Protein 5M87 (pdb70)

Radius of gyration: 22.08 Å; Cα contacts (8 Å, |Δi|>4): 759; chains: 1; bounding box: 49×53×59 Å

InterPro domains:
  IPR001046 NRAMP family [MF_00221] (26-464)
  IPR001046 NRAMP family [PF01566] (42-460)
  IPR001046 NRAMP family [PR00447] (114-140)
  IPR001046 NRAMP family [PR00447] (142-161)
  IPR001046 NRAMP family [PR00447] (225-248)
  IPR001046 NRAMP family [PR00447] (340-359)
  IPR001046 NRAMP family [PR00447] (368-385)
  IPR001046 NRAMP family [PTHR11706] (29-489)
  IPR001046 NRAMP family [TIGR01197] (34-429)

Sequence (494 aa):
DLSLSDINSTVEVPEGHSFWKTLLAYSGPGALVAVGYMDPGNWSTSITGGQNFQYLLLSIIVISSLLAMLLQNMAAKLGIVCQLDLAQAIRARTSRRLGFIFWILTELAIMATDIAEVIGAAIALYLLFKIPIFLAVVITVLDVFLLLLLNRIGFRKIEALVVCLIFVILFVFLYQIILSQPAWHQVAKGLIPSWASVQTSPKIGGQTPLSASLGIIGATIMPHNLFLHSAISQSRKIDRTDSSKVAEAVRFSNWDSNIQLSLAMVVNALLLIMGVAVFKSGAVQDPSFFGLYQALSNPDMVSNPVLAEAARSGVLSTLFAVALLASGQNSTITGTITGQVIMEGFIHLRLPLWLRRLVTRLIAIIPVVVCVAITSHQGSLDEHQALNNLMNNSQVFLALALPFSIVPLLMLTDSAAQMGNQFKNTRWVKVMGWLTVIILTLLNLISISSQIAGFFGDNPSSQDLLLSQVISIGIILAMIGLLIWTIIDIRRFT

Structure (mmCIF, N/CA/C/O backbone):
data_5M87
#
_entry.id   5M87
#
_cell.length_a   149.200
_cell.length_b   81.650
_cell.length_c   96.230
_cell.angle_alpha   90.00
_cell.angle_beta   107.57
_cell.angle_gamma   90.00
#
_symmetry.space_group_name_H-M   'C 1 2 1'
#
loop_
_entity.id
_entity.type
_entity.pdbx_description
1 polymer 'Divalent metal cation transporter MntH'
2 non-polymer DECYL-BETA-D-MALTOPYRANOSIDE
#
loop_
_atom_site.group_PDB
_atom_site.id
_atom_site.type_symbol
_atom_site.label_atom_id
_atom_site.label_alt_id
_atom_site.label_comp_id
_atom_site.label_asym_id
_atom_site.label_entity_id
_atom_site.label_seq_id
_atom_site.pdbx_PDB_ins_code
_atom_site.Cartn_x
_atom_site.Cartn_y
_atom_site.Cartn_z
_atom_site.occupancy
_atom_site.B_iso_or_equiv
_atom_site.auth_seq_id
_atom_site.auth_comp_id
_atom_site.auth_asym_id
_atom_site.auth_atom_id
_atom_site.pdbx_PDB_model_num
ATOM 1 N N . ASP A 1 14 ? -17.514 -19.175 4.093 1.00 144.11 13 ASP A N 1
ATOM 2 C CA . ASP A 1 14 ? -18.837 -18.585 3.927 1.00 179.60 13 ASP A CA 1
ATOM 3 C C . ASP A 1 14 ? -18.767 -17.368 3.008 1.00 193.00 13 ASP A C 1
ATOM 4 O O . ASP A 1 14 ? -19.789 -16.767 2.673 1.00 186.21 13 ASP A O 1
ATOM 9 N N . LEU A 1 15 ? -17.551 -17.012 2.600 1.00 209.70 14 LEU A N 1
ATOM 10 C CA . LEU A 1 15 ? -17.319 -15.909 1.681 1.00 219.98 14 LEU A CA 1
ATOM 11 C C . LEU A 1 15 ? -16.713 -16.436 0.386 1.00 229.86 14 LEU A C 1
ATOM 12 O O . LEU A 1 15 ? -16.011 -17.453 0.377 1.00 243.11 14 LEU A O 1
ATOM 17 N N . SER A 1 16 ? -16.993 -15.733 -0.709 1.00 217.69 15 SER A N 1
ATOM 18 C CA . SER A 1 16 ? -16.633 -16.223 -2.034 1.00 223.22 15 SER A CA 1
ATOM 19 C C . SER A 1 16 ? -15.125 -16.197 -2.245 1.00 217.26 15 SER A C 1
ATOM 20 O O . SER A 1 16 ? -14.448 -15.224 -1.896 1.00 205.88 15 SER A O 1
ATOM 23 N N . LEU A 1 17 ? -14.607 -17.274 -2.836 1.00 183.22 16 LEU A N 1
ATOM 24 C CA . LEU A 1 17 ? -13.183 -17.432 -3.127 1.00 192.17 16 LEU A CA 1
ATOM 25 C C . LEU A 1 17 ? -12.343 -17.215 -1.869 1.00 208.61 16 LEU A C 1
ATOM 26 O O . LEU A 1 17 ? -11.465 -16.354 -1.809 1.00 200.94 16 LEU A O 1
ATOM 31 N N . SER A 1 18 ? -12.627 -18.041 -0.857 1.00 220.80 17 SER A N 1
ATOM 32 C CA . SER A 1 18 ? -12.015 -17.875 0.457 1.00 217.96 17 SER A CA 1
ATOM 33 C C . SER A 1 18 ? -10.497 -17.974 0.420 1.00 220.77 17 SER A C 1
ATOM 34 O O . SER A 1 18 ? -9.834 -17.471 1.334 1.00 236.19 17 SER A O 1
ATOM 37 N N . ASP A 1 19 ? -9.930 -18.605 -0.608 1.00 199.75 18 ASP A N 1
ATOM 38 C CA . ASP A 1 19 ? -8.484 -18.772 -0.660 1.00 197.07 18 ASP A CA 1
ATOM 39 C C . ASP A 1 19 ? -7.764 -17.491 -1.064 1.00 197.24 18 ASP A C 1
ATOM 40 O O . ASP A 1 19 ? -6.622 -17.273 -0.645 1.00 227.12 18 ASP A O 1
ATOM 45 N N . ILE A 1 20 ? -8.397 -16.640 -1.875 1.00 210.38 19 ILE A N 1
ATOM 46 C CA . ILE A 1 20 ? -7.723 -15.466 -2.423 1.00 222.19 19 ILE A CA 1
ATOM 47 C C . ILE A 1 20 ? -8.592 -14.222 -2.252 1.00 218.55 19 ILE A C 1
ATOM 48 O O . ILE A 1 20 ? -8.335 -13.183 -2.871 1.00 219.22 19 ILE A O 1
ATOM 53 N N . ASN A 1 21 ? -9.616 -14.303 -1.405 1.00 199.06 20 ASN A N 1
ATOM 54 C CA . ASN A 1 21 ? -10.477 -13.147 -1.184 1.00 197.40 20 ASN A CA 1
ATOM 55 C C . ASN A 1 21 ? -9.756 -12.105 -0.337 1.00 193.15 20 ASN A C 1
ATOM 56 O O . ASN A 1 21 ? -9.240 -12.416 0.742 1.00 186.16 20 ASN A O 1
ATOM 61 N N . SER A 1 22 ? -9.722 -10.866 -0.833 1.00 188.10 21 SER A N 1
ATOM 62 C CA . SER A 1 22 ? -9.103 -9.737 -0.137 1.00 180.99 21 SER A CA 1
ATOM 63 C C . SER A 1 22 ? -7.641 -10.039 0.202 1.00 185.96 21 SER A C 1
ATOM 64 O O . SER A 1 22 ? -7.214 -9.980 1.357 1.00 223.05 21 SER A O 1
ATOM 67 N N . THR A 1 23 ? -6.871 -10.357 -0.840 1.00 181.01 22 THR A N 1
ATOM 68 C CA . THR A 1 23 ? -5.494 -10.797 -0.639 1.00 194.98 22 THR A CA 1
ATOM 69 C C . THR A 1 23 ? -4.540 -9.615 -0.504 1.00 208.90 22 THR A C 1
ATOM 70 O O . THR A 1 23 ? -3.918 -9.422 0.546 1.00 259.62 22 THR A O 1
ATOM 74 N N . VAL A 1 24 ? -4.402 -8.815 -1.558 1.00 159.89 23 VAL A N 1
ATOM 75 C CA . VAL A 1 24 ? -3.453 -7.707 -1.569 1.00 197.93 23 VAL A CA 1
ATOM 76 C C . VAL A 1 24 ? -4.221 -6.421 -1.837 1.00 206.70 23 VAL A C 1
ATOM 77 O O . VAL A 1 24 ? -4.808 -6.250 -2.913 1.00 203.37 23 VAL A O 1
ATOM 81 N N . GLU A 1 25 ? -4.218 -5.517 -0.865 1.00 244.02 24 GLU A N 1
ATOM 82 C CA . GLU A 1 25 ? -4.697 -4.157 -1.059 1.00 234.70 24 GLU A CA 1
ATOM 83 C C . GLU A 1 25 ? -3.482 -3.237 -1.070 1.00 251.66 24 GLU A C 1
ATOM 84 O O . GLU A 1 25 ? -2.729 -3.178 -0.092 1.00 284.72 24 GLU A O 1
ATOM 90 N N . VAL A 1 26 ? -3.256 -2.565 -2.195 1.00 197.55 25 VAL A N 1
ATOM 91 C CA . VAL A 1 26 ? -2.095 -1.686 -2.315 1.00 215.85 25 VAL A CA 1
ATOM 92 C C . VAL A 1 26 ? -2.418 -0.248 -2.731 1.00 237.72 25 VAL A C 1
ATOM 93 O O . VAL A 1 26 ? -1.562 0.384 -3.368 1.00 244.42 25 VAL A O 1
ATOM 97 N N . PRO A 1 27 ? -3.581 0.336 -2.415 1.00 268.64 26 PRO A N 1
ATOM 98 C CA . PRO A 1 27 ? -3.713 1.783 -2.627 1.00 272.68 26 PRO A CA 1
ATOM 99 C C . PRO A 1 27 ? -2.768 2.539 -1.705 1.00 295.39 26 PRO A C 1
ATOM 100 O O . PRO A 1 27 ? -2.700 2.271 -0.505 1.00 295.56 26 PRO A O 1
ATOM 104 N N . GLU A 1 28 ? -2.015 3.487 -2.285 1.00 283.19 27 GLU A N 1
ATOM 105 C CA . GLU A 1 28 ? -0.995 4.245 -1.551 1.00 281.31 27 GLU A CA 1
ATOM 106 C C . GLU A 1 28 ? -1.244 5.738 -1.777 1.00 279.64 27 GLU A C 1
ATOM 107 O O . GLU A 1 28 ? -0.582 6.389 -2.588 1.00 277.33 27 GLU A O 1
ATOM 113 N N . GLY A 1 29 ? -2.200 6.285 -1.041 1.00 260.93 28 GLY A N 1
ATOM 114 C CA . GLY A 1 29 ? -2.529 7.690 -1.214 1.00 268.44 28 GLY A CA 1
ATOM 115 C C . GLY A 1 29 ? -3.162 7.913 -2.574 1.00 287.39 28 GLY A C 1
ATOM 116 O O . GLY A 1 29 ? -4.208 7.338 -2.898 1.00 283.81 28 GLY A O 1
ATOM 117 N N . HIS A 1 30 ? -2.532 8.756 -3.391 1.00 320.37 29 HIS A N 1
ATOM 118 C CA . HIS A 1 30 ? -3.021 9.048 -4.732 1.00 339.23 29 HIS A CA 1
ATOM 119 C C . HIS A 1 30 ? -2.125 8.459 -5.816 1.00 347.11 29 HIS A C 1
ATOM 120 O O . HIS A 1 30 ? -2.271 8.816 -6.989 1.00 354.44 29 HIS A O 1
ATOM 127 N N . SER A 1 31 ? -1.194 7.574 -5.454 1.00 304.86 30 SER A N 1
ATOM 128 C CA . SER A 1 31 ? -0.350 6.884 -6.431 1.00 293.73 30 SER A CA 1
ATOM 129 C C . SER A 1 31 ? -1.226 5.905 -7.209 1.00 287.29 30 SER A C 1
ATOM 130 O O . SER A 1 31 ? -1.243 4.695 -6.969 1.00 277.22 30 SER A O 1
ATOM 133 N N . PHE A 1 32 ? -1.945 6.449 -8.194 1.00 288.71 31 PHE A N 1
ATOM 134 C CA . PHE A 1 32 ? -3.008 5.692 -8.849 1.00 264.54 31 PHE A CA 1
ATOM 135 C C . PHE A 1 32 ? -2.449 4.628 -9.787 1.00 237.98 31 PHE A C 1
ATOM 136 O O . PHE A 1 32 ? -2.856 3.462 -9.728 1.00 221.13 31 PHE A O 1
ATOM 144 N N . TRP A 1 33 ? -1.528 5.011 -10.675 1.00 238.15 32 TRP A N 1
ATOM 145 C CA . TRP A 1 33 ? -1.125 4.105 -11.748 1.00 223.69 32 TRP A CA 1
ATOM 146 C C . TRP A 1 33 ? -0.381 2.882 -11.224 1.00 224.48 32 TRP A C 1
ATOM 147 O O . TRP A 1 33 ? -0.515 1.792 -11.794 1.00 195.05 32 TRP A O 1
ATOM 158 N N . LYS A 1 34 ? 0.407 3.034 -10.157 1.00 242.96 33 LYS A N 1
ATOM 159 C CA . LYS A 1 34 ? 0.984 1.861 -9.505 1.00 245.22 33 LYS A CA 1
ATOM 160 C C . LYS A 1 34 ? -0.104 1.026 -8.849 1.00 231.98 33 LYS A C 1
ATOM 161 O O . LYS A 1 34 ? -0.059 -0.210 -8.882 1.00 234.68 33 LYS A O 1
ATOM 167 N N . THR A 1 35 ? -1.082 1.693 -8.240 1.00 212.44 34 THR A N 1
ATOM 168 C CA . THR A 1 35 ? -2.249 1.007 -7.704 1.00 208.28 34 THR A CA 1
ATOM 169 C C . THR A 1 35 ? -3.029 0.317 -8.819 1.00 202.69 34 THR A C 1
ATOM 170 O O . THR A 1 35 ? -3.571 -0.778 -8.624 1.00 189.79 34 THR A O 1
ATOM 174 N N . LEU A 1 36 ? -3.058 0.924 -10.008 1.00 216.64 35 LEU A N 1
ATOM 175 C CA . LEU A 1 36 ? -3.637 0.261 -11.171 1.00 190.59 35 LEU A CA 1
ATOM 176 C C . LEU A 1 36 ? -2.861 -1.002 -11.524 1.00 186.55 35 LEU A C 1
ATOM 177 O O . LEU A 1 36 ? -3.455 -2.048 -11.807 1.00 194.72 35 LEU A O 1
ATOM 182 N N . LEU A 1 37 ? -1.527 -0.920 -11.511 1.00 187.63 36 LEU A N 1
ATOM 183 C CA . LEU A 1 37 ? -0.702 -2.077 -11.845 1.00 203.58 36 LEU A CA 1
ATOM 184 C C . LEU A 1 37 ? -0.957 -3.243 -10.896 1.00 205.11 36 LEU A C 1
ATOM 185 O O . LEU A 1 37 ? -0.884 -4.406 -11.310 1.00 212.69 36 LEU A O 1
ATOM 190 N N . ALA A 1 38 ? -1.274 -2.957 -9.632 1.00 198.30 37 ALA A N 1
ATOM 191 C CA . ALA A 1 38 ? -1.371 -4.017 -8.636 1.00 206.89 37 ALA A CA 1
ATOM 192 C C . ALA A 1 38 ? -2.566 -4.931 -8.898 1.00 203.34 37 ALA A C 1
ATOM 193 O O . ALA A 1 38 ? -2.417 -6.156 -8.948 1.00 191.77 37 ALA A O 1
ATOM 195 N N . TYR A 1 39 ? -3.760 -4.363 -9.078 1.00 239.29 38 TYR A N 1
ATOM 196 C CA . TYR A 1 39 ? -4.979 -5.158 -9.211 1.00 243.01 38 TYR A CA 1
ATOM 197 C C . TYR A 1 39 ? -5.459 -5.286 -10.653 1.00 247.08 38 TYR A C 1
ATOM 198 O O . TYR A 1 39 ? -6.648 -5.521 -10.881 1.00 238.72 38 TYR A O 1
ATOM 207 N N . SER A 1 40 ? -4.586 -5.073 -11.636 1.00 217.47 39 SER A N 1
ATOM 208 C CA . SER A 1 40 ? -5.033 -5.188 -13.018 1.00 198.68 39 SER A CA 1
ATOM 209 C C . SER A 1 40 ? -5.407 -6.617 -13.385 1.00 210.45 39 SER A C 1
ATOM 210 O O . SER A 1 40 ? -5.950 -6.847 -14.469 1.00 216.19 39 SER A O 1
ATOM 213 N N . GLY A 1 41 ? -5.151 -7.569 -12.497 1.00 194.44 40 GLY A N 1
ATOM 214 C CA . GLY A 1 41 ? -5.357 -8.970 -12.763 1.00 186.54 40 GLY A CA 1
ATOM 215 C C . GLY A 1 41 ? -6.765 -9.398 -13.128 1.00 193.69 40 GLY A C 1
ATOM 216 O O . GLY A 1 41 ? -6.979 -10.058 -14.151 1.00 199.08 40 GLY A O 1
ATOM 217 N N . PRO A 1 42 ? -7.754 -9.050 -12.292 1.00 200.04 41 PRO A N 1
ATOM 218 C CA . PRO A 1 42 ? -9.127 -9.526 -12.545 1.00 205.53 41 PRO A CA 1
ATOM 219 C C . PRO A 1 42 ? -9.652 -9.270 -13.948 1.00 184.69 41 PRO A C 1
ATOM 220 O O . PRO A 1 42 ? -10.252 -10.171 -14.548 1.00 176.38 41 PRO A O 1
ATOM 224 N N . GLY A 1 43 ? -9.449 -8.066 -14.488 1.00 159.81 42 GLY A N 1
ATOM 225 C CA . GLY A 1 43 ? -10.034 -7.736 -15.779 1.00 174.68 42 GLY A CA 1
ATOM 226 C C . GLY A 1 43 ? -9.549 -8.634 -16.901 1.00 170.38 42 GLY A C 1
ATOM 227 O O . GLY A 1 43 ? -10.323 -9.016 -17.782 1.00 140.96 42 GLY A O 1
ATOM 228 N N . ALA A 1 44 ? -8.261 -8.986 -16.884 1.00 181.95 43 ALA A N 1
ATOM 229 C CA . ALA A 1 44 ? -7.715 -9.843 -17.933 1.00 158.51 43 ALA A CA 1
ATOM 230 C C . ALA A 1 44 ? -8.305 -11.244 -17.860 1.00 154.76 43 ALA A C 1
ATOM 231 O O . ALA A 1 44 ? -8.616 -11.849 -18.894 1.00 169.63 43 ALA A O 1
ATOM 233 N N . LEU A 1 45 ? -8.469 -11.773 -16.643 1.00 163.88 44 LEU A N 1
ATOM 234 C CA . LEU A 1 45 ? -9.069 -13.093 -16.472 1.00 165.02 44 LEU A CA 1
ATOM 235 C C . LEU A 1 45 ? -10.467 -13.143 -17.075 1.00 150.21 44 LEU A C 1
ATOM 236 O O . LEU A 1 45 ? -10.875 -14.168 -17.635 1.00 136.15 44 LEU A O 1
ATOM 241 N N . VAL A 1 46 ? -11.214 -12.043 -16.975 1.00 139.19 45 VAL A N 1
ATOM 242 C CA . VAL A 1 46 ? -12.556 -12.004 -17.543 1.00 129.11 45 VAL A CA 1
ATOM 243 C C . VAL A 1 46 ? -12.488 -11.825 -19.055 1.00 142.84 45 VAL A C 1
ATOM 244 O O . VAL A 1 46 ? -13.247 -12.455 -19.803 1.00 140.21 45 VAL A O 1
ATOM 248 N N . ALA A 1 47 ? -11.566 -10.983 -19.529 1.00 154.59 46 ALA A N 1
ATOM 249 C CA . ALA A 1 47 ? -11.551 -10.626 -20.944 1.00 135.25 46 ALA A CA 1
ATOM 250 C C . ALA A 1 47 ? -11.072 -11.780 -21.811 1.00 138.15 46 ALA A C 1
ATOM 251 O O . ALA A 1 47 ? -11.588 -11.984 -22.915 1.00 150.24 46 ALA A O 1
ATOM 253 N N . VAL A 1 48 ? -10.080 -12.540 -21.332 1.00 137.46 47 VAL A N 1
ATOM 254 C CA . VAL A 1 48 ? -9.502 -13.622 -22.127 1.00 165.95 47 VAL A CA 1
ATOM 255 C C . VAL A 1 48 ? -10.574 -14.623 -22.530 1.00 172.86 47 VAL A C 1
ATOM 256 O O . VAL A 1 48 ? -10.457 -15.289 -23.567 1.00 169.26 47 VAL A O 1
ATOM 260 N N . GLY A 1 49 ? -11.638 -14.737 -21.730 1.00 172.01 48 GLY A N 1
ATOM 261 C CA . GLY A 1 49 ? -12.758 -15.573 -22.115 1.00 182.83 48 GLY A CA 1
ATOM 262 C C . GLY A 1 49 ? -13.470 -15.081 -23.355 1.00 153.54 48 GLY A C 1
ATOM 263 O O . GLY A 1 49 ? -13.984 -15.884 -24.137 1.00 143.90 48 GLY A O 1
ATOM 264 N N . TYR A 1 50 ? -13.512 -13.766 -23.556 1.00 142.49 49 TYR A N 1
ATOM 265 C CA . TYR A 1 50 ? -14.154 -13.179 -24.721 1.00 146.91 49 TYR A CA 1
ATOM 266 C C . TYR A 1 50 ? -13.308 -13.290 -25.979 1.00 165.32 49 TYR A C 1
ATOM 267 O O . TYR A 1 50 ? -13.675 -12.715 -27.010 1.00 171.43 49 TYR A O 1
ATOM 276 N N . MET A 1 51 ? -12.193 -14.016 -25.917 1.00 148.84 50 MET A N 1
ATOM 277 C CA . MET A 1 51 ? -11.356 -14.274 -27.079 1.00 161.12 50 MET A CA 1
ATOM 278 C C . MET A 1 51 ? -11.328 -15.750 -27.449 1.00 159.16 50 MET A C 1
ATOM 279 O O . MET A 1 51 ? -10.473 -16.163 -28.239 1.00 163.09 50 MET A O 1
ATOM 284 N N . ASP A 1 52 ? -12.236 -16.555 -26.899 1.00 170.90 51 ASP A N 1
ATOM 285 C CA . ASP A 1 52 ? -12.237 -17.979 -27.191 1.00 169.46 51 ASP A CA 1
ATOM 286 C C . ASP A 1 52 ? -12.619 -18.209 -28.654 1.00 171.46 51 ASP A C 1
ATOM 287 O O . ASP A 1 52 ? -13.280 -17.366 -29.269 1.00 156.09 51 ASP A O 1
ATOM 292 N N . PRO A 1 53 ? -12.203 -19.334 -29.245 1.00 159.74 52 PRO A N 1
ATOM 293 C CA . PRO A 1 53 ? -12.427 -19.531 -30.683 1.00 158.34 52 PRO A CA 1
ATOM 294 C C . PRO A 1 53 ? -13.861 -19.912 -31.032 1.00 149.25 52 PRO A C 1
ATOM 295 O O . PRO A 1 53 ? -14.147 -20.271 -32.179 1.00 152.88 52 PRO A O 1
ATOM 299 N N . GLY A 1 54 ? -14.770 -19.838 -30.058 1.00 155.08 53 GLY A N 1
ATOM 300 C CA . GLY A 1 54 ? -16.176 -20.108 -30.312 1.00 150.73 53 GLY A CA 1
ATOM 301 C C . GLY A 1 54 ? -16.828 -19.179 -31.318 1.00 140.87 53 GLY A C 1
ATOM 302 O O . GLY A 1 54 ? -17.873 -19.534 -31.874 1.00 136.65 53 GLY A O 1
ATOM 303 N N . ASN A 1 55 ? -16.243 -18.001 -31.559 1.00 169.14 54 ASN A N 1
ATOM 304 C CA . ASN A 1 55 ? -16.777 -17.051 -32.527 1.00 164.50 54 ASN A CA 1
ATOM 305 C C . ASN A 1 55 ? -15.693 -16.511 -33.451 1.00 175.11 54 ASN A C 1
ATOM 306 O O . ASN A 1 55 ? -15.883 -15.455 -34.062 1.00 187.79 54 ASN A O 1
ATOM 311 N N . TRP A 1 56 ? -14.553 -17.200 -33.547 1.00 149.90 55 TRP A N 1
ATOM 312 C CA . TRP A 1 56 ? -13.491 -16.747 -34.439 1.00 141.80 55 TRP A CA 1
ATOM 313 C C . TRP A 1 56 ? -13.930 -16.808 -35.896 1.00 155.89 55 TRP A C 1
ATOM 314 O O . TRP A 1 56 ? -13.637 -15.897 -36.679 1.00 159.01 55 TRP A O 1
ATOM 325 N N . SER A 1 57 ? -14.631 -17.877 -36.277 1.00 173.59 56 SER A N 1
ATOM 326 C CA . SER A 1 57 ? -15.085 -18.015 -37.656 1.00 165.09 56 SER A CA 1
ATOM 327 C C . SER A 1 57 ? -16.139 -16.970 -37.999 1.00 151.57 56 SER A C 1
ATOM 328 O O . SER A 1 57 ? -16.139 -16.425 -39.108 1.00 162.83 56 SER A O 1
ATOM 331 N N . THR A 1 58 ? -17.037 -16.669 -37.057 1.00 129.67 57 THR A N 1
ATOM 332 C CA . THR A 1 58 ? -18.124 -15.736 -37.340 1.00 145.56 57 THR A CA 1
ATOM 333 C C . THR A 1 58 ? -17.615 -14.316 -37.558 1.00 147.57 57 THR A C 1
ATOM 334 O O . THR A 1 58 ? -18.256 -13.533 -38.269 1.00 148.36 57 THR A O 1
ATOM 338 N N . SER A 1 59 ? -16.478 -13.961 -36.957 1.00 145.71 58 SER A N 1
ATOM 339 C CA . SER A 1 59 ? -15.880 -12.659 -37.233 1.00 154.71 58 SER A CA 1
ATOM 340 C C . SER A 1 59 ? -15.231 -12.633 -38.610 1.00 150.74 58 SER A C 1
ATOM 341 O O . SER A 1 59 ? -15.382 -11.656 -39.354 1.00 154.43 58 SER A O 1
ATOM 344 N N . ILE A 1 60 ? -14.507 -13.697 -38.961 1.00 146.08 59 ILE A N 1
ATOM 345 C CA . ILE A 1 60 ? -13.910 -13.795 -40.291 1.00 153.96 59 ILE A CA 1
ATOM 346 C C . ILE A 1 60 ? -15.001 -13.875 -41.352 1.00 150.86 59 ILE A C 1
ATOM 347 O O . ILE A 1 60 ? -14.941 -13.199 -42.388 1.00 150.62 59 ILE A O 1
ATOM 352 N N . THR A 1 61 ? -16.018 -14.707 -41.104 1.00 151.73 60 THR A N 1
ATOM 353 C CA . THR A 1 61 ? -17.137 -14.816 -42.036 1.00 158.39 60 THR A CA 1
ATOM 354 C C . THR A 1 61 ? -17.858 -13.483 -42.185 1.00 140.35 60 THR A C 1
ATOM 355 O O . THR A 1 61 ? -18.183 -13.066 -43.303 1.00 167.28 60 THR A O 1
ATOM 359 N N . GLY A 1 62 ? -18.110 -12.798 -41.068 1.00 153.81 61 GLY A N 1
ATOM 360 C CA . GLY A 1 62 ? -18.699 -11.474 -41.142 1.00 167.15 61 GLY A CA 1
ATOM 361 C C . GLY A 1 62 ? -17.828 -10.483 -41.886 1.00 152.05 61 GLY A C 1
ATOM 362 O O . GLY A 1 62 ? -18.336 -9.536 -42.492 1.00 123.12 61 GLY A O 1
ATOM 363 N N . GLY A 1 63 ? -16.509 -10.687 -41.858 1.00 163.74 62 GLY A N 1
ATOM 364 C CA . GLY A 1 63 ? -15.622 -9.812 -42.608 1.00 172.99 62 GLY A CA 1
ATOM 365 C C . GLY A 1 63 ? -15.709 -10.046 -44.104 1.00 185.25 62 GLY A C 1
ATOM 366 O O . GLY A 1 63 ? -15.851 -9.099 -44.887 1.00 193.33 62 GLY A O 1
ATOM 367 N N . GLN A 1 64 ? -15.627 -11.314 -44.522 1.00 170.22 63 GLN A N 1
ATOM 368 C CA . GLN A 1 64 ? -15.746 -11.637 -45.942 1.00 157.00 63 GLN A CA 1
ATOM 369 C C . GLN A 1 64 ? -17.104 -11.221 -46.493 1.00 149.19 63 GLN A C 1
ATOM 370 O O . GLN A 1 64 ? -17.189 -10.641 -47.582 1.00 183.41 63 GLN A O 1
ATOM 376 N N . ASN A 1 65 ? -18.178 -11.515 -45.758 1.00 151.23 64 ASN A N 1
ATOM 377 C CA . ASN A 1 65 ? -19.513 -11.157 -46.225 1.00 151.37 64 ASN A CA 1
ATOM 378 C C . ASN A 1 65 ? -19.741 -9.651 -46.190 1.00 143.65 64 ASN A C 1
ATOM 379 O O . ASN A 1 65 ? -20.464 -9.118 -47.038 1.00 168.47 64 ASN A O 1
ATOM 384 N N . PHE A 1 66 ? -19.139 -8.950 -45.227 1.00 155.22 65 PHE A N 1
ATOM 385 C CA . PHE A 1 66 ? -19.282 -7.495 -45.104 1.00 150.76 65 PHE A CA 1
ATOM 386 C C . PHE A 1 66 ? -17.926 -6.932 -44.686 1.00 170.29 65 PHE A C 1
ATOM 387 O O . PHE A 1 66 ? -17.618 -6.845 -43.493 1.00 193.70 65 PHE A O 1
ATOM 395 N N . GLN A 1 67 ? -17.118 -6.565 -45.679 1.00 184.04 66 GLN A N 1
ATOM 396 C CA . GLN A 1 67 ? -15.821 -5.940 -45.451 1.00 194.71 66 GLN A CA 1
ATOM 397 C C . GLN A 1 67 ? -15.935 -4.727 -44.534 1.00 191.20 66 GLN A C 1
ATOM 398 O O . GLN A 1 67 ? -16.510 -3.703 -44.920 1.00 206.07 66 GLN A O 1
ATOM 404 N N . TYR A 1 68 ? -15.418 -4.853 -43.309 1.00 179.11 67 TYR A N 1
ATOM 405 C CA . TYR A 1 68 ? -15.284 -3.748 -42.360 1.00 178.81 67 TYR A CA 1
ATOM 406 C C . TYR A 1 68 ? -16.621 -3.196 -41.872 1.00 175.91 67 TYR A C 1
ATOM 407 O O . TYR A 1 68 ? -16.649 -2.389 -40.938 1.00 169.84 67 TYR A O 1
ATOM 416 N N . LEU A 1 69 ? -17.730 -3.626 -42.479 1.00 173.81 68 LEU A N 1
ATOM 417 C CA . LEU A 1 69 ? -19.034 -3.084 -42.108 1.00 168.63 68 LEU A CA 1
ATOM 418 C C . LEU A 1 69 ? -19.391 -3.418 -40.665 1.00 178.24 68 LEU A C 1
ATOM 419 O O . LEU A 1 69 ? -19.877 -2.557 -39.922 1.00 179.83 68 LEU A O 1
ATOM 424 N N . LEU A 1 70 ? -19.154 -4.660 -40.247 1.00 173.58 69 LEU A N 1
ATOM 425 C CA . LEU A 1 70 ? -19.564 -5.128 -38.929 1.00 165.25 69 LEU A CA 1
ATOM 426 C C . LEU A 1 70 ? -18.587 -4.749 -37.823 1.00 162.48 69 LEU A C 1
ATOM 427 O O . LEU A 1 70 ? -18.709 -5.271 -36.709 1.00 169.57 69 LEU A O 1
ATOM 432 N N . LEU A 1 71 ? -17.628 -3.859 -38.095 1.00 162.05 70 LEU A N 1
ATOM 433 C CA . LEU A 1 71 ? -16.677 -3.469 -37.060 1.00 154.60 70 LEU A CA 1
ATOM 434 C C . LEU A 1 71 ? -17.337 -2.633 -35.971 1.00 154.37 70 LEU A C 1
ATOM 435 O O . LEU A 1 71 ? -16.945 -2.723 -34.803 1.00 160.10 70 LEU A O 1
ATOM 440 N N . SER A 1 72 ? -18.336 -1.822 -36.326 1.00 147.81 71 SER A N 1
ATOM 441 C CA . SER A 1 72 ? -19.014 -1.007 -35.323 1.00 148.49 71 SER A CA 1
ATOM 442 C C . SER A 1 72 ? -19.835 -1.871 -34.372 1.00 171.68 71 SER A C 1
ATOM 443 O O . SER A 1 72 ? -19.928 -1.574 -33.173 1.00 168.53 71 SER A O 1
ATOM 446 N N . ILE A 1 73 ? -20.435 -2.946 -34.888 1.00 178.22 72 ILE A N 1
ATOM 447 C CA . ILE A 1 73 ? -21.225 -3.836 -34.042 1.00 170.02 72 ILE A CA 1
ATOM 448 C C . ILE A 1 73 ? -20.338 -4.505 -33.000 1.00 152.01 72 ILE A C 1
ATOM 449 O O . ILE A 1 73 ? -20.760 -4.732 -31.858 1.00 163.13 72 ILE A O 1
ATOM 454 N N . ILE A 1 74 ? -19.097 -4.832 -33.374 1.00 120.30 73 ILE A N 1
ATOM 455 C CA . ILE A 1 74 ? -18.131 -5.342 -32.403 1.00 137.28 73 ILE A CA 1
ATOM 456 C C . ILE A 1 74 ? -17.915 -4.328 -31.287 1.00 138.94 73 ILE A C 1
ATOM 457 O O . ILE A 1 74 ? -17.868 -4.683 -30.101 1.00 140.58 73 ILE A O 1
ATOM 462 N N . VAL A 1 75 ? -17.789 -3.049 -31.648 1.00 133.15 74 VAL A N 1
ATOM 463 C CA . VAL A 1 75 ? -17.563 -2.004 -30.654 1.00 147.10 74 VAL A CA 1
ATOM 464 C C . VAL A 1 75 ? -18.755 -1.900 -29.710 1.00 151.91 74 VAL A C 1
ATOM 465 O O . VAL A 1 75 ? -18.594 -1.821 -28.486 1.00 152.23 74 VAL A O 1
ATOM 469 N N . ILE A 1 76 ? -19.970 -1.899 -30.265 1.00 136.87 75 ILE A N 1
ATOM 470 C CA . ILE A 1 76 ? -21.165 -1.759 -29.434 1.00 147.58 75 ILE A CA 1
ATOM 471 C C . ILE A 1 76 ? -21.299 -2.949 -28.489 1.00 148.22 75 ILE A C 1
ATOM 472 O O . ILE A 1 76 ? -21.546 -2.789 -27.285 1.00 136.24 75 ILE A O 1
ATOM 477 N N . SER A 1 77 ? -21.128 -4.163 -29.022 1.00 139.84 76 SER A N 1
ATOM 478 C CA . SER A 1 77 ? -21.198 -5.355 -28.182 1.00 143.72 76 SER A CA 1
ATOM 479 C C . SER A 1 77 ? -20.161 -5.304 -27.067 1.00 152.69 76 SER A C 1
ATOM 480 O O . SER A 1 77 ? -20.466 -5.616 -25.909 1.00 154.27 76 SER A O 1
ATOM 483 N N . SER A 1 78 ? -18.930 -4.899 -27.396 1.00 149.76 77 SER A N 1
ATOM 484 C CA . SER A 1 78 ? -17.898 -4.784 -26.372 1.00 150.42 77 SER A CA 1
ATOM 485 C C . SER A 1 78 ? -18.258 -3.735 -25.329 1.00 159.01 77 SER A C 1
ATOM 486 O O . SER A 1 78 ? -17.921 -3.892 -24.149 1.00 167.34 77 SER A O 1
ATOM 489 N N . LEU A 1 79 ? -18.946 -2.666 -25.737 1.00 146.66 78 LEU A N 1
ATOM 490 C CA . LEU A 1 79 ? -19.362 -1.644 -24.782 1.00 137.53 78 LEU A CA 1
ATOM 491 C C . LEU A 1 79 ? -20.408 -2.190 -23.817 1.00 131.68 78 LEU A C 1
ATOM 492 O O . LEU A 1 79 ? -20.318 -1.976 -22.601 1.00 160.72 78 LEU A O 1
ATOM 497 N N . LEU A 1 80 ? -21.411 -2.900 -24.342 1.00 137.65 79 LEU A N 1
ATOM 498 C CA . LEU A 1 80 ? -22.423 -3.495 -23.472 1.00 153.72 79 LEU A CA 1
ATOM 499 C C . LEU A 1 80 ? -21.800 -4.505 -22.512 1.00 160.00 79 LEU A C 1
ATOM 500 O O . LEU A 1 80 ? -22.125 -4.526 -21.314 1.00 159.41 79 LEU A O 1
ATOM 505 N N . ALA A 1 81 ? -20.894 -5.347 -23.023 1.00 155.86 80 ALA A N 1
ATOM 506 C CA . ALA A 1 81 ? -20.198 -6.301 -22.166 1.00 152.33 80 ALA A CA 1
ATOM 507 C C . ALA A 1 81 ? -19.403 -5.588 -21.078 1.00 155.66 80 ALA A C 1
ATOM 508 O O . ALA A 1 81 ? -19.372 -6.036 -19.925 1.00 149.65 80 ALA A O 1
ATOM 510 N N . MET A 1 82 ? -18.753 -4.474 -21.427 1.00 166.27 81 MET A N 1
ATOM 511 C CA . MET A 1 82 ? -18.060 -3.678 -20.420 1.00 145.47 81 MET A CA 1
ATOM 512 C C . MET A 1 82 ? -19.034 -3.153 -19.374 1.00 137.72 81 MET A C 1
ATOM 513 O O . MET A 1 82 ? -18.707 -3.100 -18.183 1.00 162.47 81 MET A O 1
ATOM 518 N N . LEU A 1 83 ? -20.240 -2.772 -19.796 1.00 126.17 82 LEU A N 1
ATOM 519 C CA . LEU A 1 83 ? -21.234 -2.267 -18.856 1.00 136.24 82 LEU A CA 1
ATOM 520 C C . LEU A 1 83 ? -21.630 -3.338 -17.845 1.00 136.29 82 LEU A C 1
ATOM 521 O O . LEU A 1 83 ? -21.451 -3.167 -16.631 1.00 144.24 82 LEU A O 1
ATOM 526 N N . LEU A 1 84 ? -22.167 -4.462 -18.333 1.00 138.72 83 LEU A N 1
ATOM 527 C CA . LEU A 1 84 ? -22.637 -5.501 -17.419 1.00 141.70 83 LEU A CA 1
ATOM 528 C C . LEU A 1 84 ? -21.493 -6.059 -16.576 1.00 129.41 83 LEU A C 1
ATOM 529 O O . LEU A 1 84 ? -21.670 -6.350 -15.384 1.00 124.82 83 LEU A O 1
ATOM 534 N N . GLN A 1 85 ? -20.307 -6.195 -17.175 1.00 139.79 84 GLN A N 1
ATOM 535 C CA . GLN A 1 85 ? -19.148 -6.674 -16.427 1.00 146.37 84 GLN A CA 1
ATOM 536 C C . GLN A 1 85 ? -18.778 -5.711 -15.304 1.00 152.88 84 GLN A C 1
ATOM 537 O O . GLN A 1 85 ? -18.492 -6.139 -14.178 1.00 156.65 84 GLN A O 1
ATOM 543 N N . ASN A 1 86 ? -18.776 -4.405 -15.593 1.00 157.41 85 ASN A N 1
ATOM 544 C CA . ASN A 1 86 ? -18.525 -3.416 -14.549 1.00 155.33 85 ASN A CA 1
ATOM 545 C C . ASN A 1 86 ? -19.568 -3.506 -13.445 1.00 149.78 85 ASN A C 1
ATOM 546 O O . ASN A 1 86 ? -19.254 -3.308 -12.265 1.00 149.35 85 ASN A O 1
ATOM 551 N N . MET A 1 87 ? -20.818 -3.800 -13.809 1.00 153.22 86 MET A N 1
ATOM 552 C CA . MET A 1 87 ? -21.863 -3.952 -12.800 1.00 136.79 86 MET A CA 1
ATOM 553 C C . MET A 1 87 ? -21.574 -5.134 -11.880 1.00 147.17 86 MET A C 1
ATOM 554 O O . MET A 1 87 ? -21.682 -5.021 -10.651 1.00 171.22 86 MET A O 1
ATOM 559 N N . ALA A 1 88 ? -21.201 -6.282 -12.457 1.00 119.26 87 ALA A N 1
ATOM 560 C CA . ALA A 1 88 ? -20.843 -7.435 -11.632 1.00 120.16 87 ALA A CA 1
ATOM 561 C C . ALA A 1 88 ? -19.659 -7.119 -10.723 1.00 141.10 87 ALA A C 1
ATOM 562 O O . ALA A 1 88 ? -19.668 -7.460 -9.529 1.00 139.66 87 ALA A O 1
ATOM 564 N N . ALA A 1 89 ? -18.632 -6.461 -11.270 1.00 145.07 88 ALA A N 1
ATOM 565 C CA . ALA A 1 89 ? -17.497 -6.046 -10.451 1.00 154.09 88 ALA A CA 1
ATOM 566 C C . ALA A 1 89 ? -17.941 -5.135 -9.314 1.00 175.76 88 ALA A C 1
ATOM 567 O O . ALA A 1 89 ? -17.383 -5.188 -8.211 1.00 160.83 88 ALA A O 1
ATOM 569 N N . LYS A 1 90 ? -18.950 -4.293 -9.560 1.00 169.55 89 LYS A N 1
ATOM 570 C CA . LYS A 1 90 ? -19.456 -3.426 -8.501 1.00 161.38 89 LYS A CA 1
ATOM 571 C C . LYS A 1 90 ? -20.161 -4.233 -7.420 1.00 163.31 89 LYS A C 1
ATOM 572 O O . LYS A 1 90 ? -20.008 -3.946 -6.227 1.00 160.61 89 LYS A O 1
ATOM 578 N N . LEU A 1 91 ? -20.945 -5.241 -7.813 1.00 143.50 90 LEU A N 1
ATOM 579 C CA . LEU A 1 91 ? -21.583 -6.088 -6.810 1.00 143.11 90 LEU A CA 1
ATOM 580 C C . LEU A 1 91 ? -20.538 -6.771 -5.939 1.00 139.91 90 LEU A C 1
ATOM 581 O O . LEU A 1 91 ? -20.665 -6.796 -4.708 1.00 143.30 90 LEU A O 1
ATOM 586 N N . GLY A 1 92 ? -19.486 -7.310 -6.558 1.00 174.88 91 GLY A N 1
ATOM 587 C CA . GLY A 1 92 ? -18.443 -7.958 -5.776 1.00 174.85 91 GLY A CA 1
ATOM 588 C C . GLY A 1 92 ? -17.717 -6.992 -4.856 1.00 179.41 91 GLY A C 1
ATOM 589 O O . GLY A 1 92 ? -17.528 -7.271 -3.667 1.00 188.57 91 GLY A O 1
ATOM 590 N N . ILE A 1 93 ? -17.314 -5.837 -5.392 1.00 165.07 92 ILE A N 1
ATOM 591 C CA . ILE A 1 93 ? -16.534 -4.874 -4.616 1.00 169.84 92 ILE A CA 1
ATOM 592 C C . ILE A 1 93 ? -17.350 -4.341 -3.444 1.00 179.20 92 ILE A C 1
ATOM 593 O O . ILE A 1 93 ? -16.907 -4.374 -2.289 1.00 184.75 92 ILE A O 1
ATOM 598 N N . VAL A 1 94 ? -18.554 -3.842 -3.724 1.00 167.79 93 VAL A N 1
ATOM 599 C CA . VAL A 1 94 ? -19.368 -3.223 -2.682 1.00 143.47 93 VAL A CA 1
ATOM 600 C C . VAL A 1 94 ? -19.856 -4.272 -1.689 1.00 154.96 93 VAL A C 1
ATOM 601 O O . VAL A 1 94 ? -19.595 -4.182 -0.484 1.00 199.16 93 VAL A O 1
ATOM 605 N N . CYS A 1 95 ? -20.566 -5.287 -2.182 1.00 192.36 94 CYS A N 1
ATOM 606 C CA . CYS A 1 95 ? -21.223 -6.232 -1.288 1.00 183.59 94 CYS A CA 1
ATOM 607 C C . CYS A 1 95 ? -20.276 -7.267 -0.695 1.00 183.61 94 CYS A C 1
ATOM 608 O O . CYS A 1 95 ? -20.701 -8.025 0.185 1.00 192.18 94 CYS A O 1
ATOM 611 N N . GLN A 1 96 ? -19.020 -7.322 -1.149 1.00 164.19 95 GLN A N 1
ATOM 612 C CA . GLN A 1 96 ? -18.047 -8.304 -0.660 1.00 182.45 95 GLN A CA 1
ATOM 613 C C . GLN A 1 96 ? -18.561 -9.733 -0.824 1.00 186.02 95 GLN A C 1
ATOM 614 O O . GLN A 1 96 ? -18.172 -10.639 -0.083 1.00 185.73 95 GLN A O 1
ATOM 620 N N . LEU A 1 97 ? -19.443 -9.938 -1.801 1.00 195.66 96 LEU A N 1
ATOM 621 C CA . LEU A 1 97 ? -20.007 -11.247 -2.096 1.00 196.80 96 LEU A CA 1
ATOM 622 C C . LEU A 1 97 ? -20.298 -11.317 -3.588 1.00 187.37 96 LEU A C 1
ATOM 623 O O . LEU A 1 97 ? -20.552 -10.294 -4.232 1.00 141.62 96 LEU A O 1
ATOM 628 N N . ASP A 1 98 ? -20.247 -12.530 -4.137 1.00 181.26 97 ASP A N 1
ATOM 629 C CA . ASP A 1 98 ? -20.374 -12.697 -5.577 1.00 166.95 97 ASP A CA 1
ATOM 630 C C . ASP A 1 98 ? -21.842 -12.633 -5.997 1.00 168.49 97 ASP A C 1
ATOM 631 O O . ASP A 1 98 ? -22.756 -12.534 -5.172 1.00 155.00 97 ASP A O 1
ATOM 636 N N . LEU A 1 99 ? -22.069 -12.697 -7.312 1.00 158.10 98 LEU A N 1
ATOM 637 C CA . LEU A 1 99 ? -23.432 -12.678 -7.829 1.00 157.04 98 LEU A CA 1
ATOM 638 C C . LEU A 1 99 ? -24.195 -13.942 -7.453 1.00 147.01 98 LEU A C 1
ATOM 639 O O . LEU A 1 99 ? -25.409 -13.886 -7.226 1.00 141.39 98 LEU A O 1
ATOM 644 N N . ALA A 1 100 ? -23.509 -15.085 -7.379 1.00 141.16 99 ALA A N 1
ATOM 645 C CA . ALA A 1 100 ? -24.184 -16.326 -7.012 1.00 146.96 99 ALA A CA 1
ATOM 646 C C . ALA A 1 100 ? -24.659 -16.289 -5.567 1.00 160.40 99 ALA A C 1
ATOM 647 O O . ALA A 1 100 ? -25.749 -16.782 -5.251 1.00 166.89 99 ALA A O 1
ATOM 649 N N . GLN A 1 101 ? -23.854 -15.707 -4.675 1.00 164.98 100 GLN A N 1
ATOM 650 C CA . GLN A 1 101 ? -24.246 -15.623 -3.273 1.00 163.77 100 GLN A CA 1
ATOM 651 C C . GLN A 1 101 ? -25.410 -14.660 -3.084 1.00 155.28 100 GLN A C 1
ATOM 652 O O . GLN A 1 101 ? -26.285 -14.893 -2.243 1.00 197.10 100 GLN A O 1
ATOM 658 N N . ALA A 1 102 ? -25.439 -13.574 -3.859 1.00 134.93 101 ALA A N 1
ATOM 659 C CA . ALA A 1 102 ? -26.559 -12.642 -3.779 1.00 154.00 101 ALA A CA 1
ATOM 660 C C . ALA A 1 102 ? -27.851 -13.303 -4.243 1.00 160.28 101 ALA A C 1
ATOM 661 O O . ALA A 1 102 ? -28.866 -13.275 -3.537 1.00 195.99 101 ALA A O 1
ATOM 663 N N . ILE A 1 103 ? -27.826 -13.915 -5.429 1.00 169.53 102 ILE A N 1
ATOM 664 C CA . ILE A 1 103 ? -29.021 -14.564 -5.964 1.00 175.04 102 ILE A CA 1
ATOM 665 C C . ILE A 1 103 ? -29.496 -15.662 -5.020 1.00 173.72 102 ILE A C 1
ATOM 666 O O . ILE A 1 103 ? -30.670 -15.706 -4.629 1.00 166.10 102 ILE A O 1
ATOM 671 N N . ARG A 1 104 ? -28.585 -16.562 -4.637 1.00 176.13 103 ARG A N 1
ATOM 672 C CA . ARG A 1 104 ? -28.938 -17.654 -3.734 1.00 180.22 103 ARG A CA 1
ATOM 673 C C . ARG A 1 104 ? -29.461 -17.139 -2.401 1.00 186.06 103 ARG A C 1
ATOM 674 O O . ARG A 1 104 ? -30.340 -17.763 -1.796 1.00 187.25 103 ARG A O 1
ATOM 682 N N . ALA A 1 105 ? -28.945 -16.004 -1.930 1.00 182.62 104 ALA A N 1
ATOM 683 C CA . ALA A 1 105 ? -29.439 -15.440 -0.680 1.00 176.10 104 ALA A CA 1
ATOM 684 C C . ALA A 1 105 ? -30.808 -14.793 -0.849 1.00 174.54 104 ALA A C 1
ATOM 685 O O . ALA A 1 105 ? -31.565 -14.692 0.123 1.00 203.26 104 ALA A O 1
ATOM 687 N N . ARG A 1 106 ? -31.152 -14.361 -2.063 1.00 198.44 105 ARG A N 1
ATOM 688 C CA . ARG A 1 106 ? -32.419 -13.683 -2.311 1.00 204.75 105 ARG A CA 1
ATOM 689 C C . ARG A 1 106 ? -33.446 -14.572 -3.006 1.00 199.09 105 ARG A C 1
ATOM 690 O O . ARG A 1 106 ? -34.498 -14.076 -3.424 1.00 181.87 105 ARG A O 1
ATOM 698 N N . THR A 1 107 ? -33.174 -15.869 -3.132 1.00 211.28 106 THR A N 1
ATOM 699 C CA . THR A 1 107 ? -34.166 -16.805 -3.643 1.00 212.49 106 THR A CA 1
ATOM 700 C C . THR A 1 107 ? -33.990 -18.143 -2.933 1.00 219.26 106 THR A C 1
ATOM 701 O O . THR A 1 107 ? -33.095 -18.316 -2.101 1.00 217.93 106 THR A O 1
ATOM 705 N N . SER A 1 108 ? -34.860 -19.092 -3.270 1.00 209.10 107 SER A N 1
ATOM 706 C CA . SER A 1 108 ? -34.854 -20.399 -2.631 1.00 231.62 107 SER A CA 1
ATOM 707 C C . SER A 1 108 ? -33.652 -21.221 -3.099 1.00 205.99 107 SER A C 1
ATOM 708 O O . SER A 1 108 ? -32.784 -20.749 -3.840 1.00 208.86 107 SER A O 1
ATOM 711 N N . ARG A 1 109 ? -33.602 -22.477 -2.649 1.00 207.73 108 ARG A N 1
ATOM 712 C CA . ARG A 1 109 ? -32.537 -23.377 -3.074 1.00 202.45 108 ARG A CA 1
ATOM 713 C C . ARG A 1 109 ? -32.829 -24.009 -4.428 1.00 209.00 108 ARG A C 1
ATOM 714 O O . ARG A 1 109 ? -31.900 -24.245 -5.208 1.00 212.53 108 ARG A O 1
ATOM 722 N N . ARG A 1 110 ? -34.102 -24.286 -4.729 1.00 214.59 109 ARG A N 1
ATOM 723 C CA . ARG A 1 110 ? -34.429 -24.920 -6.001 1.00 218.81 109 ARG A CA 1
ATOM 724 C C . ARG A 1 110 ? -34.186 -23.983 -7.178 1.00 218.32 109 ARG A C 1
ATOM 725 O O . ARG A 1 110 ? -33.902 -24.448 -8.288 1.00 218.58 109 ARG A O 1
ATOM 733 N N . LEU A 1 111 ? -34.288 -22.669 -6.963 1.00 203.94 110 LEU A N 1
ATOM 734 C CA . LEU A 1 111 ? -33.909 -21.729 -8.012 1.00 190.23 110 LEU A CA 1
ATOM 735 C C . LEU A 1 111 ? -32.396 -21.574 -8.096 1.00 185.33 110 LEU A C 1
ATOM 736 O O . LEU A 1 111 ? -31.846 -21.429 -9.193 1.00 199.21 110 LEU A O 1
ATOM 741 N N . GLY A 1 112 ? -31.709 -21.592 -6.952 1.00 169.10 111 GLY A N 1
ATOM 742 C CA . GLY A 1 112 ? -30.257 -21.604 -6.975 1.00 162.56 111 GLY A CA 1
ATOM 743 C C . GLY A 1 112 ? -29.694 -22.878 -7.569 1.00 169.92 111 GLY A C 1
ATOM 744 O O . GLY A 1 112 ? -28.593 -22.875 -8.129 1.00 165.49 111 GLY A O 1
ATOM 745 N N . PHE A 1 113 ? -30.440 -23.980 -7.465 1.00 171.16 112 PHE A N 1
ATOM 746 C CA . PHE A 1 113 ? -30.011 -25.233 -8.078 1.00 176.75 112 PHE A CA 1
ATOM 747 C C . PHE A 1 113 ? -30.227 -25.207 -9.589 1.00 176.46 112 PHE A C 1
ATOM 748 O O . PHE A 1 113 ? -29.367 -25.664 -10.353 1.00 166.74 112 PHE A O 1
ATOM 756 N N . ILE A 1 114 ? -31.368 -24.674 -10.036 1.00 167.75 113 ILE A N 1
ATOM 757 C CA . ILE A 1 114 ? -31.613 -24.514 -11.469 1.00 163.16 113 ILE A CA 1
ATOM 758 C C . ILE A 1 114 ? -30.569 -23.588 -12.083 1.00 154.03 113 ILE A C 1
ATOM 759 O O . ILE A 1 114 ? -29.973 -23.891 -13.126 1.00 155.88 113 ILE A O 1
ATOM 764 N N . PHE A 1 115 ? -30.328 -22.445 -11.438 1.00 147.73 114 PHE A N 1
ATOM 765 C CA . PHE A 1 115 ? -29.283 -21.544 -11.909 1.00 161.31 114 PHE A CA 1
ATOM 766 C C . PHE A 1 115 ? -27.924 -22.230 -11.889 1.00 150.29 114 PHE A C 1
ATOM 767 O O . PHE A 1 115 ? -27.096 -22.011 -12.784 1.00 150.41 114 PHE A O 1
ATOM 775 N N . TRP A 1 116 ? -27.683 -23.075 -10.885 1.00 153.15 115 TRP A N 1
ATOM 776 C CA . TRP A 1 116 ? -26.412 -23.785 -10.810 1.00 154.45 115 TRP A CA 1
ATOM 777 C C . TRP A 1 116 ? -26.221 -24.690 -12.019 1.00 150.43 115 TRP A C 1
ATOM 778 O O . TRP A 1 116 ? -25.227 -24.574 -12.738 1.00 143.82 115 TRP A O 1
ATOM 789 N N . ILE A 1 117 ? -27.175 -25.596 -12.266 1.00 176.85 116 ILE A N 1
ATOM 790 C CA . ILE A 1 117 ? -27.025 -26.532 -13.380 1.00 171.12 116 ILE A CA 1
ATOM 791 C C . ILE A 1 117 ? -26.963 -25.781 -14.706 1.00 147.23 116 ILE A C 1
ATOM 792 O O . ILE A 1 117 ? -26.237 -26.180 -15.627 1.00 156.42 116 ILE A O 1
ATOM 797 N N . LEU A 1 118 ? -27.710 -24.679 -14.827 1.00 150.04 117 LEU A N 1
ATOM 798 C CA . LEU A 1 118 ? -27.693 -23.918 -16.074 1.00 142.47 117 LEU A CA 1
ATOM 799 C C . LEU A 1 118 ? -26.323 -23.296 -16.328 1.00 147.11 117 LEU A C 1
ATOM 800 O O . LEU A 1 118 ? -25.760 -23.434 -17.423 1.00 157.98 117 LEU A O 1
ATOM 805 N N . THR A 1 119 ? -25.766 -22.609 -15.327 1.00 124.63 118 THR A N 1
ATOM 806 C CA . THR A 1 119 ? -24.455 -21.994 -15.517 1.00 115.17 118 THR A CA 1
ATOM 807 C C . THR A 1 119 ? -23.357 -23.043 -15.658 1.00 125.05 118 THR A C 1
ATOM 808 O O . THR A 1 119 ? -22.392 -22.832 -16.404 1.00 139.28 118 THR A O 1
ATOM 812 N N . GLU A 1 120 ? -23.488 -24.175 -14.959 1.00 143.63 119 GLU A N 1
ATOM 813 C CA . GLU A 1 120 ? -22.584 -25.299 -15.183 1.00 151.53 119 GLU A CA 1
ATOM 814 C C . GLU A 1 120 ? -22.628 -25.748 -16.636 1.00 153.14 119 GLU A C 1
ATOM 815 O O . GLU A 1 120 ? -21.595 -26.093 -17.221 1.00 163.10 119 GLU A O 1
ATOM 821 N N . LEU A 1 121 ? -23.822 -25.756 -17.234 1.00 147.91 120 LEU A N 1
ATOM 822 C CA . LEU A 1 121 ? -23.933 -26.097 -18.647 1.00 141.62 120 LEU A CA 1
ATOM 823 C C . LEU A 1 121 ? -23.327 -25.020 -19.537 1.00 137.60 120 LEU A C 1
ATOM 824 O O . LEU A 1 121 ? -22.803 -25.333 -20.612 1.00 155.78 120 LEU A O 1
ATOM 829 N N . ALA A 1 122 ? -23.386 -23.755 -19.113 1.00 126.52 121 ALA A N 1
ATOM 830 C CA . ALA A 1 122 ? -22.787 -22.684 -19.907 1.00 131.38 121 ALA A CA 1
ATOM 831 C C . ALA A 1 122 ? -21.266 -22.801 -19.929 1.00 133.53 121 ALA A C 1
ATOM 832 O O . ALA A 1 122 ? -20.647 -22.846 -21.003 1.00 158.14 121 ALA A O 1
ATOM 834 N N . ILE A 1 123 ? -20.647 -22.856 -18.746 1.00 135.67 122 ILE A N 1
ATOM 835 C CA . ILE A 1 123 ? -19.199 -23.031 -18.677 1.00 160.52 122 ILE A CA 1
ATOM 836 C C . ILE A 1 123 ? -18.797 -24.360 -19.300 1.00 158.42 122 ILE A C 1
ATOM 837 O O . ILE A 1 123 ? -17.677 -24.504 -19.808 1.00 150.32 122 ILE A O 1
ATOM 842 N N . MET A 1 124 ? -19.699 -25.345 -19.288 1.00 143.25 123 MET A N 1
ATOM 843 C CA . MET A 1 124 ? -19.420 -26.597 -19.980 1.00 134.64 123 MET A CA 1
ATOM 844 C C . MET A 1 124 ? -19.374 -26.390 -21.485 1.00 141.41 123 MET A C 1
ATOM 845 O O . MET A 1 124 ? -18.544 -26.991 -22.172 1.00 154.12 123 MET A O 1
ATOM 850 N N . ALA A 1 125 ? -20.267 -25.552 -22.017 1.00 163.05 124 ALA A N 1
ATOM 851 C CA . ALA A 1 125 ? -20.254 -25.264 -23.447 1.00 147.29 124 ALA A CA 1
ATOM 852 C C . ALA A 1 125 ? -18.972 -24.545 -23.843 1.00 138.60 124 ALA A C 1
ATOM 853 O O . ALA A 1 125 ? -18.313 -24.911 -24.829 1.00 161.47 124 ALA A O 1
ATOM 855 N N . THR A 1 126 ? -18.602 -23.511 -23.081 1.00 125.67 125 THR A N 1
ATOM 856 C CA . THR A 1 126 ? -17.313 -22.866 -23.308 1.00 128.00 125 THR A CA 1
ATOM 857 C C . THR A 1 126 ? -16.181 -23.883 -23.256 1.00 133.42 125 THR A C 1
ATOM 858 O O . THR A 1 126 ? -15.272 -23.856 -24.095 1.00 122.72 125 THR A O 1
ATOM 862 N N . ASP A 1 127 ? -16.241 -24.812 -22.297 1.00 141.00 126 ASP A N 1
ATOM 863 C CA . ASP A 1 127 ? -15.199 -25.827 -22.170 1.00 152.52 126 ASP A CA 1
ATOM 864 C C . ASP A 1 127 ? -15.162 -26.741 -23.391 1.00 144.86 126 ASP A C 1
ATOM 865 O O . ASP A 1 127 ? -14.087 -27.186 -23.809 1.00 121.60 126 ASP A O 1
ATOM 870 N N . ILE A 1 128 ? -16.326 -27.035 -23.974 1.00 132.24 127 ILE A N 1
ATOM 871 C CA . ILE A 1 128 ? -16.370 -27.838 -25.193 1.00 135.89 127 ILE A CA 1
ATOM 872 C C . ILE A 1 128 ? -15.698 -27.093 -26.337 1.00 133.50 127 ILE A C 1
ATOM 873 O O . ILE A 1 128 ? -14.920 -27.672 -27.111 1.00 127.98 127 ILE A O 1
ATOM 878 N N . ALA A 1 129 ? -15.977 -25.792 -26.456 1.00 120.46 128 ALA A N 1
ATOM 879 C CA . ALA A 1 129 ? -15.292 -24.993 -27.467 1.00 115.02 128 ALA A CA 1
ATOM 880 C C . ALA A 1 129 ? -13.781 -25.022 -27.263 1.00 129.34 128 ALA A C 1
ATOM 881 O O . ALA A 1 129 ? -13.020 -25.191 -28.225 1.00 122.07 128 ALA A O 1
ATOM 883 N N . GLU A 1 130 ? -13.329 -24.883 -26.011 1.00 154.62 129 GLU A N 1
ATOM 884 C CA . GLU A 1 130 ? -11.894 -24.806 -25.749 1.00 151.43 129 GLU A CA 1
ATOM 885 C C . GLU A 1 130 ? -11.197 -26.145 -25.962 1.00 151.58 129 GLU A C 1
ATOM 886 O O . GLU A 1 130 ? -10.046 -26.173 -26.413 1.00 156.46 129 GLU A O 1
ATOM 892 N N . VAL A 1 131 ? -11.861 -27.260 -25.642 1.00 113.54 130 VAL A N 1
ATOM 893 C CA . VAL A 1 131 ? -11.237 -28.562 -25.859 1.00 125.76 130 VAL A CA 1
ATOM 894 C C . VAL A 1 131 ? -11.204 -28.897 -27.347 1.00 151.26 130 VAL A C 1
ATOM 895 O O . VAL A 1 131 ? -10.240 -29.499 -27.838 1.00 143.28 130 VAL A O 1
ATOM 899 N N . ILE A 1 132 ? -12.243 -28.507 -28.093 1.00 154.60 131 ILE A N 1
ATOM 900 C CA . ILE A 1 132 ? -12.228 -28.731 -29.537 1.00 137.91 131 ILE A CA 1
ATOM 901 C C . ILE A 1 132 ? -11.118 -27.910 -30.186 1.00 148.70 131 ILE A C 1
ATOM 902 O O . ILE A 1 132 ? -10.312 -28.428 -30.972 1.00 172.00 131 ILE A O 1
ATOM 907 N N . GLY A 1 133 ? -11.046 -26.622 -29.844 1.00 131.24 132 GLY A N 1
ATOM 908 C CA . GLY A 1 133 ? -10.037 -25.764 -30.445 1.00 148.24 132 GLY A CA 1
ATOM 909 C C . GLY A 1 133 ? -8.621 -26.139 -30.047 1.00 149.21 132 GLY A C 1
ATOM 910 O O . GLY A 1 133 ? -7.694 -26.041 -30.856 1.00 151.89 132 GLY A O 1
ATOM 911 N N . ALA A 1 134 ? -8.432 -26.569 -28.796 1.00 141.64 133 ALA A N 1
ATOM 912 C CA . ALA A 1 134 ? -7.099 -26.956 -28.342 1.00 131.00 133 ALA A CA 1
ATOM 913 C C . ALA A 1 134 ? -6.670 -28.282 -28.957 1.00 151.87 133 ALA A C 1
ATOM 914 O O . ALA A 1 134 ? -5.521 -28.429 -29.394 1.00 167.61 133 ALA A O 1
ATOM 916 N N . ALA A 1 135 ? -7.580 -29.260 -28.999 1.00 159.90 134 ALA A N 1
ATOM 917 C CA . ALA A 1 135 ? -7.258 -30.540 -29.619 1.00 159.01 134 ALA A CA 1
ATOM 918 C C . ALA A 1 135 ? -6.935 -30.369 -31.099 1.00 170.01 134 ALA A C 1
ATOM 919 O O . ALA A 1 135 ? -5.958 -30.942 -31.599 1.00 175.80 134 ALA A O 1
ATOM 921 N N . ILE A 1 136 ? -7.739 -29.577 -31.815 1.00 167.95 135 ILE A N 1
ATOM 922 C CA . ILE A 1 136 ? -7.429 -29.295 -33.215 1.00 164.72 135 ILE A CA 1
ATOM 923 C C . ILE A 1 136 ? -6.101 -28.556 -33.324 1.00 164.87 135 ILE A C 1
ATOM 924 O O . ILE A 1 136 ? -5.311 -28.800 -34.244 1.00 183.18 135 ILE A O 1
ATOM 929 N N . ALA A 1 137 ? -5.821 -27.660 -32.372 1.00 157.65 136 ALA A N 1
ATOM 930 C CA . ALA A 1 137 ? -4.530 -26.980 -32.350 1.00 160.85 136 ALA A CA 1
ATOM 931 C C . ALA A 1 137 ? -3.380 -27.977 -32.260 1.00 168.37 136 ALA A C 1
ATOM 932 O O . ALA A 1 137 ? -2.333 -27.787 -32.892 1.00 167.64 136 ALA A O 1
ATOM 934 N N . LEU A 1 138 ? -3.554 -29.049 -31.480 1.00 180.62 137 LEU A N 1
ATOM 935 C CA . LEU A 1 138 ? -2.530 -30.090 -31.429 1.00 189.04 137 LEU A CA 1
ATOM 936 C C . LEU A 1 138 ? -2.453 -30.853 -32.745 1.00 196.59 137 LEU A C 1
ATOM 937 O O . LEU A 1 138 ? -1.354 -31.143 -33.238 1.00 197.05 137 LEU A O 1
ATOM 942 N N . TYR A 1 139 ? -3.611 -31.185 -33.327 1.00 199.53 138 TYR A N 1
ATOM 943 C CA . TYR A 1 139 ? -3.642 -31.892 -34.605 1.00 193.72 138 TYR A CA 1
ATOM 944 C C . TYR A 1 139 ? -2.953 -31.096 -35.707 1.00 185.95 138 TYR A C 1
ATOM 945 O O . TYR A 1 139 ? -2.434 -31.682 -36.664 1.00 202.49 138 TYR A O 1
ATOM 954 N N . LEU A 1 140 ? -2.937 -29.769 -35.594 1.00 176.87 139 LEU A N 1
ATOM 955 C CA . LEU A 1 140 ? -2.311 -28.914 -36.594 1.00 187.78 139 LEU A CA 1
ATOM 956 C C . LEU A 1 140 ? -0.829 -28.691 -36.307 1.00 201.74 139 LEU A C 1
ATOM 957 O O . LEU A 1 140 ? 0.008 -28.840 -37.203 1.00 209.53 139 LEU A O 1
ATOM 962 N N . LEU A 1 141 ? -0.490 -28.337 -35.067 1.00 191.98 140 LEU A N 1
ATOM 963 C CA . LEU A 1 141 ? 0.897 -28.072 -34.705 1.00 184.56 140 LEU A CA 1
ATOM 964 C C . LEU A 1 141 ? 1.718 -29.353 -34.662 1.00 193.44 140 LEU A C 1
ATOM 965 O O . LEU A 1 141 ? 2.644 -29.534 -35.459 1.00 194.08 140 LEU A O 1
ATOM 970 N N . PHE A 1 142 ? 1.387 -30.247 -33.735 1.00 194.21 141 PHE A N 1
ATOM 971 C CA . PHE A 1 142 ? 2.190 -31.438 -33.505 1.00 194.35 141 PHE A CA 1
ATOM 972 C C . PHE A 1 142 ? 1.734 -32.630 -34.333 1.00 195.31 141 PHE A C 1
ATOM 973 O O . PHE A 1 142 ? 2.293 -33.721 -34.178 1.00 194.61 141 PHE A O 1
ATOM 981 N N . LYS A 1 143 ? 0.739 -32.446 -35.204 1.00 205.21 142 LYS A N 1
ATOM 982 C CA . LYS A 1 143 ? 0.205 -33.513 -36.052 1.00 200.38 142 LYS A CA 1
ATOM 983 C C . LYS A 1 143 ? -0.244 -34.720 -35.232 1.00 194.81 142 LYS A C 1
ATOM 984 O O . LYS A 1 143 ? -0.245 -35.854 -35.721 1.00 178.14 142 LYS A O 1
ATOM 990 N N . ILE A 1 144 ? -0.623 -34.481 -33.978 1.00 225.88 143 ILE A N 1
ATOM 991 C CA . ILE A 1 144 ? -1.153 -35.558 -33.136 1.00 235.87 143 ILE A CA 1
ATOM 992 C C . ILE A 1 144 ? -2.472 -36.041 -33.728 1.00 223.48 143 ILE A C 1
ATOM 993 O O . ILE A 1 144 ? -3.261 -35.214 -34.225 1.00 212.16 143 ILE A O 1
ATOM 998 N N . PRO A 1 145 ? -2.750 -37.347 -33.737 1.00 170.30 144 PRO A N 1
ATOM 999 C CA . PRO A 1 145 ? -4.063 -37.814 -34.203 1.00 168.20 144 PRO A CA 1
ATOM 1000 C C . PRO A 1 145 ? -5.198 -37.118 -33.467 1.00 171.39 144 PRO A C 1
ATOM 1001 O O . PRO A 1 145 ? -5.074 -36.743 -32.298 1.00 169.11 144 PRO A O 1
ATOM 1005 N N . ILE A 1 146 ? -6.314 -36.940 -34.178 1.00 187.93 145 ILE A N 1
ATOM 1006 C CA . ILE A 1 146 ? -7.428 -36.156 -33.652 1.00 179.52 145 ILE A CA 1
ATOM 1007 C C . ILE A 1 146 ? -7.976 -36.784 -32.375 1.00 182.66 145 ILE A C 1
ATOM 1008 O O . ILE A 1 146 ? -8.310 -36.080 -31.414 1.00 177.37 145 ILE A O 1
ATOM 1013 N N . PHE A 1 147 ? -8.063 -38.115 -32.336 1.00 195.22 146 PHE A N 1
ATOM 1014 C CA . PHE A 1 147 ? -8.588 -38.776 -31.147 1.00 186.50 146 PHE A CA 1
ATOM 1015 C C . PHE A 1 147 ? -7.616 -38.680 -29.978 1.00 202.56 146 PHE A C 1
ATOM 1016 O O . PHE A 1 147 ? -8.044 -38.647 -28.818 1.00 203.07 146 PHE A O 1
ATOM 1024 N N . LEU A 1 148 ? -6.312 -38.627 -30.257 1.00 193.60 147 LEU A N 1
ATOM 1025 C CA . LEU A 1 148 ? -5.329 -38.531 -29.185 1.00 190.42 147 LEU A CA 1
ATOM 1026 C C . LEU A 1 148 ? -5.194 -37.110 -28.656 1.00 186.93 147 LEU A C 1
ATOM 1027 O O . LEU A 1 148 ? -4.900 -36.923 -27.471 1.00 184.65 147 LEU A O 1
ATOM 1032 N N . ALA A 1 149 ? -5.408 -36.102 -29.505 1.00 168.09 148 ALA A N 1
ATOM 1033 C CA . ALA A 1 149 ? -5.286 -34.721 -29.051 1.00 163.42 148 ALA A CA 1
ATOM 1034 C C . ALA A 1 149 ? -6.325 -34.384 -27.989 1.00 162.84 148 ALA A C 1
ATOM 1035 O O . ALA A 1 149 ? -6.039 -33.608 -27.070 1.00 171.79 148 ALA A O 1
ATOM 1037 N N . VAL A 1 150 ? -7.523 -34.963 -28.090 1.00 156.51 149 VAL A N 1
ATOM 1038 C CA . VAL A 1 150 ? -8.569 -34.710 -27.100 1.00 172.93 149 VAL A CA 1
ATOM 1039 C C . VAL A 1 150 ? -8.174 -35.286 -25.744 1.00 191.31 149 VAL A C 1
ATOM 1040 O O . VAL A 1 150 ? -8.164 -34.581 -24.724 1.00 188.11 149 VAL A O 1
ATOM 1044 N N . VAL A 1 151 ? -7.838 -36.579 -25.710 1.00 175.81 150 VAL A N 1
ATOM 1045 C CA . VAL A 1 151 ? -7.415 -37.201 -24.463 1.00 180.93 150 VAL A CA 1
ATOM 1046 C C . VAL A 1 151 ? -6.122 -36.586 -23.945 1.00 187.89 150 VAL A C 1
ATOM 1047 O O . VAL A 1 151 ? -5.787 -36.754 -22.768 1.00 207.18 150 VAL A O 1
ATOM 1051 N N . ILE A 1 152 ? -5.380 -35.875 -24.798 1.00 179.17 151 ILE A N 1
ATOM 1052 C CA . ILE A 1 152 ? -4.259 -35.078 -24.308 1.00 186.92 151 ILE A CA 1
ATOM 1053 C C . ILE A 1 152 ? -4.767 -33.807 -23.637 1.00 190.49 151 ILE A C 1
ATOM 1054 O O . ILE A 1 152 ? -4.234 -33.375 -22.607 1.00 192.36 151 ILE A O 1
ATOM 1059 N N . THR A 1 153 ? -5.812 -33.192 -24.200 1.00 185.21 152 THR A N 1
ATOM 1060 C CA . THR A 1 153 ? -6.404 -32.021 -23.559 1.00 167.36 152 THR A CA 1
ATOM 1061 C C . THR A 1 153 ? -7.011 -32.370 -22.209 1.00 163.63 152 THR A C 1
ATOM 1062 O O . THR A 1 153 ? -7.116 -31.500 -21.337 1.00 158.61 152 THR A O 1
ATOM 1066 N N . VAL A 1 154 ? -7.424 -33.626 -22.017 1.00 175.09 153 VAL A N 1
ATOM 1067 C CA . VAL A 1 154 ? -7.952 -34.035 -20.716 1.00 189.89 153 VAL A CA 1
ATOM 1068 C C . VAL A 1 154 ? -6.892 -33.893 -19.626 1.00 192.70 153 VAL A C 1
ATOM 1069 O O . VAL A 1 154 ? -7.221 -33.698 -18.448 1.00 176.25 153 VAL A O 1
ATOM 1073 N N . LEU A 1 155 ? -5.610 -33.959 -19.994 1.00 180.23 154 LEU A N 1
ATOM 1074 C CA . LEU A 1 155 ? -4.515 -33.839 -19.028 1.00 177.92 154 LEU A CA 1
ATOM 1075 C C . LEU A 1 155 ? -4.336 -32.420 -18.469 1.00 184.29 154 LEU A C 1
ATOM 1076 O O . LEU A 1 155 ? -3.342 -32.211 -17.759 1.00 188.41 154 LEU A O 1
ATOM 1081 N N . ASP A 1 156 ? -5.212 -31.445 -18.727 1.00 219.08 155 ASP A N 1
ATOM 1082 C CA . ASP A 1 156 ? -4.999 -30.098 -18.207 1.00 216.97 155 ASP A CA 1
ATOM 1083 C C . ASP A 1 156 ? -5.200 -30.003 -16.700 1.00 209.83 155 ASP A C 1
ATOM 1084 O O . ASP A 1 156 ? -4.956 -28.934 -16.129 1.00 210.01 155 ASP A O 1
ATOM 1089 N N . VAL A 1 157 ? -5.644 -31.081 -16.050 1.00 189.17 156 VAL A N 1
ATOM 1090 C CA . VAL A 1 157 ? -5.800 -31.062 -14.598 1.00 200.27 156 VAL A CA 1
ATOM 1091 C C . VAL A 1 157 ? -4.446 -30.894 -13.924 1.00 193.91 156 VAL A C 1
ATOM 1092 O O . VAL A 1 157 ? -4.325 -30.218 -12.894 1.00 198.32 156 VAL A O 1
ATOM 1096 N N . PHE A 1 158 ? -3.406 -31.510 -14.490 1.00 188.52 157 PHE A N 1
ATOM 1097 C CA . PHE A 1 158 ? -2.061 -31.345 -13.950 1.00 192.73 157 PHE A CA 1
ATOM 1098 C C . PHE A 1 158 ? -1.541 -29.935 -14.200 1.00 187.46 157 PHE A C 1
ATOM 1099 O O . PHE A 1 158 ? -0.879 -29.347 -13.335 1.00 217.86 157 PHE A O 1
ATOM 1107 N N . LEU A 1 159 ? -1.833 -29.376 -15.378 1.00 182.22 158 LEU A N 1
ATOM 1108 C CA . LEU A 1 159 ? -1.532 -27.971 -15.625 1.00 198.44 158 LEU A CA 1
ATOM 1109 C C . LEU A 1 159 ? -2.277 -27.071 -14.649 1.00 200.69 158 LEU A C 1
ATOM 1110 O O . LEU A 1 159 ? -1.838 -25.948 -14.378 1.00 193.75 158 LEU A O 1
ATOM 1115 N N . LEU A 1 160 ? -3.405 -27.546 -14.116 1.00 218.26 159 LEU A N 1
ATOM 1116 C CA . LEU A 1 160 ? -4.094 -26.829 -13.052 1.00 227.77 159 LEU A CA 1
ATOM 1117 C C . LEU A 1 160 ? -3.409 -27.023 -11.706 1.00 241.99 159 LEU A C 1
ATOM 1118 O O . LEU A 1 160 ? -3.438 -26.119 -10.864 1.00 254.22 159 LEU A O 1
ATOM 1123 N N . LEU A 1 161 ? -2.788 -28.185 -11.486 1.00 222.47 160 LEU A N 1
ATOM 1124 C CA . LEU A 1 161 ? -2.036 -28.400 -10.253 1.00 202.33 160 LEU A CA 1
ATOM 1125 C C . LEU A 1 161 ? -0.811 -27.494 -10.197 1.00 209.44 160 LEU A C 1
ATOM 1126 O O . LEU A 1 161 ? -0.546 -26.856 -9.171 1.00 222.83 160 LEU A O 1
ATOM 1131 N N . LEU A 1 162 ? -0.045 -27.432 -11.290 1.00 207.80 161 LEU A N 1
ATOM 1132 C CA . LEU A 1 162 ? 1.033 -26.451 -11.373 1.00 206.88 161 LEU A CA 1
ATOM 1133 C C . LEU A 1 162 ? 0.485 -25.030 -11.379 1.00 213.73 161 LEU A C 1
ATOM 1134 O O . LEU A 1 162 ? 1.119 -24.116 -10.842 1.00 207.98 161 LEU A O 1
ATOM 1139 N N . LEU A 1 163 ? -0.695 -24.837 -11.971 1.00 289.87 162 LEU A N 1
ATOM 1140 C CA . LEU A 1 163 ? -1.332 -23.525 -11.997 1.00 296.05 162 LEU A CA 1
ATOM 1141 C C . LEU A 1 163 ? -1.694 -23.051 -10.595 1.00 300.88 162 LEU A C 1
ATOM 1142 O O . LEU A 1 163 ? -1.769 -21.842 -10.346 1.00 297.58 162 LEU A O 1
ATOM 1147 N N . ASN A 1 164 ? -1.901 -23.984 -9.663 1.00 262.77 163 ASN A N 1
ATOM 1148 C CA . ASN A 1 164 ? -2.431 -23.646 -8.347 1.00 260.68 163 ASN A CA 1
ATOM 1149 C C . ASN A 1 164 ? -1.380 -23.029 -7.432 1.00 262.18 163 ASN A C 1
ATOM 1150 O O . ASN A 1 164 ? -1.726 -22.249 -6.538 1.00 265.16 163 ASN A O 1
ATOM 1155 N N . ARG A 1 165 ? -0.107 -23.358 -7.631 1.00 248.19 164 ARG A N 1
ATOM 1156 C CA . ARG A 1 165 ? 0.963 -22.894 -6.758 1.00 241.79 164 ARG A CA 1
ATOM 1157 C C . ARG A 1 165 ? 1.563 -21.563 -7.191 1.00 241.06 164 ARG A C 1
ATOM 1158 O O . ARG A 1 165 ? 2.437 -21.041 -6.492 1.00 253.73 164 ARG A O 1
ATOM 1166 N N . ILE A 1 166 ? 1.119 -21.000 -8.312 1.00 221.24 165 ILE A N 1
ATOM 1167 C CA . ILE A 1 166 ? 1.799 -19.839 -8.877 1.00 230.92 165 ILE A CA 1
ATOM 1168 C C . ILE A 1 166 ? 1.410 -18.562 -8.141 1.00 227.17 165 ILE A C 1
ATOM 1169 O O . ILE A 1 166 ? 2.274 -17.816 -7.667 1.00 226.17 165 ILE A O 1
ATOM 1174 N N . GLY A 1 167 ? 0.123 -18.287 -8.036 1.00 219.30 166 GLY A N 1
ATOM 1175 C CA . GLY A 1 167 ? -0.316 -17.069 -7.387 1.00 195.56 166 GLY A CA 1
ATOM 1176 C C . GLY A 1 167 ? -0.901 -16.083 -8.385 1.00 204.98 166 GLY A C 1
ATOM 1177 O O . GLY A 1 167 ? -0.481 -16.005 -9.548 1.00 195.29 166 GLY A O 1
ATOM 1178 N N . PHE A 1 168 ? -1.879 -15.303 -7.918 1.00 179.32 167 PHE A N 1
ATOM 1179 C CA . PHE A 1 168 ? -2.649 -14.459 -8.824 1.00 180.68 167 PHE A CA 1
ATOM 1180 C C . PHE A 1 168 ? -1.858 -13.273 -9.363 1.00 186.14 167 PHE A C 1
ATOM 1181 O O . PHE A 1 168 ? -2.217 -12.744 -10.419 1.00 214.05 167 PHE A O 1
ATOM 1189 N N . ARG A 1 169 ? -0.798 -12.837 -8.679 1.00 203.37 168 ARG A N 1
ATOM 1190 C CA . ARG A 1 169 ? 0.036 -11.785 -9.254 1.00 221.49 168 ARG A CA 1
ATOM 1191 C C . ARG A 1 169 ? 0.712 -12.254 -10.535 1.00 227.42 168 ARG A C 1
ATOM 1192 O O . ARG A 1 169 ? 1.021 -11.437 -11.410 1.00 224.69 168 ARG A O 1
ATOM 1200 N N . LYS A 1 170 ? 0.944 -13.560 -10.663 1.00 226.74 169 LYS A N 1
ATOM 1201 C CA . LYS A 1 170 ? 1.513 -14.141 -11.872 1.00 240.16 169 LYS A CA 1
ATOM 1202 C C . LYS A 1 170 ? 0.484 -14.867 -12.728 1.00 237.64 169 LYS A C 1
ATOM 1203 O O . LYS A 1 170 ? 0.598 -14.849 -13.958 1.00 227.48 169 LYS A O 1
ATOM 1209 N N . ILE A 1 171 ? -0.509 -15.510 -12.107 1.00 212.18 170 ILE A N 1
ATOM 1210 C CA . ILE A 1 171 ? -1.581 -16.148 -12.868 1.00 182.09 170 ILE A CA 1
ATOM 1211 C C . ILE A 1 171 ? -2.311 -15.117 -13.715 1.00 176.76 170 ILE A C 1
ATOM 1212 O O . ILE A 1 171 ? -2.493 -15.291 -14.926 1.00 171.34 170 ILE A O 1
ATOM 1217 N N . GLU A 1 172 ? -2.735 -14.022 -13.086 1.00 207.86 171 GLU A N 1
ATOM 1218 C CA . GLU A 1 172 ? -3.430 -12.967 -13.805 1.00 207.97 171 GLU A CA 1
ATOM 1219 C C . GLU A 1 172 ? -2.517 -12.238 -14.782 1.00 226.66 171 GLU A C 1
ATOM 1220 O O . GLU A 1 172 ? -3.015 -11.543 -15.674 1.00 241.56 171 GLU A O 1
ATOM 1226 N N . ALA A 1 173 ? -1.200 -12.377 -14.630 1.00 185.56 172 ALA A N 1
ATOM 1227 C CA . ALA A 1 173 ? -0.257 -11.893 -15.630 1.00 189.97 172 ALA A CA 1
ATOM 1228 C C . ALA A 1 173 ? 0.023 -12.934 -16.704 1.00 189.87 172 ALA A C 1
ATOM 1229 O O . ALA A 1 173 ? 0.313 -12.570 -17.850 1.00 189.25 172 ALA A O 1
ATOM 1231 N N . LEU A 1 174 ? -0.054 -14.221 -16.353 1.00 195.77 173 LEU A N 1
ATOM 1232 C CA . LEU A 1 174 ? 0.012 -15.277 -17.360 1.00 197.92 173 LEU A CA 1
ATOM 1233 C C . LEU A 1 174 ? -1.164 -15.185 -18.324 1.00 184.92 173 LEU A C 1
ATOM 1234 O O . LEU A 1 174 ? -1.010 -15.403 -19.533 1.00 176.93 173 LEU A O 1
ATOM 1239 N N . VAL A 1 175 ? -2.351 -14.867 -17.803 1.00 178.36 174 VAL A N 1
ATOM 1240 C CA . VAL A 1 175 ? -3.507 -14.640 -18.665 1.00 166.21 174 VAL A CA 1
ATOM 1241 C C . VAL A 1 175 ? -3.238 -13.485 -19.621 1.00 178.37 174 VAL A C 1
ATOM 1242 O O . VAL A 1 175 ? -3.601 -13.539 -20.803 1.00 188.48 174 VAL A O 1
ATOM 1246 N N . VAL A 1 176 ? -2.586 -12.428 -19.129 1.00 160.81 175 VAL A N 1
ATOM 1247 C CA . VAL A 1 176 ? -2.163 -11.335 -20.002 1.00 174.61 175 VAL A CA 1
ATOM 1248 C C . VAL A 1 176 ? -1.198 -11.847 -21.064 1.00 174.23 175 VAL A C 1
ATOM 1249 O O . VAL A 1 176 ? -1.262 -11.443 -22.234 1.00 156.84 175 VAL A O 1
ATOM 1253 N N . CYS A 1 177 ? -0.297 -12.755 -20.676 1.00 189.13 176 CYS A N 1
ATOM 1254 C CA . CYS A 1 177 ? 0.639 -13.335 -21.634 1.00 210.49 176 CYS A CA 1
ATOM 1255 C C . CYS A 1 177 ? -0.103 -14.036 -22.766 1.00 211.61 176 CYS A C 1
ATOM 1256 O O . CYS A 1 177 ? 0.202 -13.828 -23.946 1.00 201.60 176 CYS A O 1
ATOM 1259 N N . LEU A 1 178 ? -1.094 -14.865 -22.423 1.00 187.45 177 LEU A N 1
ATOM 1260 C CA . LEU A 1 178 ? -1.914 -15.499 -23.453 1.00 168.40 177 LEU A CA 1
ATOM 1261 C C . LEU A 1 178 ? -2.632 -14.458 -24.305 1.00 159.15 177 LEU A C 1
ATOM 1262 O O . LEU A 1 178 ? -2.693 -14.582 -25.537 1.00 160.53 177 LEU A O 1
ATOM 1267 N N . ILE A 1 179 ? -3.173 -13.419 -23.661 1.00 139.59 178 ILE A N 1
ATOM 1268 C CA . ILE A 1 179 ? -3.941 -12.399 -24.370 1.00 147.67 178 ILE A CA 1
ATOM 1269 C C . ILE A 1 179 ? -3.086 -11.735 -25.442 1.00 176.39 178 ILE A C 1
ATOM 1270 O O . ILE A 1 179 ? -3.517 -11.564 -26.589 1.00 188.28 178 ILE A O 1
ATOM 1275 N N . PHE A 1 180 ? -1.858 -11.359 -25.090 1.00 174.32 179 PHE A N 1
ATOM 1276 C CA . PHE A 1 180 ? -0.979 -10.750 -26.077 1.00 177.00 179 PHE A CA 1
ATOM 1277 C C . PHE A 1 180 ? -0.372 -11.769 -27.031 1.00 178.50 179 PHE A C 1
ATOM 1278 O O . PHE A 1 180 ? 0.124 -11.379 -28.093 1.00 192.04 179 PHE A O 1
ATOM 1286 N N . VAL A 1 181 ? -0.401 -13.057 -26.685 1.00 169.42 180 VAL A N 1
ATOM 1287 C CA . VAL A 1 181 ? -0.021 -14.086 -27.650 1.00 175.10 180 VAL A CA 1
ATOM 1288 C C . VAL A 1 181 ? -1.029 -14.129 -28.792 1.00 171.72 180 VAL A C 1
ATOM 1289 O O . VAL A 1 181 ? -0.672 -13.978 -29.966 1.00 178.92 180 VAL A O 1
ATOM 1293 N N . ILE A 1 182 ? -2.312 -14.312 -28.462 1.00 167.68 181 ILE A N 1
ATOM 1294 C CA . ILE A 1 182 ? -3.323 -14.372 -29.513 1.00 153.91 181 ILE A CA 1
ATOM 1295 C C . ILE A 1 182 ? -3.574 -13.005 -30.135 1.00 163.72 181 ILE A C 1
ATOM 1296 O O . ILE A 1 182 ? -4.106 -12.924 -31.248 1.00 187.06 181 ILE A O 1
ATOM 1301 N N . LEU A 1 183 ? -3.207 -11.922 -29.447 1.00 139.01 182 LEU A N 1
ATOM 1302 C CA . LEU A 1 183 ? -3.359 -10.591 -30.025 1.00 156.01 182 LEU A CA 1
ATOM 1303 C C . LEU A 1 183 ? -2.239 -10.285 -31.014 1.00 169.80 182 LEU A C 1
ATOM 1304 O O . LEU A 1 183 ? -2.489 -9.717 -32.084 1.00 172.90 182 LEU A O 1
ATOM 1309 N N . PHE A 1 184 ? -1.003 -10.663 -30.679 1.00 200.07 183 PHE A N 1
ATOM 1310 C CA . PHE A 1 184 ? 0.118 -10.412 -31.578 1.00 217.42 183 PHE A CA 1
ATOM 1311 C C . PHE A 1 184 ? 0.186 -11.421 -32.717 1.00 214.66 183 PHE A C 1
ATOM 1312 O O . PHE A 1 184 ? 0.752 -11.112 -33.772 1.00 221.35 183 PHE A O 1
ATOM 1320 N N . VAL A 1 185 ? -0.370 -12.621 -32.528 1.00 185.90 184 VAL A N 1
ATOM 1321 C CA . VAL A 1 185 ? -0.415 -13.597 -33.616 1.00 181.81 184 VAL A CA 1
ATOM 1322 C C . VAL A 1 185 ? -1.288 -13.080 -34.755 1.00 178.29 184 VAL A C 1
ATOM 1323 O O . VAL A 1 185 ? -0.905 -13.133 -35.930 1.00 169.91 184 VAL A O 1
ATOM 1327 N N . PHE A 1 186 ? -2.473 -12.563 -34.422 1.00 185.93 185 PHE A N 1
ATOM 1328 C CA . PHE A 1 186 ? -3.369 -12.041 -35.447 1.00 183.69 185 PHE A CA 1
ATOM 1329 C C 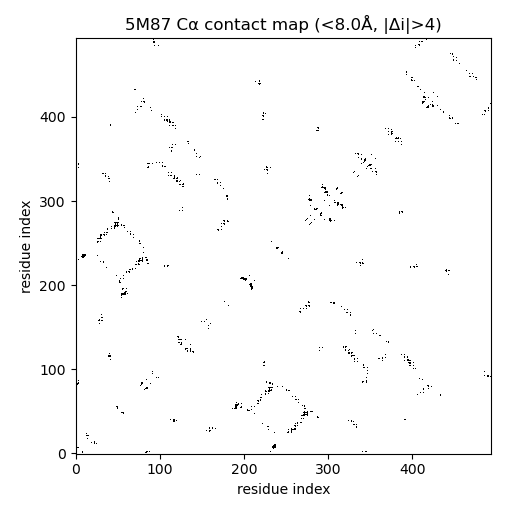. PHE A 1 186 ? -2.976 -10.639 -35.892 1.00 180.82 185 PHE A C 1
ATOM 1330 O O . PHE A 1 186 ? -3.200 -10.281 -37.054 1.00 200.85 185 PHE A O 1
ATOM 1338 N N . LEU A 1 187 ? -2.395 -9.835 -34.998 1.00 163.81 186 LEU A N 1
ATOM 1339 C CA . LEU A 1 187 ? -1.901 -8.528 -35.417 1.00 180.85 186 LEU A CA 1
ATOM 1340 C C . LEU A 1 187 ? -0.725 -8.659 -36.377 1.00 190.06 186 LEU A C 1
ATOM 1341 O O . LEU A 1 187 ? -0.559 -7.821 -37.271 1.00 176.81 186 LEU A O 1
ATOM 1346 N N . TYR A 1 188 ? 0.088 -9.706 -36.218 1.00 192.72 187 TYR A N 1
ATOM 1347 C CA . TYR A 1 188 ? 1.228 -9.905 -37.108 1.00 195.54 187 TYR A CA 1
ATOM 1348 C C . TYR A 1 188 ? 0.775 -10.203 -38.531 1.00 195.36 187 TYR A C 1
ATOM 1349 O O . TYR A 1 188 ? 1.342 -9.670 -39.492 1.00 202.10 187 TYR A O 1
ATOM 1358 N N . GLN A 1 189 ? -0.243 -11.053 -38.688 1.00 199.38 188 GLN A N 1
ATOM 1359 C CA . GLN A 1 189 ? -0.764 -11.343 -40.018 1.00 183.85 188 GLN A CA 1
ATOM 1360 C C . GLN A 1 189 ? -1.535 -10.168 -40.602 1.00 185.98 188 GLN A C 1
ATOM 1361 O O . GLN A 1 189 ? -1.768 -10.137 -41.815 1.00 210.82 188 GLN A O 1
ATOM 1367 N N . ILE A 1 190 ? -1.938 -9.207 -39.771 1.00 163.79 189 ILE A N 1
ATOM 1368 C CA . ILE A 1 190 ? -2.547 -7.984 -40.284 1.00 183.24 189 ILE A CA 1
ATOM 1369 C C . ILE A 1 190 ? -1.473 -6.975 -40.669 1.00 206.33 189 ILE A C 1
ATOM 1370 O O . ILE A 1 190 ? -1.618 -6.242 -41.655 1.00 211.01 189 ILE A O 1
ATOM 1375 N N . ILE A 1 191 ? -0.378 -6.926 -39.905 1.00 236.74 190 ILE A N 1
ATOM 1376 C CA . ILE A 1 191 ? 0.737 -6.047 -40.250 1.00 259.94 190 ILE A CA 1
ATOM 1377 C C . ILE A 1 191 ? 1.312 -6.427 -41.609 1.00 257.57 190 ILE A C 1
ATOM 1378 O O . ILE A 1 191 ? 1.620 -5.559 -42.436 1.00 278.10 190 ILE A O 1
ATOM 1383 N N . LEU A 1 192 ? 1.455 -7.730 -41.867 1.00 222.29 191 LEU A N 1
ATOM 1384 C CA . LEU A 1 192 ? 1.929 -8.175 -43.172 1.00 225.19 191 LEU A CA 1
ATOM 1385 C C . LEU A 1 192 ? 0.918 -7.874 -44.271 1.00 238.46 191 LEU A C 1
ATOM 1386 O O . LEU A 1 192 ? 1.302 -7.690 -45.432 1.00 257.08 191 LEU A O 1
ATOM 1391 N N . SER A 1 193 ? -0.370 -7.812 -43.926 1.00 217.53 192 SER A N 1
ATOM 1392 C CA . SER A 1 193 ? -1.400 -7.623 -44.941 1.00 214.30 192 SER A CA 1
ATOM 1393 C C . SER A 1 193 ? -1.396 -6.208 -45.504 1.00 231.84 192 SER A C 1
ATOM 1394 O O . SER A 1 193 ? -1.727 -6.014 -46.680 1.00 249.63 192 SER A O 1
ATOM 1397 N N . GLN A 1 194 ? -1.019 -5.218 -44.691 1.00 236.02 193 GLN A N 1
ATOM 1398 C CA . GLN A 1 194 ? -1.077 -3.805 -45.053 1.00 253.64 193 GLN A CA 1
ATOM 1399 C C . GLN A 1 194 ? -2.477 -3.459 -45.551 1.00 243.21 193 GLN A C 1
ATOM 1400 O O . GLN A 1 194 ? -2.669 -3.208 -46.748 1.00 246.09 193 GLN A O 1
ATOM 1406 N N . PRO A 1 195 ? -3.478 -3.452 -44.677 1.00 207.62 194 PRO A N 1
ATOM 1407 C CA . PRO A 1 195 ? -4.843 -3.168 -45.121 1.00 197.94 194 PRO A CA 1
ATOM 1408 C C . PRO A 1 195 ? -5.103 -1.673 -45.231 1.00 194.05 194 PRO A C 1
ATOM 1409 O O . PRO A 1 195 ? -4.374 -0.839 -44.690 1.00 183.72 194 PRO A O 1
ATOM 1413 N N . ALA A 1 196 ? -6.171 -1.347 -45.955 1.00 199.39 195 ALA A N 1
ATOM 1414 C CA . ALA A 1 196 ? -6.603 0.039 -46.081 1.00 200.43 195 ALA A CA 1
ATOM 1415 C C . ALA A 1 196 ? -7.243 0.503 -44.780 1.00 180.56 195 ALA A C 1
ATOM 1416 O O . ALA A 1 196 ? -8.451 0.339 -44.584 1.00 181.90 195 ALA A O 1
ATOM 1418 N N . TRP A 1 197 ? -6.439 1.082 -43.885 1.00 183.40 196 TRP A N 1
ATOM 1419 C CA . TRP A 1 197 ? -6.927 1.480 -42.569 1.00 197.60 196 TRP A CA 1
ATOM 1420 C C . TRP A 1 197 ? -7.960 2.599 -42.627 1.00 197.78 196 TRP A C 1
ATOM 1421 O O . TRP A 1 197 ? -8.623 2.855 -41.616 1.00 187.45 196 TRP A O 1
ATOM 1432 N N . HIS A 1 198 ? -8.112 3.271 -43.771 1.00 208.73 197 HIS A N 1
ATOM 1433 C CA . HIS A 1 198 ? -9.157 4.283 -43.889 1.00 220.23 197 HIS A CA 1
ATOM 1434 C C . HIS A 1 198 ? -10.536 3.639 -43.964 1.00 203.89 197 HIS A C 1
ATOM 1435 O O . HIS A 1 198 ? -11.497 4.141 -43.368 1.00 187.73 197 HIS A O 1
ATOM 1442 N N . GLN A 1 199 ? -10.652 2.526 -44.693 1.00 199.59 198 GLN A N 1
ATOM 1443 C CA . GLN A 1 199 ? -11.919 1.804 -44.746 1.00 199.38 198 GLN A CA 1
ATOM 1444 C C . GLN A 1 199 ? -12.238 1.138 -43.413 1.00 195.35 198 GLN A C 1
ATOM 1445 O O . GLN A 1 199 ? -13.415 0.946 -43.083 1.00 184.34 198 GLN A O 1
ATOM 1451 N N . VAL A 1 200 ? -11.208 0.773 -42.644 1.00 203.26 199 VAL A N 1
ATOM 1452 C CA . VAL A 1 200 ? -11.418 0.251 -41.295 1.00 180.71 199 VAL A CA 1
ATOM 1453 C C . VAL A 1 200 ? -12.027 1.326 -40.402 1.00 162.59 199 VAL A C 1
ATOM 1454 O O . VAL A 1 200 ? -13.027 1.093 -39.709 1.00 158.48 199 VAL A O 1
ATOM 1458 N N . ALA A 1 201 ? -11.423 2.518 -40.400 1.00 154.94 200 ALA A N 1
ATOM 1459 C CA . ALA A 1 201 ? -11.971 3.631 -39.632 1.00 163.09 200 ALA A CA 1
ATOM 1460 C C . ALA A 1 201 ? -13.418 3.895 -40.022 1.00 167.24 200 ALA A C 1
ATOM 1461 O O . ALA A 1 201 ? -14.291 4.032 -39.158 1.00 156.81 200 ALA A O 1
ATOM 1463 N N . LYS A 1 202 ? -13.694 3.943 -41.329 1.00 188.94 201 LYS A N 1
ATOM 1464 C CA . LYS A 1 202 ? -15.063 4.125 -41.803 1.00 188.60 201 LYS A CA 1
ATOM 1465 C C . LYS A 1 202 ? -15.977 2.996 -41.340 1.00 180.29 201 LYS A C 1
ATOM 1466 O O . LYS A 1 202 ? -17.175 3.216 -41.119 1.00 175.59 201 LYS A O 1
ATOM 1472 N N . GLY A 1 203 ? -15.438 1.786 -41.190 1.00 167.41 202 GLY A N 1
ATOM 1473 C CA . GLY A 1 203 ? -16.253 0.682 -40.717 1.00 164.63 202 GLY A CA 1
ATOM 1474 C C . GLY A 1 203 ? -16.581 0.771 -39.241 1.00 151.91 202 GLY A C 1
ATOM 1475 O O . GLY A 1 203 ? -17.654 0.333 -38.813 1.00 157.43 202 GLY A O 1
ATOM 1476 N N . LEU A 1 204 ? -15.677 1.346 -38.446 1.00 169.16 203 LEU A N 1
ATOM 1477 C CA . LEU A 1 204 ? -15.885 1.434 -37.003 1.00 151.47 203 LEU A CA 1
ATOM 1478 C C . LEU A 1 204 ? -16.980 2.417 -36.602 1.00 150.74 203 LEU A C 1
ATOM 1479 O O . LEU A 1 204 ? -17.298 2.495 -35.410 1.00 136.25 203 LEU A O 1
ATOM 1484 N N . ILE A 1 205 ? -17.569 3.153 -37.532 1.00 163.24 204 ILE A N 1
ATOM 1485 C CA . ILE A 1 205 ? -18.550 4.186 -37.217 1.00 162.77 204 ILE A CA 1
ATOM 1486 C C . ILE A 1 205 ? -19.936 3.563 -37.256 1.00 162.80 204 ILE A C 1
ATOM 1487 O O . ILE A 1 205 ? -20.258 2.866 -38.232 1.00 158.35 204 ILE A O 1
ATOM 1492 N N . PRO A 1 206 ? -20.777 3.801 -36.262 1.00 162.14 205 PRO A N 1
ATOM 1493 C CA . PRO A 1 206 ? -22.118 3.204 -36.259 1.00 173.44 205 PRO A CA 1
ATOM 1494 C C . PRO A 1 206 ? -22.987 3.669 -37.413 1.00 184.66 205 PRO A C 1
ATOM 1495 O O . PRO A 1 206 ? -23.789 4.596 -37.257 1.00 179.43 205 PRO A O 1
ATOM 1499 N N . SER A 1 207 ? -22.838 3.025 -38.563 1.00 212.67 206 SER A N 1
ATOM 1500 C CA . SER A 1 207 ? -23.665 3.288 -39.726 1.00 206.15 206 SER A CA 1
ATOM 1501 C C . SER A 1 207 ? -24.934 2.436 -39.686 1.00 193.92 206 SER A C 1
ATOM 1502 O O . SER A 1 207 ? -25.060 1.485 -38.910 1.00 203.17 206 SER A O 1
ATOM 1505 N N . TRP A 1 208 ? -25.887 2.791 -40.542 1.00 172.22 207 TRP A N 1
ATOM 1506 C CA . TRP A 1 208 ? -27.153 2.079 -40.627 1.00 163.61 207 TRP A CA 1
ATOM 1507 C C . TRP A 1 208 ? -27.171 1.023 -41.722 1.00 175.42 207 TRP A C 1
ATOM 1508 O O . TRP A 1 208 ? -28.211 0.391 -41.936 1.00 157.66 207 TRP A O 1
ATOM 1519 N N . ALA A 1 209 ? -26.055 0.822 -42.425 1.00 182.83 208 ALA A N 1
ATOM 1520 C CA . ALA A 1 209 ? -25.970 -0.267 -43.391 1.00 184.01 208 ALA A CA 1
ATOM 1521 C C . ALA A 1 209 ? -25.859 -1.625 -42.710 1.00 183.13 208 ALA A C 1
ATOM 1522 O O . ALA A 1 209 ? -26.184 -2.647 -43.325 1.00 196.62 208 ALA A O 1
ATOM 1524 N N . SER A 1 210 ? -25.404 -1.656 -41.457 1.00 193.61 209 SER A N 1
ATOM 1525 C CA . SER A 1 210 ? -25.297 -2.904 -40.713 1.00 183.74 209 SER A CA 1
ATOM 1526 C C . SER A 1 210 ? -26.636 -3.377 -40.164 1.00 175.42 209 SER A C 1
ATOM 1527 O O . SER A 1 210 ? -26.764 -4.553 -39.809 1.00 177.85 209 SER A O 1
ATOM 1530 N N . VAL A 1 211 ? -27.635 -2.490 -40.084 1.00 151.83 210 VAL A N 1
ATOM 1531 C CA . VAL A 1 211 ? -28.955 -2.869 -39.592 1.00 144.73 210 VAL A CA 1
ATOM 1532 C C . VAL A 1 211 ? -29.898 -3.277 -40.720 1.00 157.04 210 VAL A C 1
ATOM 1533 O O . VAL A 1 211 ? -31.050 -3.646 -40.453 1.00 163.76 210 VAL A O 1
ATOM 1537 N N . GLN A 1 212 ? -29.441 -3.238 -41.971 1.00 188.18 211 GLN A N 1
ATOM 1538 C CA . GLN A 1 212 ? -30.268 -3.582 -43.117 1.00 193.18 211 GLN A CA 1
ATOM 1539 C C . GLN A 1 212 ? -30.227 -5.089 -43.377 1.00 184.52 211 GLN A C 1
ATOM 1540 O O . GLN A 1 212 ? -29.491 -5.841 -42.733 1.00 177.69 211 GLN A O 1
ATOM 1546 N N . THR A 1 213 ? -31.037 -5.538 -44.343 1.00 174.42 212 THR A N 1
ATOM 1547 C CA . THR A 1 213 ? -31.215 -6.957 -44.633 1.00 176.69 212 THR A CA 1
ATOM 1548 C C . THR A 1 213 ? -31.078 -7.249 -46.124 1.00 160.85 212 THR A C 1
ATOM 1549 O O . THR A 1 213 ? -31.654 -8.219 -46.623 1.00 164.43 212 THR A O 1
ATOM 1553 N N . SER A 1 214 ? -30.315 -6.438 -46.850 1.00 160.22 213 SER A N 1
ATOM 1554 C CA . SER A 1 214 ? -30.378 -6.520 -48.307 1.00 209.77 213 SER A CA 1
ATOM 1555 C C . SER A 1 214 ? -29.197 -7.236 -48.963 1.00 222.18 213 SER A C 1
ATOM 1556 O O . SER A 1 214 ? -29.421 -8.013 -49.901 1.00 250.82 213 SER A O 1
ATOM 1559 N N . PRO A 1 215 ? -27.930 -6.996 -48.546 1.00 160.71 214 PRO A N 1
ATOM 1560 C CA . PRO A 1 215 ? -26.811 -7.704 -49.191 1.00 163.98 214 PRO A CA 1
ATOM 1561 C C . PRO A 1 215 ? -26.987 -9.216 -49.254 1.00 172.89 214 PRO A C 1
ATOM 1562 O O . PRO A 1 215 ? -26.950 -9.795 -50.345 1.00 192.56 214 PRO A O 1
ATOM 1566 N N . LYS A 1 216 ? -27.184 -9.857 -48.104 1.00 168.77 215 LYS A N 1
ATOM 1567 C CA . LYS A 1 216 ? -27.396 -11.303 -48.021 1.00 176.31 215 LYS A CA 1
ATOM 1568 C C . LYS A 1 216 ? -26.274 -12.062 -48.734 1.00 166.83 215 LYS A C 1
ATOM 1569 O O . LYS A 1 216 ? -26.477 -12.743 -49.742 1.00 159.08 215 LYS A O 1
ATOM 1575 N N . ILE A 1 217 ? -25.067 -11.920 -48.196 1.00 169.87 216 ILE A N 1
ATOM 1576 C CA . ILE A 1 217 ? -23.880 -12.568 -48.741 1.00 161.34 216 ILE A CA 1
ATOM 1577 C C . ILE A 1 217 ? -23.575 -13.799 -47.901 1.00 160.44 216 ILE A C 1
ATOM 1578 O O . ILE A 1 217 ? -23.493 -13.717 -46.670 1.00 177.02 216 ILE A O 1
ATOM 1583 N N . GLY A 1 218 ? -23.413 -14.941 -48.563 1.00 163.82 217 GLY A N 1
ATOM 1584 C CA . GLY A 1 218 ? -23.219 -16.189 -47.847 1.00 171.78 217 GLY A CA 1
ATOM 1585 C C . GLY A 1 218 ? -24.392 -16.566 -46.974 1.00 162.06 217 GLY A C 1
ATOM 1586 O O . GLY A 1 218 ? -24.196 -17.127 -45.891 1.00 153.22 217 GLY A O 1
ATOM 1587 N N . GLY A 1 219 ? -25.612 -16.268 -47.416 1.00 200.88 218 GLY A N 1
ATOM 1588 C CA . GLY A 1 219 ? -26.787 -16.554 -46.612 1.00 196.22 218 GLY A CA 1
ATOM 1589 C C . GLY A 1 219 ? -26.850 -15.764 -45.328 1.00 174.83 218 GLY A C 1
ATOM 1590 O O . GLY A 1 219 ? -27.413 -16.244 -44.338 1.00 196.54 218 GLY A O 1
ATOM 1591 N N . GLN A 1 220 ? -26.284 -14.559 -45.314 1.00 175.85 219 GLN A N 1
ATOM 1592 C CA . GLN A 1 220 ? -26.206 -13.749 -44.105 1.00 173.86 219 GLN A CA 1
ATOM 1593 C C . GLN A 1 220 ? -26.441 -12.293 -44.471 1.00 158.81 219 GLN A C 1
ATOM 1594 O O . GLN A 1 220 ? -25.697 -11.728 -45.278 1.00 166.38 219 GLN A O 1
ATOM 1600 N N . THR A 1 221 ? -27.472 -11.692 -43.884 1.00 139.12 220 THR A N 1
ATOM 1601 C CA . THR A 1 221 ? -27.762 -10.278 -44.054 1.00 143.46 220 THR A CA 1
ATOM 1602 C C . THR A 1 221 ? -27.066 -9.463 -42.971 1.00 150.56 220 THR A C 1
ATOM 1603 O O . THR A 1 221 ? -26.683 -10.000 -41.927 1.00 160.09 220 THR A O 1
ATOM 1607 N N . PRO A 1 222 ? -26.861 -8.160 -43.198 1.00 149.66 221 PRO A N 1
ATOM 1608 C CA . PRO A 1 222 ? -26.214 -7.345 -42.156 1.00 145.53 221 PRO A CA 1
ATOM 1609 C C . PRO A 1 222 ? -26.949 -7.375 -40.830 1.00 155.61 221 PRO A C 1
ATOM 1610 O O . PRO A 1 222 ? -26.308 -7.447 -39.775 1.00 158.12 221 PRO A O 1
ATOM 1614 N N . LEU A 1 223 ? -28.284 -7.327 -40.854 1.00 144.30 222 LEU A N 1
ATOM 1615 C CA . LEU A 1 223 ? -29.040 -7.355 -39.607 1.00 143.95 222 LEU A CA 1
ATOM 1616 C C . LEU A 1 223 ? -28.883 -8.686 -38.885 1.00 138.81 222 LEU A C 1
ATOM 1617 O O . LEU A 1 223 ? -28.903 -8.726 -37.650 1.00 140.92 222 LEU A O 1
ATOM 1622 N N . SER A 1 224 ? -28.720 -9.780 -39.632 1.00 122.28 223 SER A N 1
ATOM 1623 C CA . SER A 1 224 ? -28.552 -11.085 -39.003 1.00 135.10 223 SER A CA 1
ATOM 1624 C C . SER A 1 224 ? -27.204 -11.184 -38.298 1.00 150.39 223 SER A C 1
ATOM 1625 O O . SER A 1 224 ? -27.132 -11.558 -37.121 1.00 153.65 223 SER A O 1
ATOM 1628 N N . ALA A 1 225 ? -26.121 -10.850 -39.006 1.00 133.32 224 ALA A N 1
ATOM 1629 C CA . ALA A 1 225 ? -24.796 -10.893 -38.396 1.00 137.99 224 ALA A CA 1
ATOM 1630 C C . ALA A 1 225 ? -24.692 -9.911 -37.237 1.00 140.04 224 ALA A C 1
ATOM 1631 O O . ALA A 1 225 ? -24.160 -10.249 -36.172 1.00 132.47 224 ALA A O 1
ATOM 1633 N N . SER A 1 226 ? -25.203 -8.691 -37.425 1.00 134.24 225 SER A N 1
ATOM 1634 C CA . SER A 1 226 ? -25.159 -7.694 -36.361 1.00 143.07 225 SER A CA 1
ATOM 1635 C C . SER A 1 226 ? -25.931 -8.167 -35.136 1.00 137.31 225 SER A C 1
ATOM 1636 O O . SER A 1 226 ? -25.424 -8.111 -34.010 1.00 134.87 225 SER A O 1
ATOM 1639 N N . LEU A 1 227 ? -27.163 -8.638 -35.337 1.00 135.54 226 LEU A N 1
ATOM 1640 C CA . LEU A 1 227 ? -27.964 -9.113 -34.216 1.00 134.47 226 LEU A CA 1
ATOM 1641 C C . LEU A 1 227 ? -27.367 -10.352 -33.567 1.00 135.29 226 LEU A C 1
ATOM 1642 O O . LEU A 1 227 ? -27.631 -10.606 -32.387 1.00 133.06 226 LEU A O 1
ATOM 1647 N N . GLY A 1 228 ? -26.573 -11.129 -34.305 1.00 118.70 227 GLY A N 1
ATOM 1648 C CA . GLY A 1 228 ? -25.853 -12.226 -33.680 1.00 124.68 227 GLY A CA 1
ATOM 1649 C C . GLY A 1 228 ? -24.715 -11.737 -32.804 1.00 117.50 227 GLY A C 1
ATOM 1650 O O . GLY A 1 228 ? -24.531 -12.218 -31.681 1.00 138.03 227 GLY A O 1
ATOM 1651 N N . ILE A 1 229 ? -23.942 -10.768 -33.303 1.00 129.10 228 ILE A N 1
ATOM 1652 C CA . ILE A 1 229 ? -22.865 -10.186 -32.507 1.00 126.70 228 ILE A CA 1
ATOM 1653 C C . ILE A 1 229 ? -23.423 -9.550 -31.241 1.00 123.81 228 ILE A C 1
ATOM 1654 O O . ILE A 1 229 ? -22.858 -9.699 -30.150 1.00 120.47 228 ILE A O 1
ATOM 1659 N N . ILE A 1 230 ? -24.541 -8.833 -31.364 1.00 125.16 229 ILE A N 1
ATOM 1660 C CA . ILE A 1 230 ? -25.162 -8.217 -30.197 1.00 143.52 229 ILE A CA 1
ATOM 1661 C C . ILE A 1 230 ? -25.713 -9.283 -29.261 1.00 136.60 229 ILE A C 1
ATOM 1662 O O . ILE A 1 230 ? -25.577 -9.184 -28.037 1.00 147.10 229 ILE A O 1
ATOM 1667 N N . GLY A 1 231 ? -26.331 -10.325 -29.819 1.00 110.85 230 GLY A N 1
ATOM 1668 C CA . GLY A 1 231 ? -26.896 -11.371 -28.983 1.00 119.01 230 GLY A CA 1
ATOM 1669 C C . GLY A 1 231 ? -25.848 -12.097 -28.162 1.00 107.99 230 GLY A C 1
ATOM 1670 O O . GLY A 1 231 ? -26.076 -12.423 -26.995 1.00 141.73 230 GLY A O 1
ATOM 1671 N N . ALA A 1 232 ? -24.685 -12.359 -28.758 1.00 110.14 231 ALA A N 1
ATOM 1672 C CA . ALA A 1 232 ? -23.578 -13.007 -28.055 1.00 124.77 231 ALA A CA 1
ATOM 1673 C C . ALA A 1 232 ? -22.686 -12.004 -27.339 1.00 134.22 231 ALA A C 1
ATOM 1674 O O . ALA A 1 232 ? -21.457 -12.134 -27.350 1.00 118.19 231 ALA A O 1
ATOM 1676 N N . THR A 1 233 ? -23.281 -10.994 -26.700 1.00 143.97 232 THR A N 1
ATOM 1677 C CA . THR A 1 233 ? -22.492 -9.915 -26.117 1.00 128.22 232 THR A CA 1
ATOM 1678 C C . THR A 1 233 ? -21.725 -10.386 -24.888 1.00 132.46 232 THR A C 1
ATOM 1679 O O . THR A 1 233 ? -20.501 -10.226 -24.811 1.00 131.94 232 THR A O 1
ATOM 1683 N N . ILE A 1 234 ? -22.421 -10.968 -23.917 1.00 146.33 233 ILE A N 1
ATOM 1684 C CA . ILE A 1 234 ? -21.807 -11.349 -22.653 1.00 151.80 233 ILE A CA 1
ATOM 1685 C C . ILE A 1 234 ? -21.823 -12.865 -22.512 1.00 132.44 233 ILE A C 1
ATOM 1686 O O . ILE A 1 234 ? -22.602 -13.575 -23.155 1.00 120.04 233 ILE A O 1
ATOM 1691 N N . MET A 1 235 ? -20.937 -13.360 -21.649 1.00 133.05 234 MET A N 1
ATOM 1692 C CA . MET A 1 235 ? -20.938 -14.753 -21.231 1.00 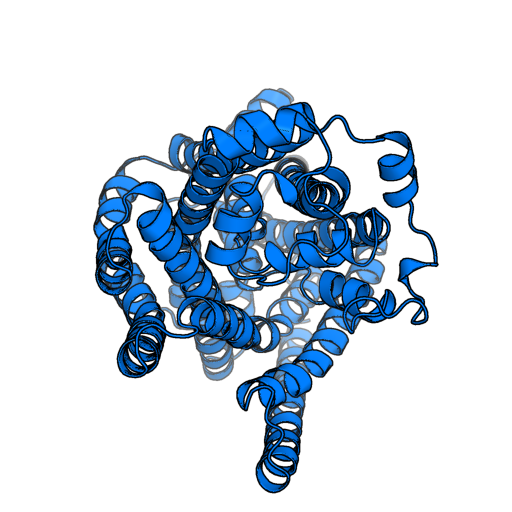127.20 234 MET A CA 1
ATOM 1693 C C . MET A 1 235 ? -21.386 -14.819 -19.779 1.00 139.84 234 MET A C 1
ATOM 1694 O O . MET A 1 235 ? -20.799 -14.133 -18.928 1.00 134.84 234 MET A O 1
ATOM 1699 N N . PRO A 1 236 ? -22.419 -15.602 -19.453 1.00 135.94 235 PRO A N 1
ATOM 1700 C CA . PRO A 1 236 ? -22.959 -15.558 -18.083 1.00 132.46 235 PRO A CA 1
ATOM 1701 C C . PRO A 1 236 ? -21.950 -15.937 -17.013 1.00 124.99 235 PRO A C 1
ATOM 1702 O O . PRO A 1 236 ? -21.960 -15.345 -15.927 1.00 129.44 235 PRO A O 1
ATOM 1706 N N . HIS A 1 237 ? -21.071 -16.903 -17.288 1.00 121.48 236 HIS A N 1
ATOM 1707 C CA . HIS A 1 237 ? -20.131 -17.347 -16.265 1.00 120.84 236 HIS A CA 1
ATOM 1708 C C . HIS A 1 237 ? -19.101 -16.273 -15.932 1.00 128.05 236 HIS A C 1
ATOM 1709 O O . HIS A 1 237 ? -18.654 -16.183 -14.782 1.00 164.03 236 HIS A O 1
ATOM 1716 N N . ASN A 1 238 ? -18.723 -15.444 -16.907 1.00 104.85 237 ASN A N 1
ATOM 1717 C CA . ASN A 1 238 ? -17.754 -14.388 -16.637 1.00 130.95 237 ASN A CA 1
ATOM 1718 C C . ASN A 1 238 ? -18.327 -13.280 -15.761 1.00 135.79 237 ASN A C 1
ATOM 1719 O O . ASN A 1 238 ? -17.558 -12.475 -15.223 1.00 133.74 237 ASN A O 1
ATOM 1724 N N . LEU A 1 239 ? -19.651 -13.215 -15.605 1.00 123.98 238 LEU A N 1
ATOM 1725 C CA . LEU A 1 239 ? -20.234 -12.255 -14.673 1.00 128.22 238 LEU A CA 1
ATOM 1726 C C . LEU A 1 239 ? -19.975 -12.674 -13.230 1.00 133.47 238 LEU A C 1
ATOM 1727 O O . LEU A 1 239 ? -19.437 -11.896 -12.432 1.00 139.19 238 LEU A O 1
ATOM 1732 N N . PHE A 1 240 ? -20.356 -13.907 -12.880 1.00 121.73 239 PHE A N 1
ATOM 1733 C CA . PHE A 1 240 ? -20.002 -14.452 -11.573 1.00 133.01 239 PHE A CA 1
ATOM 1734 C C . PHE A 1 240 ? -18.493 -14.428 -11.366 1.00 109.03 239 PHE A C 1
ATOM 1735 O O . PHE A 1 240 ? -18.010 -14.128 -10.265 1.00 133.93 239 PHE A O 1
ATOM 1743 N N . LEU A 1 241 ? -17.734 -14.736 -12.421 1.00 118.48 240 LEU A N 1
ATOM 1744 C CA . LEU A 1 241 ? -16.279 -14.654 -12.349 1.00 130.11 240 LEU A CA 1
ATOM 1745 C C . LEU A 1 241 ? -15.828 -13.262 -11.924 1.00 114.21 240 LEU A C 1
ATOM 1746 O O . LEU A 1 241 ? -15.074 -13.112 -10.959 1.00 108.72 240 LEU A O 1
ATOM 1751 N N . HIS A 1 242 ? -16.290 -12.228 -12.632 1.00 148.11 241 HIS A N 1
ATOM 1752 C CA . HIS A 1 242 ? -15.859 -10.869 -12.319 1.00 153.41 241 HIS A CA 1
ATOM 1753 C C . HIS A 1 242 ? -16.282 -10.464 -10.913 1.00 142.34 241 HIS A C 1
ATOM 1754 O O . HIS A 1 242 ? -15.511 -9.825 -10.184 1.00 174.07 241 HIS A O 1
ATOM 1761 N N . SER A 1 243 ? -17.501 -10.836 -10.508 1.00 131.08 242 SER A N 1
ATOM 1762 C CA . SER A 1 243 ? -17.979 -10.474 -9.177 1.00 141.55 242 SER A CA 1
ATOM 1763 C C . SER A 1 243 ? -17.193 -11.184 -8.081 1.00 143.94 242 SER A C 1
ATOM 1764 O O . SER A 1 243 ? -17.127 -10.689 -6.950 1.00 160.69 242 SER A O 1
ATOM 1767 N N . ALA A 1 244 ? -16.599 -12.341 -8.385 1.00 153.13 243 ALA A N 1
ATOM 1768 C CA . ALA A 1 244 ? -15.790 -13.025 -7.381 1.00 118.35 243 ALA A CA 1
ATOM 1769 C C . ALA A 1 244 ? -14.355 -12.506 -7.357 1.00 129.35 243 ALA A C 1
ATOM 1770 O O . ALA A 1 244 ? -13.803 -12.260 -6.279 1.00 173.51 243 ALA A O 1
ATOM 1772 N N . ILE A 1 245 ? -13.736 -12.333 -8.528 1.00 125.86 244 ILE A N 1
ATOM 1773 C CA . ILE A 1 245 ? -12.338 -11.911 -8.577 1.00 141.24 244 ILE A CA 1
ATOM 1774 C C . ILE A 1 245 ? -12.192 -10.456 -8.150 1.00 148.47 244 ILE A C 1
ATOM 1775 O O . ILE A 1 245 ? -11.138 -10.056 -7.638 1.00 159.88 244 ILE A O 1
ATOM 1780 N N . SER A 1 246 ? -13.232 -9.639 -8.345 1.00 147.45 245 SER A N 1
ATOM 1781 C CA . SER A 1 246 ? -13.161 -8.249 -7.906 1.00 164.08 245 SER A CA 1
ATOM 1782 C C . SER A 1 246 ? -12.993 -8.132 -6.396 1.00 173.13 245 SER A C 1
ATOM 1783 O O . SER A 1 246 ? -12.490 -7.110 -5.915 1.00 158.21 245 SER A O 1
ATOM 1786 N N . GLN A 1 247 ? -13.390 -9.157 -5.640 1.00 175.09 246 GLN A N 1
ATOM 1787 C CA . GLN A 1 247 ? -13.220 -9.161 -4.193 1.00 179.09 246 GLN A CA 1
ATOM 1788 C C . GLN A 1 247 ? -11.803 -9.506 -3.757 1.00 184.71 246 GLN A C 1
ATOM 1789 O O . GLN A 1 247 ? -11.468 -9.295 -2.587 1.00 188.54 246 GLN A O 1
ATOM 1795 N N . SER A 1 248 ? -10.970 -10.031 -4.659 1.00 179.40 247 SER A N 1
ATOM 1796 C CA . SER A 1 248 ? -9.615 -10.432 -4.298 1.00 182.65 247 SER A CA 1
ATOM 1797 C C . SER A 1 248 ? -8.770 -9.270 -3.795 1.00 182.02 247 SER A C 1
ATOM 1798 O O . SER A 1 248 ? -7.685 -9.506 -3.251 1.00 183.15 247 SER A O 1
ATOM 1801 N N . ARG A 1 249 ? -9.234 -8.036 -3.956 1.00 177.94 248 ARG A N 1
ATOM 1802 C CA . ARG A 1 249 ? -8.553 -6.864 -3.427 1.00 196.69 248 ARG A CA 1
ATOM 1803 C C . ARG A 1 249 ? -9.244 -6.419 -2.145 1.00 224.26 248 ARG A C 1
ATOM 1804 O O . ARG A 1 249 ? -10.458 -6.188 -2.135 1.00 215.37 248 ARG A O 1
ATOM 1812 N N . LYS A 1 250 ? -8.469 -6.311 -1.067 1.00 220.55 249 LYS A N 1
ATOM 1813 C CA . LYS A 1 250 ? -9.032 -5.983 0.236 1.00 213.95 249 LYS A CA 1
ATOM 1814 C C . LYS A 1 250 ? -9.532 -4.543 0.262 1.00 216.79 249 LYS A C 1
ATOM 1815 O O . LYS A 1 250 ? -8.838 -3.620 -0.175 1.00 180.23 249 LYS A O 1
ATOM 1821 N N . ILE A 1 251 ? -10.749 -4.357 0.768 1.00 232.81 250 ILE A N 1
ATOM 1822 C CA . ILE A 1 251 ? -11.385 -3.049 0.859 1.00 241.73 250 ILE A CA 1
ATOM 1823 C C . ILE A 1 251 ? -12.005 -2.914 2.242 1.00 263.78 250 ILE A C 1
ATOM 1824 O O . ILE A 1 251 ? -12.654 -3.844 2.735 1.00 253.82 250 ILE A O 1
ATOM 1829 N N . ASP A 1 252 ? -11.800 -1.754 2.871 1.00 267.02 251 ASP A N 1
ATOM 1830 C CA . ASP A 1 252 ? -12.297 -1.544 4.225 1.00 263.78 251 ASP A CA 1
ATOM 1831 C C . ASP A 1 252 ? -13.816 -1.448 4.285 1.00 258.73 251 ASP A C 1
ATOM 1832 O O . ASP A 1 252 ? -14.393 -1.676 5.353 1.00 273.55 251 ASP A O 1
ATOM 1837 N N . ARG A 1 253 ? -14.469 -1.107 3.173 1.00 257.57 252 ARG A N 1
ATOM 1838 C CA . ARG A 1 253 ? -15.921 -0.948 3.092 1.00 258.18 252 ARG A CA 1
ATOM 1839 C C . ARG A 1 253 ? -16.450 0.099 4.074 1.00 259.94 252 ARG A C 1
ATOM 1840 O O . ARG A 1 253 ? -17.646 0.123 4.381 1.00 263.39 252 ARG A O 1
ATOM 1848 N N . THR A 1 254 ? -15.583 0.979 4.577 1.00 246.77 253 THR A N 1
ATOM 1849 C CA . THR A 1 254 ? -15.991 2.018 5.512 1.00 235.82 253 THR A CA 1
ATOM 1850 C C . THR A 1 254 ? -15.695 3.427 5.032 1.00 239.57 253 THR A C 1
ATOM 1851 O O . THR A 1 254 ? -16.294 4.374 5.553 1.00 244.44 253 THR A O 1
ATOM 1855 N N . ASP A 1 255 ? -14.794 3.595 4.071 1.00 250.87 254 ASP A N 1
ATOM 1856 C CA . ASP A 1 255 ? -14.438 4.898 3.531 1.00 250.71 254 ASP A CA 1
ATOM 1857 C C . ASP A 1 255 ? -15.017 5.001 2.126 1.00 240.56 254 ASP A C 1
ATOM 1858 O O . ASP A 1 255 ? -14.630 4.237 1.235 1.00 216.36 254 ASP A O 1
ATOM 1863 N N . SER A 1 256 ? -15.950 5.938 1.939 1.00 232.51 255 SER A N 1
ATOM 1864 C CA . SER A 1 256 ? -16.641 6.054 0.658 1.00 211.64 255 SER A CA 1
ATOM 1865 C C . SER A 1 256 ? -15.684 6.445 -0.458 1.00 217.32 255 SER A C 1
ATOM 1866 O O . SER A 1 256 ? -15.828 5.981 -1.594 1.00 241.54 255 SER A O 1
ATOM 1869 N N . SER A 1 257 ? -14.711 7.307 -0.160 1.00 230.82 256 SER A N 1
ATOM 1870 C CA . SER A 1 257 ? -13.707 7.652 -1.159 1.00 239.08 256 SER A CA 1
ATOM 1871 C C . SER A 1 257 ? -12.850 6.446 -1.516 1.00 246.86 256 SER A C 1
ATOM 1872 O O . SER A 1 257 ? -12.382 6.331 -2.655 1.00 260.50 256 SER A O 1
ATOM 1875 N N . LYS A 1 258 ? -12.647 5.530 -0.567 1.00 210.40 257 LYS A N 1
ATOM 1876 C CA . LYS A 1 258 ? -11.820 4.366 -0.855 1.00 221.00 257 LYS A CA 1
ATOM 1877 C C . LYS A 1 258 ? -12.581 3.332 -1.669 1.00 217.11 257 LYS A C 1
ATOM 1878 O O . LYS A 1 258 ? -11.989 2.642 -2.504 1.00 202.40 257 LYS A O 1
ATOM 1884 N N . VAL A 1 259 ? -13.888 3.205 -1.450 1.00 213.81 258 VAL A N 1
ATOM 1885 C CA . VAL A 1 259 ? -14.635 2.245 -2.250 1.00 187.82 258 VAL A CA 1
ATOM 1886 C C . VAL A 1 259 ? -15.016 2.846 -3.593 1.00 178.07 258 VAL A C 1
ATOM 1887 O O . VAL A 1 259 ? -15.105 2.132 -4.595 1.00 184.62 258 VAL A O 1
ATOM 1891 N N . ALA A 1 260 ? -15.265 4.157 -3.642 1.00 199.20 259 ALA A N 1
ATOM 1892 C CA . ALA A 1 260 ? -15.442 4.814 -4.933 1.00 196.88 259 ALA A CA 1
ATOM 1893 C C . ALA A 1 260 ? -14.172 4.698 -5.762 1.00 206.04 259 ALA A C 1
ATOM 1894 O O . ALA A 1 260 ? -14.218 4.397 -6.964 1.00 216.70 259 ALA A O 1
ATOM 1896 N N . GLU A 1 261 ? -13.020 4.923 -5.126 1.00 196.91 260 GLU A N 1
ATOM 1897 C CA . GLU A 1 261 ? -11.759 4.687 -5.811 1.00 216.33 260 GLU A CA 1
ATOM 1898 C C . GLU A 1 261 ? -11.666 3.238 -6.256 1.00 213.89 260 GLU A C 1
ATOM 1899 O O . GLU A 1 261 ? -11.362 2.964 -7.415 1.00 221.69 260 GLU A O 1
ATOM 1905 N N . ALA A 1 262 ? -11.989 2.297 -5.363 1.00 213.27 261 ALA A N 1
ATOM 1906 C CA . ALA A 1 262 ? -11.956 0.881 -5.723 1.00 200.73 261 ALA A CA 1
ATOM 1907 C C . ALA A 1 262 ? -12.799 0.581 -6.958 1.00 207.03 261 ALA A C 1
ATOM 1908 O O . ALA A 1 262 ? -12.408 -0.251 -7.795 1.00 219.30 261 ALA A O 1
ATOM 1910 N N . VAL A 1 263 ? -13.938 1.261 -7.104 1.00 192.08 262 VAL A N 1
ATOM 1911 C CA . VAL A 1 263 ? -14.792 1.056 -8.270 1.00 171.45 262 VAL A CA 1
ATOM 1912 C C . VAL A 1 263 ? -14.151 1.650 -9.522 1.00 155.72 262 VAL A C 1
ATOM 1913 O O . VAL A 1 263 ? -14.155 1.027 -10.592 1.00 158.40 262 VAL A O 1
ATOM 1917 N N . ARG A 1 264 ? -13.576 2.852 -9.412 1.00 168.82 263 ARG A N 1
ATOM 1918 C CA . ARG A 1 264 ? -12.806 3.400 -10.530 1.00 179.61 263 ARG A CA 1
ATOM 1919 C C . ARG A 1 264 ? -11.691 2.443 -10.942 1.00 176.85 263 ARG A C 1
ATOM 1920 O O . ARG A 1 264 ? -11.505 2.147 -12.130 1.00 175.08 263 ARG A O 1
ATOM 1928 N N . PHE A 1 265 ? -10.948 1.946 -9.955 1.00 247.85 264 PHE A N 1
ATOM 1929 C CA . PHE A 1 265 ? -9.897 0.951 -10.100 1.00 260.68 264 PHE A CA 1
ATOM 1930 C C . PHE A 1 265 ? -10.337 -0.203 -10.999 1.00 232.96 264 PHE A C 1
ATOM 1931 O O . PHE A 1 265 ? -9.818 -0.377 -12.117 1.00 233.44 264 PHE A O 1
ATOM 1939 N N . SER A 1 266 ? -11.314 -0.990 -10.520 1.00 205.70 265 SER A N 1
ATOM 1940 C CA . SER A 1 266 ? -11.710 -2.186 -11.264 1.00 202.20 265 SER A CA 1
ATOM 1941 C C . SER A 1 266 ? -12.345 -1.835 -12.607 1.00 195.83 265 SER A C 1
ATOM 1942 O O . SER A 1 266 ? -12.263 -2.626 -13.556 1.00 182.22 265 SER A O 1
ATOM 1945 N N . ASN A 1 267 ? -12.980 -0.664 -12.708 1.00 173.36 266 ASN A N 1
ATOM 1946 C CA . ASN A 1 267 ? -13.561 -0.256 -13.984 1.00 137.34 266 ASN A CA 1
ATOM 1947 C C . ASN A 1 267 ? -12.479 -0.037 -15.030 1.00 155.76 266 ASN A C 1
ATOM 1948 O O . ASN A 1 267 ? -12.530 -0.613 -16.123 1.00 164.54 266 ASN A O 1
ATOM 1953 N N . TRP A 1 268 ? -11.490 0.804 -14.714 1.00 183.99 267 TRP A N 1
ATOM 1954 C CA . TRP A 1 268 ? -10.417 1.078 -15.666 1.00 184.51 267 TRP A CA 1
ATOM 1955 C C . TRP A 1 268 ? -9.659 -0.194 -16.022 1.00 163.52 267 TRP A C 1
ATOM 1956 O O . TRP A 1 268 ? -9.275 -0.395 -17.182 1.00 168.65 267 TRP A O 1
ATOM 1967 N N . ASP A 1 269 ? -9.437 -1.067 -15.036 1.00 180.50 268 ASP A N 1
ATOM 1968 C CA . ASP A 1 269 ? -8.866 -2.380 -15.326 1.00 174.84 268 ASP A CA 1
ATOM 1969 C C . ASP A 1 269 ? -9.690 -3.122 -16.377 1.00 186.13 268 ASP A C 1
ATOM 1970 O O . ASP A 1 269 ? -9.186 -3.513 -17.445 1.00 197.30 268 ASP A O 1
ATOM 1975 N N . SER A 1 270 ? -10.975 -3.327 -16.075 1.00 192.38 269 SER A N 1
ATOM 1976 C CA . SER A 1 270 ? -11.824 -4.156 -16.922 1.00 186.10 269 SER A CA 1
ATOM 1977 C C . SER A 1 270 ? -11.904 -3.596 -18.334 1.00 174.89 269 SER A C 1
ATOM 1978 O O . SER A 1 270 ? -11.767 -4.334 -19.310 1.00 172.47 269 SER A O 1
ATOM 1981 N N . ASN A 1 271 ? -12.134 -2.287 -18.460 1.00 156.34 270 ASN A N 1
ATOM 1982 C CA . ASN A 1 271 ? -12.198 -1.679 -19.784 1.00 134.17 270 ASN A CA 1
ATOM 1983 C C . ASN A 1 271 ? -10.864 -1.781 -20.509 1.00 131.86 270 ASN A C 1
ATOM 1984 O O . ASN A 1 271 ? -10.836 -1.960 -21.733 1.00 147.17 270 ASN A O 1
ATOM 1989 N N . ILE A 1 272 ? -9.753 -1.687 -19.770 1.00 164.51 271 ILE A N 1
ATOM 1990 C CA . ILE A 1 272 ? -8.436 -1.844 -20.380 1.00 180.67 271 ILE A CA 1
ATOM 1991 C C . ILE A 1 272 ? -8.281 -3.236 -20.979 1.00 170.98 271 ILE A C 1
ATOM 1992 O O . ILE A 1 272 ? -7.603 -3.408 -22.001 1.00 166.40 271 ILE A O 1
ATOM 1997 N N . GLN A 1 273 ? -8.925 -4.245 -20.387 1.00 168.42 272 GLN A N 1
ATOM 1998 C CA . GLN A 1 273 ? -8.767 -5.601 -20.913 1.00 180.53 272 GLN A CA 1
ATOM 1999 C C . GLN A 1 273 ? -9.819 -5.972 -21.965 1.00 158.15 272 GLN A C 1
ATOM 2000 O O . GLN A 1 273 ? -9.479 -6.474 -23.046 1.00 151.98 272 GLN A O 1
ATOM 2006 N N . LEU A 1 274 ? -11.099 -5.747 -21.657 1.00 143.03 273 LEU A N 1
ATOM 2007 C CA . LEU A 1 274 ? -12.162 -5.994 -22.625 1.00 143.85 273 LEU A CA 1
ATOM 2008 C C . LEU A 1 274 ? -11.972 -5.162 -23.887 1.00 154.71 273 LEU A C 1
ATOM 2009 O O . LEU A 1 274 ? -12.439 -5.553 -24.963 1.00 160.69 273 LEU A O 1
ATOM 2014 N N . SER A 1 275 ? -11.295 -4.015 -23.776 1.00 136.24 274 SER A N 1
ATOM 2015 C CA . SER A 1 275 ? -10.909 -3.280 -24.976 1.00 143.83 274 SER A CA 1
ATOM 2016 C C . SER A 1 275 ? -9.910 -4.076 -25.807 1.00 141.58 274 SER A C 1
ATOM 2017 O O . SER A 1 275 ? -9.973 -4.065 -27.043 1.00 130.28 274 SER A O 1
ATOM 2020 N N . LEU A 1 276 ? -8.982 -4.774 -25.147 1.00 155.96 275 LEU A N 1
ATOM 2021 C CA . LEU A 1 276 ? -8.073 -5.660 -25.866 1.00 150.51 275 LEU A CA 1
ATOM 2022 C C . LEU A 1 276 ? -8.835 -6.785 -26.553 1.00 140.47 275 LEU A C 1
ATOM 2023 O O . LEU A 1 276 ? -8.528 -7.145 -27.697 1.00 166.69 275 LEU A O 1
ATOM 2028 N N . ALA A 1 277 ? -9.835 -7.355 -25.871 1.00 140.37 276 ALA A N 1
ATOM 2029 C CA . ALA A 1 277 ? -10.662 -8.381 -26.505 1.00 148.53 276 ALA A CA 1
ATOM 2030 C C . ALA A 1 277 ? -11.383 -7.832 -27.733 1.00 167.22 276 ALA A C 1
ATOM 2031 O O . ALA A 1 277 ? -11.432 -8.489 -28.784 1.00 161.03 276 ALA A O 1
ATOM 2033 N N . MET A 1 278 ? -11.950 -6.628 -27.616 1.00 142.12 277 MET A N 1
ATOM 2034 C CA . MET A 1 278 ? -12.557 -5.970 -28.769 1.00 127.78 277 MET A CA 1
ATOM 2035 C C . MET A 1 278 ? -11.552 -5.808 -29.904 1.00 131.62 277 MET A C 1
ATOM 2036 O O . MET A 1 278 ? -11.892 -5.997 -31.079 1.00 146.06 277 MET A O 1
ATOM 2041 N N . VAL A 1 279 ? -10.305 -5.469 -29.568 1.00 119.68 278 VAL A N 1
ATOM 2042 C CA . VAL A 1 279 ? -9.265 -5.348 -30.585 1.00 122.26 278 VAL A CA 1
ATOM 2043 C C . VAL A 1 279 ? -9.003 -6.694 -31.250 1.00 124.59 278 VAL A C 1
ATOM 2044 O O . VAL A 1 279 ? -8.739 -6.763 -32.456 1.00 148.45 278 VAL A O 1
ATOM 2048 N N . VAL A 1 280 ? -9.084 -7.786 -30.485 1.00 132.43 279 VAL A N 1
ATOM 2049 C CA . VAL A 1 280 ? -8.893 -9.109 -31.074 1.00 150.90 279 VAL A CA 1
ATOM 2050 C C . VAL A 1 280 ? -10.022 -9.430 -32.049 1.00 158.18 279 VAL A C 1
ATOM 2051 O O . VAL A 1 280 ? -9.782 -9.942 -33.151 1.00 155.29 279 VAL A O 1
ATOM 2055 N N . ASN A 1 2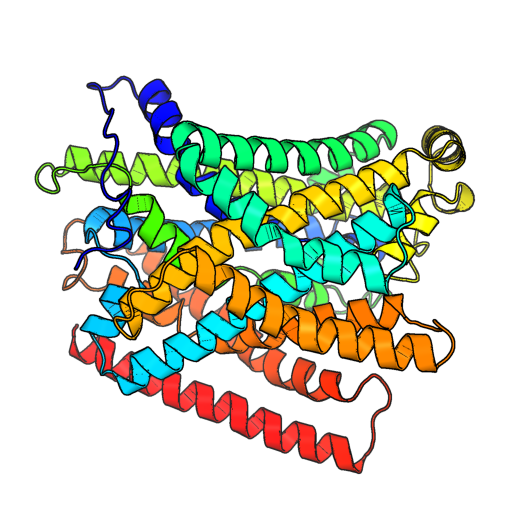81 ? -11.268 -9.129 -31.667 1.00 161.42 280 ASN A N 1
ATOM 2056 C CA . ASN A 1 281 ? -12.385 -9.336 -32.588 1.00 148.21 280 ASN A CA 1
ATOM 2057 C C . ASN A 1 281 ? -12.215 -8.510 -33.859 1.00 167.15 280 ASN A C 1
ATOM 2058 O O . ASN A 1 281 ? -12.463 -9.001 -34.971 1.00 163.32 280 ASN A O 1
ATOM 2063 N N . ALA A 1 282 ? -11.779 -7.254 -33.716 1.00 147.56 281 ALA A N 1
ATOM 2064 C CA . ALA A 1 282 ? -11.514 -6.425 -34.887 1.00 134.14 281 ALA A CA 1
ATOM 2065 C C . ALA A 1 282 ? -10.434 -7.042 -35.770 1.00 148.68 281 ALA A C 1
ATOM 2066 O O . ALA A 1 282 ? -10.565 -7.061 -37.000 1.00 154.80 281 ALA A O 1
ATOM 2068 N N . LEU A 1 283 ? -9.364 -7.561 -35.159 1.00 140.09 282 LEU A N 1
ATOM 2069 C CA . LEU A 1 283 ? -8.307 -8.209 -35.931 1.00 145.45 282 LEU A CA 1
ATOM 2070 C C . LEU A 1 283 ? -8.807 -9.467 -36.626 1.00 141.57 282 LEU A C 1
ATOM 2071 O O . LEU A 1 283 ? -8.251 -9.868 -37.655 1.00 147.46 282 LEU A O 1
ATOM 2076 N N . LEU A 1 284 ? -9.841 -10.110 -36.081 1.00 149.89 283 LEU A N 1
ATOM 2077 C CA . LEU A 1 284 ? -10.425 -11.258 -36.767 1.00 143.80 283 LEU A CA 1
ATOM 2078 C C . LEU A 1 284 ? -11.280 -10.826 -37.952 1.00 149.97 283 LEU A C 1
ATOM 2079 O O . LEU A 1 284 ? -11.235 -11.459 -39.015 1.00 140.98 283 LEU A O 1
ATOM 2084 N N . LEU A 1 285 ? -12.065 -9.757 -37.793 1.00 144.41 284 LEU A N 1
ATOM 2085 C CA . LEU A 1 285 ? -12.872 -9.276 -38.911 1.00 140.98 284 LEU A CA 1
ATOM 2086 C C . LEU A 1 285 ? -11.987 -8.777 -40.048 1.00 141.35 284 LEU A C 1
ATOM 2087 O O . LEU A 1 285 ? -12.112 -9.231 -41.193 1.00 138.30 284 LEU A O 1
ATOM 2092 N N . ILE A 1 286 ? -11.075 -7.846 -39.750 1.00 148.72 285 ILE A N 1
ATOM 2093 C CA . ILE A 1 286 ? -10.149 -7.369 -40.770 1.00 142.01 285 ILE A CA 1
ATOM 2094 C C . ILE A 1 286 ? -9.213 -8.479 -41.228 1.00 134.47 285 ILE A C 1
ATOM 2095 O O . ILE A 1 286 ? -8.636 -8.390 -42.317 1.00 150.32 285 ILE A O 1
ATOM 2100 N N . MET A 1 287 ? -9.043 -9.526 -40.416 1.00 154.86 286 MET A N 1
ATOM 2101 C CA . MET A 1 287 ? -8.374 -10.731 -40.895 1.00 156.84 286 MET A CA 1
ATOM 2102 C C . MET A 1 287 ? -9.188 -11.395 -41.997 1.00 156.53 286 MET A C 1
ATOM 2103 O O . MET A 1 287 ? -8.630 -11.892 -42.982 1.00 149.56 286 MET A O 1
ATOM 2108 N N . GLY A 1 288 ? -10.516 -11.405 -41.849 1.00 165.27 287 GLY A N 1
ATOM 2109 C CA . GLY A 1 288 ? -11.371 -11.926 -42.899 1.00 167.27 287 GLY A CA 1
ATOM 2110 C C . GLY A 1 288 ? -11.527 -11.013 -44.094 1.00 154.03 287 GLY A C 1
ATOM 2111 O O . GLY A 1 288 ? -11.936 -11.477 -45.162 1.00 157.57 287 GLY A O 1
ATOM 2112 N N . VAL A 1 289 ? -11.210 -9.731 -43.943 1.00 162.84 288 VAL A N 1
ATOM 2113 C CA . VAL A 1 289 ? -11.349 -8.782 -45.045 1.00 169.30 288 VAL A CA 1
ATOM 2114 C C . VAL A 1 289 ? -10.069 -8.684 -45.864 1.00 167.36 288 VAL A C 1
ATOM 2115 O O . VAL A 1 289 ? -10.088 -8.840 -47.088 1.00 175.03 288 VAL A O 1
ATOM 2119 N N . ALA A 1 290 ? -8.941 -8.420 -45.205 1.00 150.59 289 ALA A N 1
ATOM 2120 C CA . ALA A 1 290 ? -7.703 -8.092 -45.901 1.00 155.30 289 ALA A CA 1
ATOM 2121 C C . ALA A 1 290 ? -6.845 -9.320 -46.196 1.00 188.10 289 ALA A C 1
ATOM 2122 O O . ALA A 1 290 ? -6.343 -9.469 -47.314 1.00 219.82 289 ALA A O 1
ATOM 2124 N N . VAL A 1 291 ? -6.667 -10.203 -45.212 1.00 169.69 290 VAL A N 1
ATOM 2125 C CA . VAL A 1 291 ? -5.784 -11.355 -45.393 1.00 190.99 290 VAL A CA 1
ATOM 2126 C C . VAL A 1 291 ? -6.378 -12.332 -46.403 1.00 206.82 290 VAL A C 1
ATOM 2127 O O . VAL A 1 291 ? -5.779 -12.613 -47.447 1.00 214.31 290 VAL A O 1
ATOM 2131 N N . PHE A 1 292 ? -7.560 -12.862 -46.108 1.00 198.50 291 PHE A N 1
ATOM 2132 C CA . PHE A 1 292 ? -8.207 -13.804 -47.009 1.00 200.26 291 PHE A CA 1
ATOM 2133 C C . PHE A 1 292 ? -8.798 -13.087 -48.217 1.00 210.32 291 PHE A C 1
ATOM 2134 O O . PHE A 1 292 ? -9.213 -11.926 -48.139 1.00 191.70 291 PHE A O 1
ATOM 2142 N N . LYS A 1 293 ? -8.835 -13.794 -49.345 1.00 215.66 292 LYS A N 1
ATOM 2143 C CA . LYS A 1 293 ? -9.536 -13.291 -50.514 1.00 205.18 292 LYS A CA 1
ATOM 2144 C C . LYS A 1 293 ? -11.044 -13.302 -50.268 1.00 207.26 292 LYS A C 1
ATOM 2145 O O . LYS A 1 293 ? -11.545 -13.888 -49.302 1.00 210.62 292 LYS A O 1
ATOM 2151 N N . SER A 1 294 ? -11.773 -12.638 -51.161 1.00 181.25 293 SER A N 1
ATOM 2152 C CA . SER A 1 294 ? -13.223 -12.556 -51.042 1.00 189.94 293 SER A CA 1
ATOM 2153 C C . SER A 1 294 ? -13.837 -13.934 -51.262 1.00 177.27 293 SER A C 1
ATOM 2154 O O . SER A 1 294 ? -13.754 -14.489 -52.362 1.00 183.00 293 SER A O 1
ATOM 2157 N N . GLY A 1 295 ? -14.446 -14.490 -50.215 1.00 206.44 294 GLY A N 1
ATOM 2158 C CA . GLY A 1 295 ? -15.085 -15.788 -50.310 1.00 193.14 294 GLY A CA 1
ATOM 2159 C C . GLY A 1 295 ? -14.151 -16.976 -50.294 1.00 178.86 294 GLY A C 1
ATOM 2160 O O . GLY A 1 295 ? -14.585 -18.088 -50.617 1.00 176.25 294 GLY A O 1
ATOM 2161 N N . ALA A 1 296 ? -12.882 -16.783 -49.925 1.00 172.80 295 ALA A N 1
ATOM 2162 C CA . ALA A 1 296 ? -11.938 -17.896 -49.911 1.00 165.29 295 ALA A CA 1
ATOM 2163 C C . ALA A 1 296 ? -12.234 -18.878 -48.785 1.00 168.84 295 ALA A C 1
ATOM 2164 O O . ALA A 1 296 ? -11.952 -20.075 -48.918 1.00 153.72 295 ALA A O 1
ATOM 2166 N N . VAL A 1 297 ? -12.800 -18.400 -47.678 1.00 184.40 296 VAL A N 1
ATOM 2167 C CA . VAL A 1 297 ? -13.105 -19.249 -46.527 1.00 169.73 296 VAL A CA 1
ATOM 2168 C C . VAL A 1 297 ? -14.412 -19.979 -46.823 1.00 163.74 296 VAL A C 1
ATOM 2169 O O . VAL A 1 297 ? -15.501 -19.421 -46.673 1.00 142.44 296 VAL A O 1
ATOM 2173 N N . GLN A 1 298 ? -14.304 -21.235 -47.254 1.00 175.03 297 GLN A N 1
ATOM 2174 C CA . GLN A 1 298 ? -15.468 -22.088 -47.442 1.00 188.08 297 GLN A CA 1
ATOM 2175 C C . GLN A 1 298 ? -15.718 -23.012 -46.261 1.00 177.07 297 GLN A C 1
ATOM 2176 O O . GLN A 1 298 ? -16.859 -23.445 -46.062 1.00 172.40 297 GLN A O 1
ATOM 2182 N N . ASP A 1 299 ? -14.686 -23.319 -45.478 1.00 181.92 298 ASP A N 1
ATOM 2183 C CA . ASP A 1 299 ? -14.819 -24.163 -44.296 1.00 171.89 298 ASP A CA 1
ATOM 2184 C C . ASP A 1 299 ? -14.546 -23.323 -43.057 1.00 167.44 298 ASP A C 1
ATOM 2185 O O . ASP A 1 299 ? -13.382 -23.000 -42.772 1.00 162.35 298 ASP A O 1
ATOM 2190 N N . PRO A 1 300 ? -15.571 -22.939 -42.290 1.00 178.52 299 PRO A N 1
ATOM 2191 C CA . PRO A 1 300 ? -15.331 -22.180 -41.053 1.00 172.04 299 PRO A CA 1
ATOM 2192 C C . PRO A 1 300 ? -14.591 -22.963 -39.981 1.00 175.59 299 PRO A C 1
ATOM 2193 O O . PRO A 1 300 ? -14.293 -22.396 -38.923 1.00 181.56 299 PRO A O 1
ATOM 2197 N N . SER A 1 301 ? -14.289 -24.238 -40.219 1.00 152.90 300 SER A N 1
ATOM 2198 C CA . SER A 1 301 ? -13.574 -25.047 -39.245 1.00 148.95 300 SER A CA 1
ATOM 2199 C C . SER A 1 301 ? -12.179 -24.481 -38.993 1.00 152.43 300 SER A C 1
ATOM 2200 O O . SER A 1 301 ? -11.629 -23.718 -39.793 1.00 153.65 300 SER A O 1
ATOM 2203 N N . PHE A 1 302 ? -11.608 -24.864 -37.850 1.00 168.73 301 PHE A N 1
ATOM 2204 C CA . PHE A 1 302 ? -10.238 -24.469 -37.550 1.00 161.58 301 PHE A CA 1
ATOM 2205 C C . PHE A 1 302 ? -9.262 -25.064 -38.553 1.00 154.57 301 PHE A C 1
ATOM 2206 O O . PHE A 1 302 ? -8.256 -24.430 -38.892 1.00 159.12 301 PHE A O 1
ATOM 2214 N N . PHE A 1 303 ? -9.542 -26.275 -39.038 1.00 162.28 302 PHE A N 1
ATOM 2215 C CA . PHE A 1 303 ? -8.713 -26.862 -40.083 1.00 159.90 302 PHE A CA 1
ATOM 2216 C C . PHE A 1 303 ? -8.904 -26.134 -41.407 1.00 159.04 302 PHE A C 1
ATOM 2217 O O . PHE A 1 303 ? -7.938 -25.918 -42.147 1.00 170.81 302 PHE A O 1
ATOM 2225 N N . GLY A 1 304 ? -10.144 -25.753 -41.724 1.00 138.08 303 GLY A N 1
ATOM 2226 C CA . GLY A 1 304 ? -10.381 -24.985 -42.936 1.00 137.22 303 GLY A CA 1
ATOM 2227 C C . GLY A 1 304 ? -9.661 -23.651 -42.926 1.00 149.19 303 GLY A C 1
ATOM 2228 O O . GLY A 1 304 ? -9.165 -23.193 -43.959 1.00 181.44 303 GLY A O 1
ATOM 2229 N N . LEU A 1 305 ? -9.589 -23.011 -41.758 1.00 154.40 304 LEU A N 1
ATOM 2230 C CA . LEU A 1 305 ? -8.829 -21.773 -41.642 1.00 149.49 304 LEU A CA 1
ATOM 2231 C C . LEU A 1 305 ? -7.329 -22.038 -41.643 1.00 150.35 304 LEU A C 1
ATOM 2232 O O . LEU A 1 305 ? -6.546 -21.160 -42.020 1.00 148.33 304 LEU A O 1
ATOM 2237 N N . TYR A 1 306 ? -6.914 -23.236 -41.227 1.00 184.76 305 TYR A N 1
ATOM 2238 C CA . TYR A 1 306 ? -5.499 -23.593 -41.274 1.00 205.75 305 TYR A CA 1
ATOM 2239 C C . TYR A 1 306 ? -5.030 -23.765 -42.714 1.00 214.32 305 TYR A C 1
ATOM 2240 O O . TYR A 1 306 ? -4.045 -23.147 -43.137 1.00 221.96 305 TYR A O 1
ATOM 2249 N N . GLN A 1 307 ? -5.731 -24.600 -43.486 1.00 169.33 306 GLN A N 1
ATOM 2250 C CA . GLN A 1 307 ? -5.369 -24.791 -44.886 1.00 170.09 306 GLN A CA 1
ATOM 2251 C C . GLN A 1 307 ? -5.608 -23.521 -45.696 1.00 184.63 306 GLN A C 1
ATOM 2252 O O . GLN A 1 307 ? -4.842 -23.213 -46.617 1.00 203.45 306 GLN A O 1
ATOM 2258 N N . ALA A 1 308 ? -6.661 -22.768 -45.363 1.00 172.47 307 ALA A N 1
ATOM 2259 C CA . ALA A 1 308 ? -6.904 -21.498 -46.039 1.00 168.49 307 ALA A CA 1
ATOM 2260 C C . ALA A 1 308 ? -5.802 -20.488 -45.742 1.00 183.38 307 ALA A C 1
ATOM 2261 O O . ALA A 1 308 ? -5.449 -19.684 -46.612 1.00 189.41 307 ALA A O 1
ATOM 2263 N N . LEU A 1 309 ? -5.250 -20.513 -44.528 1.00 196.42 308 LEU A N 1
ATOM 2264 C CA . LEU A 1 309 ? -4.097 -19.688 -44.194 1.00 192.95 308 LEU A CA 1
ATOM 2265 C C . LEU A 1 309 ? -2.786 -20.271 -44.702 1.00 204.64 308 LEU A C 1
ATOM 2266 O O . LEU A 1 309 ? -1.761 -19.583 -44.644 1.00 207.18 308 LEU A O 1
ATOM 2271 N N . SER A 1 310 ? -2.790 -21.511 -45.191 1.00 229.30 309 SER A N 1
ATOM 2272 C CA . SER A 1 310 ? -1.592 -22.151 -45.720 1.00 243.99 309 SER A CA 1
ATOM 2273 C C . SER A 1 310 ? -1.635 -22.316 -47.235 1.00 254.05 309 SER A C 1
ATOM 2274 O O . SER A 1 310 ? -0.739 -22.947 -47.806 1.00 256.75 309 SER A O 1
ATOM 2277 N N . ASN A 1 311 ? -2.655 -21.772 -47.900 1.00 225.76 310 ASN A N 1
ATOM 2278 C CA . ASN A 1 311 ? -2.753 -21.821 -49.353 1.00 225.18 310 ASN A CA 1
ATOM 2279 C C . ASN A 1 311 ? -2.462 -20.442 -49.926 1.00 225.78 310 ASN A C 1
ATOM 2280 O O . ASN A 1 311 ? -3.166 -19.479 -49.588 1.00 220.46 310 ASN A O 1
ATOM 2285 N N . PRO A 1 312 ? -1.446 -20.296 -50.782 1.00 218.98 311 PRO A N 1
ATOM 2286 C CA . PRO A 1 312 ? -1.096 -18.953 -51.274 1.00 214.03 311 PRO A CA 1
ATOM 2287 C C . PRO A 1 312 ? -2.171 -18.315 -52.138 1.00 213.91 311 PRO A C 1
ATOM 2288 O O . PRO A 1 312 ? -2.241 -17.081 -52.200 1.00 216.04 311 PRO A O 1
ATOM 2292 N N . ASP A 1 313 ? -3.008 -19.105 -52.810 1.00 210.09 312 ASP A N 1
ATOM 2293 C CA . ASP A 1 313 ? -4.047 -18.537 -53.660 1.00 222.97 312 ASP A CA 1
ATOM 2294 C C . ASP A 1 313 ? -5.212 -17.965 -52.863 1.00 218.56 312 ASP A C 1
ATOM 2295 O O . ASP A 1 313 ? -6.058 -17.275 -53.441 1.00 197.94 312 ASP A O 1
ATOM 2300 N N . MET A 1 314 ? -5.275 -18.229 -51.557 1.00 215.94 313 MET A N 1
ATOM 2301 C CA . MET A 1 314 ? -6.348 -17.705 -50.724 1.00 199.64 313 MET A CA 1
ATOM 2302 C C . MET A 1 314 ? -6.061 -16.311 -50.184 1.00 184.43 313 MET A C 1
ATOM 2303 O O . MET A 1 314 ? -7.003 -15.601 -49.815 1.00 185.71 313 MET A O 1
ATOM 2308 N N . VAL A 1 315 ? -4.794 -15.903 -50.128 1.00 179.46 314 VAL A N 1
ATOM 2309 C CA . VAL A 1 315 ? -4.435 -14.592 -49.598 1.00 196.07 314 VAL A CA 1
ATOM 2310 C C . VAL A 1 315 ? -4.489 -13.560 -50.717 1.00 209.81 314 VAL A C 1
ATOM 2311 O O . VAL A 1 315 ? -4.607 -13.911 -51.896 1.00 222.91 314 VAL A O 1
ATOM 2315 N N . SER A 1 316 ? -4.397 -12.278 -50.355 1.00 222.54 315 SER A N 1
ATOM 2316 C CA . SER A 1 316 ? -4.551 -11.179 -51.302 1.00 247.21 315 SER A CA 1
ATOM 2317 C C . SER A 1 316 ? -3.307 -10.296 -51.361 1.00 246.00 315 SER A C 1
ATOM 2318 O O . SER A 1 316 ? -3.404 -9.094 -51.617 1.00 224.20 315 SER A O 1
ATOM 2321 N N . ASN A 1 317 ? -2.126 -10.879 -51.135 1.00 236.17 316 ASN A N 1
ATOM 2322 C CA . ASN A 1 317 ? -0.900 -10.094 -51.147 1.00 242.96 316 ASN A CA 1
ATOM 2323 C C . ASN A 1 317 ? 0.274 -11.009 -51.448 1.00 250.90 316 ASN A C 1
ATOM 2324 O O . ASN A 1 317 ? 0.299 -12.141 -50.946 1.00 243.35 316 ASN A O 1
ATOM 2329 N N . PRO A 1 318 ? 1.243 -10.574 -52.259 1.00 246.04 317 PRO A N 1
ATOM 2330 C CA . PRO A 1 318 ? 2.378 -11.456 -52.583 1.00 238.90 317 PRO A CA 1
ATOM 2331 C C . PRO A 1 318 ? 3.208 -11.851 -51.373 1.00 235.60 317 PRO A C 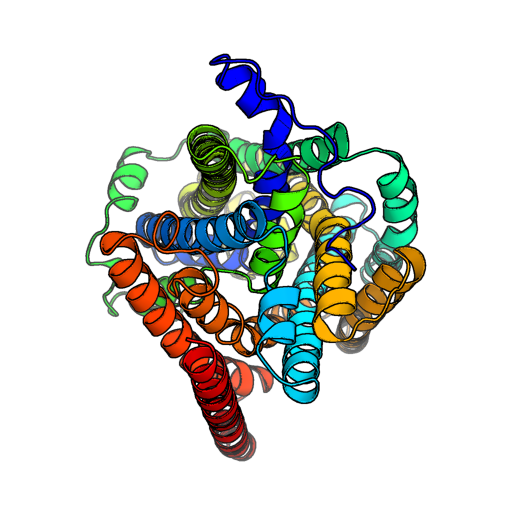1
ATOM 2332 O O . PRO A 1 318 ? 3.771 -12.953 -51.355 1.00 227.20 317 PRO A O 1
ATOM 2336 N N . VAL A 1 319 ? 3.304 -10.986 -50.361 1.00 235.99 318 VAL A N 1
ATOM 2337 C CA . VAL A 1 319 ? 4.046 -11.333 -49.151 1.00 231.18 318 VAL A CA 1
ATOM 2338 C C . VAL A 1 319 ? 3.319 -12.428 -48.380 1.00 219.45 318 VAL A C 1
ATOM 2339 O O . VAL A 1 319 ? 3.932 -13.392 -47.900 1.00 215.47 318 VAL A O 1
ATOM 2343 N N . LEU A 1 320 ? 1.997 -12.298 -48.248 1.00 225.04 319 LEU A N 1
ATOM 2344 C CA . LEU A 1 320 ? 1.213 -13.321 -47.559 1.00 222.37 319 LEU A CA 1
ATOM 2345 C C . LEU A 1 320 ? 1.213 -14.638 -48.326 1.00 227.52 319 LEU A C 1
ATOM 2346 O O . LEU A 1 320 ? 1.012 -15.704 -47.732 1.00 212.51 319 LEU A O 1
ATOM 2351 N N . ALA A 1 321 ? 1.439 -14.589 -49.641 1.00 235.96 320 ALA A N 1
ATOM 2352 C CA . ALA A 1 321 ? 1.527 -15.818 -50.426 1.00 230.10 320 ALA A CA 1
ATOM 2353 C C . ALA A 1 321 ? 2.833 -16.555 -50.157 1.00 240.47 320 ALA A C 1
ATOM 2354 O O . ALA A 1 321 ? 2.846 -17.785 -50.028 1.00 241.29 320 ALA A O 1
ATOM 2356 N N . GLU A 1 322 ? 3.943 -15.818 -50.068 1.00 229.34 321 GLU A N 1
ATOM 2357 C CA . GLU A 1 322 ? 5.226 -16.447 -49.774 1.00 235.41 321 GLU A CA 1
ATOM 2358 C C . GLU A 1 322 ? 5.275 -16.949 -48.337 1.00 226.40 321 GLU A C 1
ATOM 2359 O O . GLU A 1 322 ? 5.743 -18.064 -48.078 1.00 234.11 321 GLU A O 1
ATOM 2365 N N . ALA A 1 323 ? 4.794 -16.140 -47.389 1.00 239.57 322 ALA A N 1
ATOM 2366 C CA . ALA A 1 323 ? 4.762 -16.580 -45.998 1.00 238.22 322 ALA A CA 1
ATOM 2367 C C . ALA A 1 323 ? 3.814 -17.758 -45.816 1.00 236.57 322 ALA A C 1
ATOM 2368 O O . ALA A 1 323 ? 4.114 -18.699 -45.071 1.00 240.40 322 ALA A O 1
ATOM 2370 N N . ALA A 1 324 ? 2.666 -17.727 -46.498 1.00 222.65 323 ALA A N 1
ATOM 2371 C CA . ALA A 1 324 ? 1.719 -18.833 -46.409 1.00 226.23 323 ALA A CA 1
ATOM 2372 C C . ALA A 1 324 ? 2.294 -20.103 -47.024 1.00 239.01 323 ALA A C 1
ATOM 2373 O O . ALA A 1 324 ? 2.071 -21.204 -46.508 1.00 244.07 323 ALA A O 1
ATOM 2375 N N . ARG A 1 325 ? 3.034 -19.971 -48.128 1.00 238.01 324 ARG A N 1
ATOM 2376 C CA . ARG A 1 325 ? 3.684 -21.137 -48.717 1.00 239.08 324 ARG A CA 1
ATOM 2377 C C . ARG A 1 325 ? 4.764 -21.686 -47.794 1.00 241.63 324 ARG A C 1
ATOM 2378 O O . ARG A 1 325 ? 4.952 -22.906 -47.706 1.00 228.71 324 ARG A O 1
ATOM 2386 N N . SER A 1 326 ? 5.484 -20.801 -47.098 1.00 247.14 325 SER A N 1
ATOM 2387 C CA . SER A 1 326 ? 6.465 -21.260 -46.119 1.00 242.02 325 SER A CA 1
ATOM 2388 C C . SER A 1 326 ? 5.786 -21.997 -44.973 1.00 238.64 325 SER A C 1
ATOM 2389 O O . SER A 1 326 ? 6.320 -22.987 -44.457 1.00 239.04 325 SER A O 1
ATOM 2392 N N . GLY A 1 327 ? 4.607 -21.534 -44.564 1.00 254.25 326 GLY A N 1
ATOM 2393 C CA . GLY A 1 327 ? 3.852 -22.207 -43.525 1.00 248.72 326 GLY A CA 1
ATOM 2394 C C . GLY A 1 327 ? 4.057 -21.610 -42.149 1.00 242.38 326 GLY A C 1
ATOM 2395 O O . GLY A 1 327 ? 4.484 -22.304 -41.221 1.00 226.02 326 GLY A O 1
ATOM 2396 N N . VAL A 1 328 ? 3.754 -20.322 -42.005 1.00 238.44 327 VAL A N 1
ATOM 2397 C CA . VAL A 1 328 ? 3.905 -19.632 -40.729 1.00 232.13 327 VAL A CA 1
ATOM 2398 C C . VAL A 1 328 ? 2.558 -19.051 -40.314 1.00 221.49 327 VAL A C 1
ATOM 2399 O O . VAL A 1 328 ? 2.254 -18.951 -39.120 1.00 212.08 327 VAL A O 1
ATOM 2403 N N . LEU A 1 329 ? 1.733 -18.685 -41.298 1.00 206.53 328 LEU A N 1
ATOM 2404 C CA . LEU A 1 329 ? 0.426 -18.107 -40.995 1.00 194.48 328 LEU A CA 1
ATOM 2405 C C . LEU A 1 329 ? -0.486 -19.118 -40.313 1.00 190.90 328 LEU A C 1
ATOM 2406 O O . LEU A 1 329 ? -1.237 -18.766 -39.396 1.00 190.27 328 LEU A O 1
ATOM 2411 N N . SER A 1 330 ? -0.437 -20.378 -40.746 1.00 210.93 329 SER A N 1
ATOM 2412 C CA . SER A 1 330 ? -1.307 -21.399 -40.173 1.00 221.92 329 SER A CA 1
ATOM 2413 C C . SER A 1 330 ? -0.806 -21.868 -38.810 1.00 238.46 329 SER A C 1
ATOM 2414 O O . SER A 1 330 ? -1.608 -22.094 -37.893 1.00 237.96 329 SER A O 1
ATOM 2417 N N . THR A 1 331 ? 0.512 -22.015 -38.658 1.00 214.51 330 THR A N 1
ATOM 2418 C CA . THR A 1 331 ? 1.065 -22.444 -37.377 1.00 208.02 330 THR A CA 1
ATOM 2419 C C . THR A 1 331 ? 0.784 -21.421 -36.284 1.00 206.73 330 THR A C 1
ATOM 2420 O O . THR A 1 331 ? 0.423 -21.788 -35.159 1.00 206.48 330 THR A O 1
ATOM 2424 N N . LEU A 1 332 ? 0.944 -20.130 -36.595 1.00 183.73 331 LEU A N 1
ATOM 2425 C CA . LEU A 1 332 ? 0.574 -19.090 -35.639 1.00 192.76 331 LEU A CA 1
ATOM 2426 C C . LEU A 1 332 ? -0.902 -19.183 -35.274 1.00 192.05 331 LEU A C 1
ATOM 2427 O O . LEU A 1 332 ? -1.279 -18.977 -34.114 1.00 186.54 331 LEU A O 1
ATOM 2432 N N . PHE A 1 333 ? -1.749 -19.502 -36.256 1.00 170.63 332 PHE A N 1
ATOM 2433 C CA . PHE A 1 333 ? -3.173 -19.672 -35.990 1.00 170.56 332 PHE A CA 1
ATOM 2434 C C . PHE A 1 333 ? -3.409 -20.793 -34.985 1.00 170.01 332 PHE A C 1
ATOM 2435 O O . PHE A 1 333 ? -4.181 -20.637 -34.031 1.00 165.04 332 PHE A O 1
ATOM 2443 N N . ALA A 1 334 ? -2.741 -21.935 -35.182 1.00 173.62 333 ALA A N 1
ATOM 2444 C CA . ALA A 1 334 ? -2.892 -23.042 -34.242 1.00 183.31 333 ALA A CA 1
ATOM 2445 C C . ALA A 1 334 ? -2.344 -22.694 -32.860 1.00 190.41 333 ALA A C 1
ATOM 2446 O O . ALA A 1 334 ? -2.901 -23.137 -31.846 1.00 177.74 333 ALA A O 1
ATOM 2448 N N . VAL A 1 335 ? -1.263 -21.911 -32.798 1.00 172.23 334 VAL A N 1
ATOM 2449 C CA . VAL A 1 335 ? -0.751 -21.450 -31.510 1.00 182.66 334 VAL A CA 1
ATOM 2450 C C . VAL A 1 335 ? -1.800 -20.599 -30.804 1.00 176.16 334 VAL A C 1
ATOM 2451 O O . VAL A 1 335 ? -2.040 -20.745 -29.598 1.00 162.17 334 VAL A O 1
ATOM 2455 N N . ALA A 1 336 ? -2.441 -19.694 -31.551 1.00 148.38 335 ALA A N 1
ATOM 2456 C CA . ALA A 1 336 ? -3.531 -18.908 -30.983 1.00 146.12 335 ALA A CA 1
ATOM 2457 C C . ALA A 1 336 ? -4.666 -19.808 -30.507 1.00 144.50 335 ALA A C 1
ATOM 2458 O O . ALA A 1 336 ? -5.308 -19.527 -29.486 1.00 152.96 335 ALA A O 1
ATOM 2460 N N . LEU A 1 337 ? -4.922 -20.902 -31.231 1.00 144.12 336 LEU A N 1
ATOM 2461 C CA . LEU A 1 337 ? -5.919 -21.867 -30.779 1.00 146.68 336 LEU A CA 1
ATOM 2462 C C . LEU A 1 337 ? -5.537 -22.464 -29.433 1.00 148.03 336 LEU A C 1
ATOM 2463 O O . LEU A 1 337 ? -6.389 -22.615 -28.550 1.00 155.83 336 LEU A O 1
ATOM 2468 N N . LEU A 1 338 ? -4.261 -22.821 -29.259 1.00 155.40 337 LEU A N 1
ATOM 2469 C CA . LEU A 1 338 ? -3.816 -23.343 -27.970 1.00 167.18 337 LEU A CA 1
ATOM 2470 C C . LEU A 1 338 ? -4.007 -22.310 -26.867 1.00 172.16 337 LEU A C 1
ATOM 2471 O O . LEU A 1 338 ? -4.668 -22.577 -25.853 1.00 180.23 337 LEU A O 1
ATOM 2476 N N . ALA A 1 339 ? -3.444 -21.112 -27.062 1.00 163.16 338 ALA A N 1
ATOM 2477 C CA . ALA A 1 339 ? -3.510 -20.078 -26.036 1.00 190.03 338 ALA A CA 1
ATOM 2478 C C . ALA A 1 339 ? -4.948 -19.739 -25.667 1.00 193.64 338 ALA A C 1
ATOM 2479 O O . ALA A 1 339 ? -5.230 -19.415 -24.508 1.00 215.99 338 ALA A O 1
ATOM 2481 N N . SER A 1 340 ? -5.871 -19.814 -26.629 1.00 153.74 339 SER A N 1
ATOM 2482 C CA . SER A 1 340 ? -7.277 -19.601 -26.302 1.00 160.26 339 SER A CA 1
ATOM 2483 C C . SER A 1 340 ? -7.852 -20.791 -25.544 1.00 166.76 339 SER A C 1
ATOM 2484 O O . SER A 1 340 ? -8.633 -20.616 -24.601 1.00 178.16 339 SER A O 1
ATOM 2487 N N . GLY A 1 341 ? -7.471 -22.007 -25.936 1.00 165.36 340 GLY A N 1
ATOM 2488 C CA . GLY A 1 341 ? -7.930 -23.211 -25.264 1.00 158.89 340 GLY A CA 1
ATOM 2489 C C . GLY A 1 341 ? -7.429 -23.372 -23.844 1.00 174.54 340 GLY A C 1
ATOM 2490 O O . GLY A 1 341 ? -7.977 -24.197 -23.105 1.00 159.80 340 GLY A O 1
ATOM 2491 N N . GLN A 1 342 ? -6.409 -22.611 -23.445 1.00 172.88 341 GLN A N 1
ATOM 2492 C CA . GLN A 1 342 ? -5.920 -22.685 -22.074 1.00 162.57 341 GLN A CA 1
ATOM 2493 C C . GLN A 1 342 ? -6.807 -21.952 -21.072 1.00 171.42 341 GLN A C 1
ATOM 2494 O O . GLN A 1 342 ? -6.627 -22.141 -19.864 1.00 194.44 341 GLN A O 1
ATOM 2500 N N . ASN A 1 343 ? -7.762 -21.140 -21.533 1.00 155.60 342 ASN A N 1
ATOM 2501 C CA . ASN A 1 343 ? -8.450 -20.217 -20.633 1.00 158.23 342 ASN A CA 1
ATOM 2502 C C . ASN A 1 343 ? -9.470 -20.929 -19.749 1.00 144.88 342 ASN A C 1
ATOM 2503 O O . ASN A 1 343 ? -9.592 -20.620 -18.553 1.00 157.11 342 ASN A O 1
ATOM 2508 N N . SER A 1 344 ? -10.226 -21.869 -20.322 1.00 154.97 343 SER A N 1
ATOM 2509 C CA . SER A 1 344 ? -11.278 -22.539 -19.566 1.00 154.24 343 SER A CA 1
ATOM 2510 C C . SER A 1 344 ? -10.728 -23.341 -18.397 1.00 167.75 343 SER A C 1
ATOM 2511 O O . SER A 1 344 ? -11.472 -23.623 -17.452 1.00 187.55 343 SER A O 1
ATOM 2514 N N . THR A 1 345 ? -9.447 -23.716 -18.441 1.00 170.65 344 THR A N 1
ATOM 2515 C CA . THR A 1 345 ? -8.843 -24.422 -17.315 1.00 190.47 344 THR A CA 1
ATOM 2516 C C . THR A 1 345 ? -8.778 -23.532 -16.078 1.00 174.72 344 THR A C 1
ATOM 2517 O O . THR A 1 345 ? -8.982 -24.005 -14.953 1.00 143.12 344 THR A O 1
ATOM 2521 N N . ILE A 1 346 ? -8.508 -22.241 -16.265 1.00 163.53 345 ILE A N 1
ATOM 2522 C CA . ILE A 1 346 ? -8.469 -21.313 -15.138 1.00 154.79 345 ILE A CA 1
ATOM 2523 C C . ILE A 1 346 ? -9.869 -20.802 -14.816 1.00 155.44 345 ILE A C 1
ATOM 2524 O O . ILE A 1 346 ? -10.419 -21.070 -13.738 1.00 147.71 345 ILE A O 1
ATOM 2529 N N . THR A 1 347 ? -10.472 -20.066 -15.757 1.00 146.46 346 THR A N 1
ATOM 2530 C CA . THR A 1 347 ? -11.736 -19.401 -15.454 1.00 137.41 346 THR A CA 1
ATOM 2531 C C . THR A 1 347 ? -12.874 -20.396 -15.267 1.00 141.98 346 THR A C 1
ATOM 2532 O O . THR A 1 347 ? -13.811 -20.127 -14.506 1.00 156.27 346 THR A O 1
ATOM 2536 N N . GLY A 1 348 ? -12.811 -21.547 -15.937 1.00 131.87 347 GLY A N 1
ATOM 2537 C CA . GLY A 1 348 ? -13.831 -22.562 -15.732 1.00 145.68 347 GLY A CA 1
ATOM 2538 C C . GLY A 1 348 ? -13.812 -23.129 -14.326 1.00 138.32 347 GLY A C 1
ATOM 2539 O O . GLY A 1 348 ? -14.864 -23.356 -13.722 1.00 143.21 347 GLY A O 1
ATOM 2540 N N . THR A 1 349 ? -12.616 -23.366 -13.784 1.00 153.90 348 THR A N 1
ATOM 2541 C CA . THR A 1 349 ? -12.519 -23.878 -12.421 1.00 162.41 348 THR A CA 1
ATOM 2542 C C . THR A 1 349 ? -12.899 -22.810 -11.404 1.00 152.48 348 THR A C 1
ATOM 2543 O O . THR A 1 349 ? -13.637 -23.091 -10.451 1.00 138.85 348 THR A O 1
ATOM 2547 N N . ILE A 1 350 ? -12.410 -21.581 -11.591 1.00 135.19 349 ILE A N 1
ATOM 2548 C CA . ILE A 1 350 ? -12.743 -20.505 -10.657 1.00 131.25 349 ILE A CA 1
ATOM 2549 C C . ILE A 1 350 ? -14.251 -20.278 -10.627 1.00 134.54 349 ILE A C 1
ATOM 2550 O O . ILE A 1 350 ? -14.894 -20.358 -9.571 1.00 125.90 349 ILE A O 1
ATOM 2555 N N . THR A 1 351 ? -14.838 -20.002 -11.796 1.00 142.04 350 THR A N 1
ATOM 2556 C CA . THR A 1 351 ? -16.271 -19.734 -11.860 1.00 152.91 350 THR A CA 1
ATOM 2557 C C . THR A 1 351 ? -17.083 -20.940 -11.403 1.00 150.85 350 THR A C 1
ATOM 2558 O O . THR A 1 351 ? -18.097 -20.788 -10.712 1.00 134.90 350 THR A O 1
ATOM 2562 N N . GLY A 1 352 ? -16.658 -22.146 -11.786 1.00 146.15 351 GLY A N 1
ATOM 2563 C CA . GLY A 1 352 ? -17.357 -23.337 -11.333 1.00 139.56 351 GLY A CA 1
ATOM 2564 C C . GLY A 1 352 ? -17.389 -23.443 -9.822 1.00 150.45 351 GLY A C 1
ATOM 2565 O O . GLY A 1 352 ? -18.416 -23.796 -9.234 1.00 157.68 351 GLY A O 1
ATOM 2566 N N . GLN A 1 353 ? -16.266 -23.129 -9.172 1.00 167.15 352 GLN A N 1
ATOM 2567 C CA . GLN A 1 353 ? -16.256 -23.044 -7.717 1.00 167.85 352 GLN A CA 1
ATOM 2568 C C . GLN A 1 353 ? -17.241 -21.991 -7.226 1.00 146.28 352 GLN A C 1
ATOM 2569 O O . GLN A 1 353 ? -17.993 -22.231 -6.272 1.00 164.06 352 GLN A O 1
ATOM 2575 N N . VAL A 1 354 ? -17.267 -20.827 -7.883 1.00 155.81 353 VAL A N 1
ATOM 2576 C CA . VAL A 1 354 ? -18.152 -19.741 -7.463 1.00 159.02 353 VAL A CA 1
ATOM 2577 C C . VAL A 1 354 ? -19.607 -20.196 -7.469 1.00 144.22 353 VAL A C 1
ATOM 2578 O O . VAL A 1 354 ? -20.318 -20.078 -6.464 1.00 168.77 353 VAL A O 1
ATOM 2582 N N . ILE A 1 355 ? -20.073 -20.717 -8.606 1.00 141.32 354 ILE A N 1
ATOM 2583 C CA . ILE A 1 355 ? -21.476 -21.099 -8.720 1.00 158.35 354 ILE A CA 1
ATOM 2584 C C . ILE A 1 355 ? -21.781 -22.327 -7.871 1.00 147.73 354 ILE A C 1
ATOM 2585 O O . ILE A 1 355 ? -22.920 -22.510 -7.425 1.00 137.08 354 ILE A O 1
ATOM 2590 N N . MET A 1 356 ? -20.787 -23.183 -7.630 1.00 153.23 355 MET A N 1
ATOM 2591 C CA . MET A 1 356 ? -21.008 -24.365 -6.805 1.00 162.85 355 MET A CA 1
ATOM 2592 C C . MET A 1 356 ? -21.213 -23.967 -5.348 1.00 180.23 355 MET A C 1
ATOM 2593 O O . MET A 1 356 ? -22.322 -24.093 -4.811 1.00 173.48 355 MET A O 1
ATOM 2598 N N . GLU A 1 357 ? -20.153 -23.465 -4.707 1.00 179.10 356 GLU A N 1
ATOM 2599 C CA . GLU A 1 357 ? -20.233 -23.082 -3.301 1.00 150.64 356 GLU A CA 1
ATOM 2600 C C . GLU A 1 357 ? -21.096 -21.848 -3.065 1.00 170.82 356 GLU A C 1
ATOM 2601 O O . GLU A 1 357 ? -21.295 -21.470 -1.905 1.00 212.55 356 GLU A O 1
ATOM 2607 N N . GLY A 1 358 ? -21.603 -21.213 -4.118 1.00 168.51 357 GLY A N 1
ATOM 2608 C CA . GLY A 1 358 ? -22.487 -20.077 -3.958 1.00 161.22 357 GLY A CA 1
ATOM 2609 C C . GLY A 1 358 ? -23.944 -20.443 -4.147 1.00 158.57 357 GLY A C 1
ATOM 2610 O O . GLY A 1 358 ? -24.812 -19.958 -3.417 1.00 192.09 357 GLY A O 1
ATOM 2611 N N . PHE A 1 359 ? -24.225 -21.309 -5.122 1.00 192.34 358 PHE A N 1
ATOM 2612 C CA . PHE A 1 359 ? -25.598 -21.687 -5.433 1.00 197.19 358 PHE A CA 1
ATOM 2613 C C . PHE A 1 359 ? -26.083 -22.887 -4.628 1.00 190.12 358 PHE A C 1
ATOM 2614 O O . PHE A 1 359 ? -27.234 -22.900 -4.180 1.00 179.59 358 PHE A O 1
ATOM 2622 N N . ILE A 1 360 ? -25.244 -23.906 -4.437 1.00 181.39 359 ILE A N 1
ATOM 2623 C CA . ILE A 1 360 ? -25.663 -25.116 -3.740 1.00 185.73 359 ILE A CA 1
ATOM 2624 C C . ILE A 1 360 ? -24.828 -25.404 -2.504 1.00 203.07 359 ILE A C 1
ATOM 2625 O O . ILE A 1 360 ? -25.058 -26.423 -1.842 1.00 188.32 359 ILE A O 1
ATOM 2630 N N . HIS A 1 361 ? -23.871 -24.537 -2.168 1.00 200.82 360 HIS A N 1
ATOM 2631 C CA . HIS A 1 361 ? -23.031 -24.688 -0.980 1.00 198.57 360 HIS A CA 1
ATOM 2632 C C . HIS A 1 361 ? -22.322 -26.044 -0.982 1.00 200.97 360 HIS A C 1
ATOM 2633 O O . HIS A 1 361 ? -22.467 -26.858 -0.068 1.00 241.95 360 HIS A O 1
ATOM 2640 N N . LEU A 1 362 ? -21.551 -26.275 -2.042 1.00 194.96 361 LEU A N 1
ATOM 2641 C CA . LEU A 1 362 ? -20.795 -27.510 -2.219 1.00 194.10 361 LEU A CA 1
ATOM 2642 C C . LEU A 1 362 ? -19.320 -27.152 -2.345 1.00 199.38 361 LEU A C 1
ATOM 2643 O O . LEU A 1 362 ? -18.903 -26.566 -3.350 1.00 199.88 361 LEU A O 1
ATOM 2648 N N . ARG A 1 363 ? -18.535 -27.501 -1.329 1.00 209.25 362 ARG A N 1
ATOM 2649 C CA . ARG A 1 363 ? -17.103 -27.222 -1.322 1.00 205.16 362 ARG A CA 1
ATOM 2650 C C . ARG A 1 363 ? -16.369 -28.399 -1.957 1.00 189.90 362 ARG A C 1
ATOM 2651 O O . ARG A 1 363 ? -16.275 -29.481 -1.367 1.00 220.90 362 ARG A O 1
ATOM 2659 N N . LEU A 1 364 ? -15.859 -28.191 -3.167 1.00 194.60 363 LEU A N 1
ATOM 2660 C CA . LEU A 1 364 ? -15.117 -29.200 -3.900 1.00 189.95 363 LEU A CA 1
ATOM 2661 C C . LEU A 1 364 ? -13.739 -28.668 -4.273 1.00 192.04 363 LEU A C 1
ATOM 2662 O O . LEU A 1 364 ? -13.576 -27.467 -4.508 1.00 219.78 363 LEU A O 1
ATOM 2667 N N . PRO A 1 365 ? -12.730 -29.530 -4.329 1.00 165.77 364 PRO A N 1
ATOM 2668 C CA . PRO A 1 365 ? -11.380 -29.072 -4.665 1.00 175.36 364 PRO A CA 1
ATOM 2669 C C . PRO A 1 365 ? -11.233 -28.829 -6.162 1.00 189.18 364 PRO A C 1
ATOM 2670 O O . PRO A 1 365 ? -12.058 -29.241 -6.978 1.00 194.94 364 PRO A O 1
ATOM 2674 N N . LEU A 1 366 ? -10.145 -28.140 -6.512 1.00 193.48 365 LEU A N 1
ATOM 2675 C CA . LEU A 1 366 ? -9.808 -27.937 -7.915 1.00 196.21 365 LEU A CA 1
ATOM 2676 C C . LEU A 1 366 ? -9.411 -29.235 -8.606 1.00 189.38 365 LEU A C 1
ATOM 2677 O O . LEU A 1 366 ? -9.337 -29.266 -9.838 1.00 166.25 365 LEU A O 1
ATOM 2682 N N . TRP A 1 367 ? -9.160 -30.298 -7.842 1.00 199.13 366 TRP A N 1
ATOM 2683 C CA . TRP A 1 367 ? -8.835 -31.592 -8.431 1.00 204.72 366 TRP A CA 1
ATOM 2684 C C . TRP A 1 367 ? -10.046 -32.190 -9.137 1.00 186.97 366 TRP A C 1
ATOM 2685 O O . TRP A 1 367 ? -10.027 -32.411 -10.353 1.00 188.01 366 TRP A O 1
ATOM 2696 N N . LEU A 1 368 ? -11.120 -32.450 -8.386 1.00 206.08 367 LEU A N 1
ATOM 2697 C CA . LEU A 1 368 ? -12.296 -33.099 -8.955 1.00 210.30 367 LEU A CA 1
ATOM 2698 C C . LEU A 1 368 ? -13.118 -32.156 -9.827 1.00 204.99 367 LEU A C 1
ATOM 2699 O O . LEU A 1 368 ? -13.920 -32.626 -10.642 1.00 198.03 367 LEU A O 1
ATOM 2704 N N . ARG A 1 369 ? -12.931 -30.844 -9.683 1.00 195.90 368 ARG A N 1
ATOM 2705 C CA . ARG A 1 369 ? -13.681 -29.884 -10.489 1.00 177.05 368 ARG A CA 1
ATOM 2706 C C . ARG A 1 369 ? -13.321 -30.010 -11.967 1.00 170.67 368 ARG A C 1
ATOM 2707 O O . ARG A 1 369 ? -14.165 -30.357 -12.806 1.00 179.85 368 ARG A O 1
ATOM 2715 N N . ARG A 1 370 ? -12.056 -29.734 -12.297 1.00 182.35 369 ARG A N 1
ATOM 2716 C CA . ARG A 1 370 ? -11.597 -29.812 -13.680 1.00 183.25 369 ARG A CA 1
ATOM 2717 C C . ARG A 1 370 ? -11.768 -31.213 -14.255 1.00 202.03 369 ARG A C 1
ATOM 2718 O O . ARG A 1 370 ? -11.983 -31.366 -15.463 1.00 218.15 369 ARG A O 1
ATOM 2726 N N . LEU A 1 371 ? -11.688 -32.243 -13.411 1.00 153.96 370 LEU A N 1
ATOM 2727 C CA . LEU A 1 371 ? -11.898 -33.605 -13.891 1.00 174.46 370 LEU A CA 1
ATOM 2728 C C . LEU A 1 371 ? -13.323 -33.794 -14.401 1.00 179.69 370 LEU A C 1
ATOM 2729 O O . LEU A 1 371 ? -13.535 -34.215 -15.544 1.00 176.61 370 LEU A O 1
ATOM 2734 N N . VAL A 1 372 ? -14.315 -33.479 -13.564 1.00 203.63 371 VAL A N 1
ATOM 2735 C CA . VAL A 1 372 ? -15.712 -33.676 -13.948 1.00 196.73 371 VAL A CA 1
ATOM 2736 C C . VAL A 1 372 ? -16.066 -32.797 -15.142 1.00 186.38 371 VAL A C 1
ATOM 2737 O O . VAL A 1 372 ? -16.641 -33.267 -16.133 1.00 180.67 371 VAL A O 1
ATOM 2741 N N . THR A 1 373 ? -15.718 -31.507 -15.070 1.00 197.60 372 THR A N 1
ATOM 2742 C CA . THR A 1 373 ? -16.064 -30.598 -16.162 1.00 189.04 372 THR A CA 1
ATOM 2743 C C . THR A 1 373 ? -15.404 -31.024 -17.470 1.00 197.33 372 THR A C 1
ATOM 2744 O O . THR A 1 373 ? -16.046 -31.022 -18.529 1.00 190.08 372 THR A O 1
ATOM 2748 N N . ARG A 1 374 ? -14.126 -31.411 -17.414 1.00 177.67 373 ARG A N 1
ATOM 2749 C CA . ARG A 1 374 ? -13.414 -31.788 -18.631 1.00 155.12 373 ARG A CA 1
ATOM 2750 C C . ARG A 1 374 ? -13.943 -33.097 -19.205 1.00 139.56 373 ARG A C 1
ATOM 2751 O O . ARG A 1 374 ? -14.024 -33.251 -20.427 1.00 164.50 373 ARG A O 1
ATOM 2759 N N . LEU A 1 375 ? -14.305 -34.052 -18.344 1.00 144.93 374 LEU A N 1
ATOM 2760 C CA . LEU A 1 375 ? -14.859 -35.313 -18.832 1.00 159.84 374 LEU A CA 1
ATOM 2761 C C . LEU A 1 375 ? -16.215 -35.098 -19.494 1.00 163.96 374 LEU A C 1
ATOM 2762 O O . LEU A 1 375 ? -16.433 -35.514 -20.641 1.00 163.45 374 LEU A O 1
ATOM 2767 N N . ILE A 1 376 ? -17.141 -34.442 -18.785 1.00 170.38 375 ILE A N 1
ATOM 2768 C CA . ILE A 1 376 ? -18.449 -34.143 -19.363 1.00 171.50 375 ILE A CA 1
ATOM 2769 C C . ILE A 1 376 ? -18.298 -33.332 -20.644 1.00 175.51 375 ILE A C 1
ATOM 2770 O O . ILE A 1 376 ? -19.119 -33.446 -21.563 1.00 160.45 375 ILE A O 1
ATOM 2775 N N . ALA A 1 377 ? -17.239 -32.524 -20.740 1.00 196.34 376 ALA A N 1
ATOM 2776 C CA . ALA A 1 377 ? -17.021 -31.742 -21.953 1.00 178.57 376 ALA A CA 1
ATOM 2777 C C . ALA A 1 377 ? -16.524 -32.614 -23.103 1.00 172.04 376 ALA A C 1
ATOM 2778 O O . ALA A 1 377 ? -16.957 -32.443 -24.248 1.00 183.77 376 ALA A O 1
ATOM 2780 N N . ILE A 1 378 ? -15.618 -33.559 -22.822 1.00 153.84 377 ILE A N 1
ATOM 2781 C CA . ILE A 1 378 ? -15.016 -34.366 -23.884 1.00 159.67 377 ILE A CA 1
ATOM 2782 C C . ILE A 1 378 ? -15.858 -35.569 -24.290 1.00 153.70 377 ILE A C 1
ATOM 2783 O O . ILE A 1 378 ? -15.549 -36.198 -25.314 1.00 144.74 377 ILE A O 1
ATOM 2788 N N . ILE A 1 379 ? -16.891 -35.925 -23.526 1.00 159.06 378 ILE A N 1
ATOM 2789 C CA . ILE A 1 379 ? -17.741 -37.058 -23.907 1.00 161.35 378 ILE A CA 1
ATOM 2790 C C . ILE A 1 379 ? -18.386 -36.814 -25.273 1.00 164.48 378 ILE A C 1
ATOM 2791 O O . ILE A 1 379 ? -18.240 -37.656 -26.177 1.00 163.00 378 ILE A O 1
ATOM 2796 N N . PRO A 1 380 ? -19.100 -35.701 -25.495 1.00 175.31 379 PRO A N 1
ATOM 2797 C CA . PRO A 1 380 ? -19.671 -35.489 -26.832 1.00 162.30 379 PRO A CA 1
ATOM 2798 C C . PRO A 1 380 ? -18.611 -35.285 -27.895 1.00 162.30 379 PRO A C 1
ATOM 2799 O O . PRO A 1 380 ? -18.864 -35.575 -29.071 1.00 167.09 379 PRO A O 1
ATOM 2803 N N . VAL A 1 381 ? -17.428 -34.796 -27.516 1.00 152.28 380 VAL A N 1
ATOM 2804 C CA . VAL A 1 381 ? -16.351 -34.617 -28.485 1.00 154.19 380 VAL A CA 1
ATOM 2805 C C . VAL A 1 381 ? -15.864 -35.969 -28.995 1.00 161.64 380 VAL A C 1
ATOM 2806 O O . VAL A 1 381 ? -15.710 -36.175 -30.204 1.00 161.78 380 VAL A O 1
ATOM 2810 N N . VAL A 1 382 ? -15.624 -36.914 -28.083 1.00 163.34 381 VAL A N 1
ATOM 2811 C CA . VAL A 1 382 ? -15.150 -38.227 -28.511 1.00 162.26 381 VAL A CA 1
ATOM 2812 C C . VAL A 1 382 ? -16.271 -39.019 -29.172 1.00 164.71 381 VAL A C 1
ATOM 2813 O O . VAL A 1 382 ? -16.007 -39.914 -29.985 1.00 177.17 381 VAL A O 1
ATOM 2817 N N . VAL A 1 383 ? -17.530 -38.718 -28.846 1.00 156.93 382 VAL A N 1
ATOM 2818 C CA . VAL A 1 383 ? -18.635 -39.329 -29.582 1.00 156.41 382 VAL A CA 1
ATOM 2819 C C . VAL A 1 383 ? -18.650 -38.830 -31.023 1.00 142.5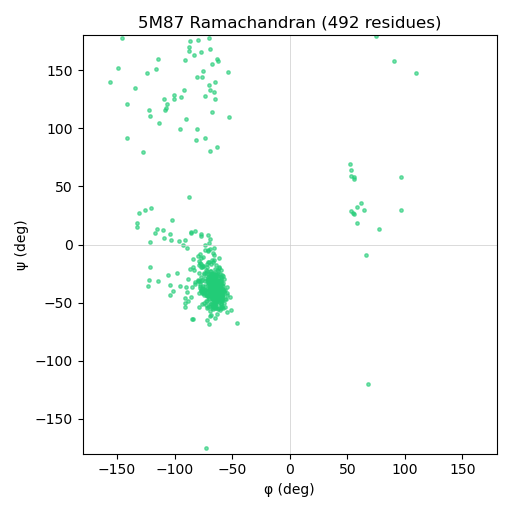6 382 VAL A C 1
ATOM 2820 O O . VAL A 1 383 ? -18.780 -39.616 -31.971 1.00 161.63 382 VAL A O 1
ATOM 2824 N N . CYS A 1 384 ? -18.501 -37.515 -31.207 1.00 142.83 383 CYS A N 1
ATOM 2825 C CA . CYS A 1 384 ? -18.490 -36.942 -32.551 1.00 152.73 383 CYS A CA 1
ATOM 2826 C C . CYS A 1 384 ? -17.313 -37.466 -33.365 1.00 155.42 383 CYS A C 1
ATOM 2827 O O . CYS A 1 384 ? -17.478 -37.882 -34.519 1.00 153.37 383 CYS A O 1
ATOM 2830 N N . VAL A 1 385 ? -16.112 -37.451 -32.780 1.00 156.27 384 VAL A N 1
ATOM 2831 C CA . VAL A 1 385 ? -14.940 -37.981 -33.471 1.00 164.38 384 VAL A CA 1
ATOM 2832 C C . VAL A 1 385 ? -15.111 -39.466 -33.756 1.00 180.46 384 VAL A C 1
ATOM 2833 O O . VAL A 1 385 ? -14.635 -39.971 -34.781 1.00 190.15 384 VAL A O 1
ATOM 2837 N N . ALA A 1 386 ? -15.804 -40.186 -32.870 1.00 184.18 385 ALA A N 1
ATOM 2838 C CA . ALA A 1 386 ? -16.048 -41.605 -33.105 1.00 187.61 385 ALA A CA 1
ATOM 2839 C C . ALA A 1 386 ? -16.952 -41.820 -34.313 1.00 182.30 385 ALA A C 1
ATOM 2840 O O . ALA A 1 386 ? -16.682 -42.693 -35.148 1.00 205.65 385 ALA A O 1
ATOM 2842 N N . ILE A 1 387 ? -18.024 -41.034 -34.430 1.00 155.38 386 ILE A N 1
ATOM 2843 C CA . ILE A 1 387 ? -18.952 -41.212 -35.544 1.00 167.65 386 ILE A CA 1
ATOM 2844 C C . ILE A 1 387 ? -18.307 -40.774 -36.855 1.00 171.06 386 ILE A C 1
ATOM 2845 O O . ILE A 1 387 ? -18.386 -41.477 -37.871 1.00 174.33 386 ILE A O 1
ATOM 2850 N N . THR A 1 388 ? -17.657 -39.607 -36.853 1.00 171.32 387 THR A N 1
ATOM 2851 C CA . THR A 1 388 ? -17.067 -39.087 -38.084 1.00 156.92 387 THR A CA 1
ATOM 2852 C C . THR A 1 388 ? -15.899 -39.947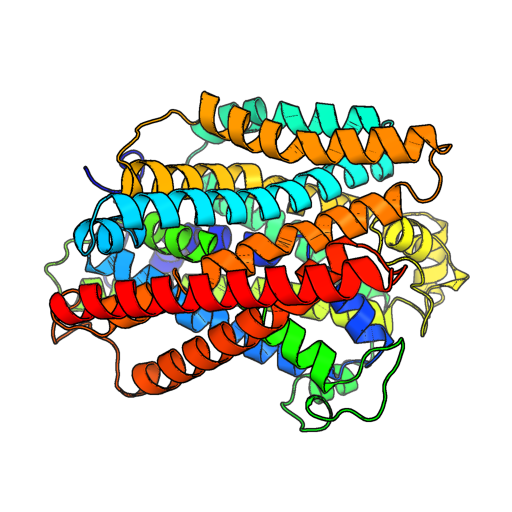 -38.550 1.00 179.47 387 THR A C 1
ATOM 2853 O O . THR A 1 388 ? -15.771 -40.231 -39.747 1.00 200.68 387 THR A O 1
ATOM 2857 N N . SER A 1 389 ? -15.031 -40.365 -37.624 1.00 203.48 388 SER A N 1
ATOM 2858 C CA . SER A 1 389 ? -13.975 -41.306 -37.984 1.00 219.83 388 SER A CA 1
ATOM 2859 C C . SER A 1 389 ? -14.549 -42.655 -38.397 1.00 233.86 388 SER A C 1
ATOM 2860 O O . SER A 1 389 ? -13.925 -43.379 -39.184 1.00 233.28 388 SER A O 1
ATOM 2863 N N . HIS A 1 390 ? -15.729 -43.010 -37.879 1.00 235.88 389 HIS A N 1
ATOM 2864 C CA . HIS A 1 390 ? -16.401 -44.219 -38.342 1.00 232.15 389 HIS A CA 1
ATOM 2865 C C . HIS A 1 390 ? -16.931 -44.053 -39.762 1.00 222.61 389 HIS A C 1
ATOM 2866 O O . HIS A 1 390 ? -17.092 -45.046 -40.482 1.00 232.06 389 HIS A O 1
ATOM 2873 N N . GLN A 1 391 ? -17.209 -42.818 -40.178 1.00 221.61 390 GLN A N 1
ATOM 2874 C CA . GLN A 1 391 ? -17.567 -42.516 -41.557 1.00 192.37 390 GLN A CA 1
ATOM 2875 C C . GLN A 1 391 ? -16.342 -42.294 -42.441 1.00 205.46 390 GLN A C 1
ATOM 2876 O O . GLN A 1 391 ? -16.490 -41.857 -43.586 1.00 216.19 390 GLN A O 1
ATOM 2882 N N . GLY A 1 392 ? -15.144 -42.583 -41.944 1.00 211.28 391 GLY A N 1
ATOM 2883 C CA . GLY A 1 392 ? -13.937 -42.422 -42.718 1.00 211.86 391 GLY A CA 1
ATOM 2884 C C . GLY A 1 392 ? -13.196 -41.128 -42.497 1.00 220.18 391 GLY A C 1
ATOM 2885 O O . GLY A 1 392 ? -12.531 -40.654 -43.425 1.00 231.24 391 GLY A O 1
ATOM 2886 N N . SER A 1 393 ? -13.286 -40.544 -41.300 1.00 243.88 392 SER A N 1
ATOM 2887 C CA . SER A 1 393 ? -12.719 -39.226 -41.015 1.00 233.69 392 SER A CA 1
ATOM 2888 C C . SER A 1 393 ? -13.205 -38.192 -42.026 1.00 216.28 392 SER A C 1
ATOM 2889 O O . SER A 1 393 ? -12.517 -37.212 -42.320 1.00 216.42 392 SER A O 1
ATOM 2892 N N . LEU A 1 394 ? -14.402 -38.413 -42.565 1.00 193.19 393 LEU A N 1
ATOM 2893 C CA . LEU A 1 394 ? -14.994 -37.528 -43.557 1.00 186.71 393 LEU A CA 1
ATOM 2894 C C . LEU A 1 394 ? -15.899 -36.521 -42.860 1.00 175.42 393 LEU A C 1
ATOM 2895 O O . LEU A 1 394 ? -16.781 -36.905 -42.085 1.00 177.59 393 LEU A O 1
ATOM 2900 N N . ASP A 1 395 ? -15.674 -35.235 -43.140 1.00 184.30 394 ASP A N 1
ATOM 2901 C CA . ASP A 1 395 ? -16.395 -34.139 -42.491 1.00 182.72 394 ASP A CA 1
ATOM 2902 C C . ASP A 1 395 ? -16.221 -34.172 -40.974 1.00 183.51 394 ASP A C 1
ATOM 2903 O O . ASP A 1 395 ? -17.122 -33.782 -40.227 1.00 182.35 394 ASP A O 1
ATOM 2908 N N . GLU A 1 396 ? -15.061 -34.637 -40.505 1.00 161.04 395 GLU A N 1
ATOM 2909 C CA . GLU A 1 396 ? -14.849 -34.762 -39.068 1.00 157.02 395 GLU A CA 1
ATOM 2910 C C . GLU A 1 396 ? -14.603 -33.407 -38.416 1.00 165.10 395 GLU A C 1
ATOM 2911 O O . GLU A 1 396 ? -15.041 -33.173 -37.284 1.00 170.09 395 GLU A O 1
ATOM 2917 N N . HIS A 1 397 ? -13.912 -32.503 -39.112 1.00 159.28 396 HIS A N 1
ATOM 2918 C CA . HIS A 1 397 ? -13.680 -31.172 -38.563 1.00 165.65 396 HIS A CA 1
ATOM 2919 C C . HIS A 1 397 ? -14.934 -30.311 -38.651 1.00 173.48 396 HIS A C 1
ATOM 2920 O O . HIS A 1 397 ? -15.220 -29.527 -37.737 1.00 173.39 396 HIS A O 1
ATOM 2927 N N . GLN A 1 398 ? -15.692 -30.449 -39.743 1.00 169.05 397 GLN A N 1
ATOM 2928 C CA . GLN A 1 398 ? -16.955 -29.730 -39.868 1.00 162.05 397 GLN A CA 1
ATOM 2929 C C . GLN A 1 398 ? -17.928 -30.132 -38.767 1.00 172.88 397 GLN A C 1
ATOM 2930 O O . GLN A 1 398 ? -18.622 -29.280 -38.199 1.00 172.09 397 GLN A O 1
ATOM 2936 N N . ALA A 1 399 ? -17.985 -31.427 -38.442 1.00 168.70 398 ALA A N 1
ATOM 2937 C CA . ALA A 1 399 ? -18.870 -31.880 -37.374 1.00 155.42 398 ALA A CA 1
ATOM 2938 C C . ALA A 1 399 ? -18.391 -31.410 -36.008 1.00 153.62 398 ALA A C 1
ATOM 2939 O O . ALA A 1 399 ? -19.213 -31.164 -35.119 1.00 151.00 398 ALA A O 1
ATOM 2941 N N . LEU A 1 400 ? -17.074 -31.294 -35.815 1.00 164.02 399 LEU A N 1
ATOM 2942 C CA . LEU A 1 400 ? -16.565 -30.700 -34.584 1.00 152.32 399 LEU A CA 1
ATOM 2943 C C . LEU A 1 400 ? -16.964 -29.234 -34.486 1.00 160.05 399 LEU A C 1
ATOM 2944 O O . LEU A 1 400 ? -17.281 -28.738 -33.396 1.00 147.88 399 LEU A O 1
ATOM 2949 N N . ASN A 1 401 ? -16.958 -28.526 -35.619 1.00 142.53 400 ASN A N 1
ATOM 2950 C CA . ASN A 1 401 ? -17.385 -27.131 -35.622 1.00 135.10 400 ASN A CA 1
ATOM 2951 C C . ASN A 1 401 ? -18.875 -27.011 -35.318 1.00 140.13 400 ASN A C 1
ATOM 2952 O O . ASN A 1 401 ? -19.293 -26.117 -34.571 1.00 135.14 400 ASN A O 1
ATOM 2957 N N . ASN A 1 402 ? -19.691 -27.909 -35.881 1.00 144.13 401 ASN A N 1
ATOM 2958 C CA . ASN A 1 402 ? -21.123 -27.890 -35.595 1.00 151.57 401 ASN A CA 1
ATOM 2959 C C . ASN A 1 402 ? -21.417 -28.283 -34.151 1.00 144.68 401 ASN A C 1
ATOM 2960 O O . ASN A 1 402 ? -22.393 -27.800 -33.566 1.00 128.73 401 ASN A O 1
ATOM 2965 N N . LEU A 1 403 ? -20.599 -29.159 -33.565 1.00 137.73 402 LEU A N 1
ATOM 2966 C CA . LEU A 1 403 ? -20.728 -29.450 -32.142 1.00 142.92 402 LEU A CA 1
ATOM 2967 C C . LEU A 1 403 ? -20.381 -28.222 -31.310 1.00 139.60 402 LEU A C 1
ATOM 2968 O O . LEU A 1 403 ? -21.086 -27.879 -30.351 1.00 144.86 402 LEU A O 1
ATOM 2973 N N . MET A 1 404 ? -19.294 -27.540 -31.675 1.00 117.17 403 MET A N 1
ATOM 2974 C CA . MET A 1 404 ? -18.883 -26.344 -30.948 1.00 110.30 403 MET A CA 1
ATOM 2975 C C . MET A 1 404 ? -19.952 -25.260 -31.012 1.00 112.81 403 MET A C 1
ATOM 2976 O O . MET A 1 404 ? -20.200 -24.561 -30.021 1.00 129.06 403 MET A O 1
ATOM 2981 N N . ASN A 1 405 ? -20.600 -25.107 -32.169 1.00 141.17 404 ASN A N 1
ATOM 2982 C CA . ASN A 1 405 ? -21.614 -24.069 -32.316 1.00 132.61 404 ASN A CA 1
ATOM 2983 C C . ASN A 1 405 ? -22.932 -24.471 -31.666 1.00 126.37 404 ASN A C 1
ATOM 2984 O O . ASN A 1 405 ? -23.635 -23.621 -31.108 1.00 146.81 404 ASN A O 1
ATOM 2989 N N . ASN A 1 406 ? -23.287 -25.756 -31.731 1.00 122.96 405 ASN A N 1
ATOM 2990 C CA . ASN A 1 406 ? -24.495 -26.227 -31.065 1.00 137.34 405 ASN A CA 1
ATOM 2991 C C . ASN A 1 406 ? -24.365 -26.199 -29.550 1.00 133.45 405 ASN A C 1
ATOM 2992 O O . ASN A 1 406 ? -25.385 -26.112 -28.858 1.00 131.14 405 ASN A O 1
ATOM 2997 N N . SER A 1 407 ? -23.139 -26.274 -29.024 1.00 130.44 406 SER A N 1
ATOM 2998 C CA . SER A 1 407 ? -22.949 -26.216 -27.579 1.00 121.88 406 SER A CA 1
ATOM 2999 C C . SER A 1 407 ? -23.360 -24.867 -27.004 1.00 127.58 406 SER A C 1
ATOM 3000 O O . SER A 1 407 ? -23.798 -24.798 -25.852 1.00 147.39 406 SER A O 1
ATOM 3003 N N . GLN A 1 408 ? -23.232 -23.791 -27.783 1.00 109.23 407 GLN A N 1
ATOM 3004 C CA . GLN A 1 408 ? -23.434 -22.442 -27.262 1.00 127.79 407 GLN A CA 1
ATOM 3005 C C . GLN A 1 408 ? -24.888 -22.132 -26.907 1.00 129.82 407 GLN A C 1
ATOM 3006 O O . GLN A 1 408 ? -25.179 -20.985 -26.541 1.00 119.13 407 GLN A O 1
ATOM 3012 N N . VAL A 1 409 ? -25.803 -23.100 -26.992 1.00 126.59 408 VAL A N 1
ATOM 3013 C CA . VAL A 1 409 ? -27.190 -22.820 -26.637 1.00 117.63 408 VAL A CA 1
ATOM 3014 C C . VAL A 1 409 ? -27.355 -22.688 -25.126 1.00 126.19 408 VAL A C 1
ATOM 3015 O O . VAL A 1 409 ? -28.234 -21.957 -24.650 1.00 120.18 408 VAL A O 1
ATOM 3019 N N . PHE A 1 410 ? -26.510 -23.372 -24.348 1.00 131.61 409 PHE A N 1
ATOM 3020 C CA . PHE A 1 410 ? -26.620 -23.296 -22.896 1.00 134.31 409 PHE A CA 1
ATOM 3021 C C . PHE A 1 410 ? -26.328 -21.890 -22.388 1.00 130.46 409 PHE A C 1
ATOM 3022 O O . PHE A 1 410 ? -26.866 -21.479 -21.352 1.00 141.07 409 PHE A O 1
ATOM 3030 N N . LEU A 1 411 ? -25.491 -21.138 -23.107 1.00 121.68 410 LEU A N 1
ATOM 3031 C CA . LEU A 1 411 ? -25.267 -19.738 -22.762 1.00 110.69 410 LEU A CA 1
ATOM 3032 C C . LEU A 1 411 ? -26.555 -18.937 -22.892 1.00 120.92 410 LEU A C 1
ATOM 3033 O O . LEU A 1 411 ? -26.901 -18.143 -22.009 1.00 142.03 410 LEU A O 1
ATOM 3038 N N . ALA A 1 412 ? -27.282 -19.137 -23.995 1.00 128.41 411 ALA A N 1
ATOM 3039 C CA . ALA A 1 412 ? -28.569 -18.472 -24.161 1.00 132.72 411 ALA A CA 1
ATOM 3040 C C . ALA A 1 412 ? -29.580 -18.950 -23.126 1.00 141.97 411 ALA A C 1
ATOM 3041 O O . ALA A 1 412 ? -30.477 -18.192 -22.737 1.00 154.33 411 ALA A O 1
ATOM 3043 N N . LEU A 1 413 ? -29.452 -20.197 -22.667 1.00 131.17 412 LEU A N 1
ATOM 3044 C CA . LEU A 1 413 ? -30.344 -20.691 -21.623 1.00 121.86 412 LEU A CA 1
ATOM 3045 C C . LEU A 1 413 ? -30.043 -20.049 -20.276 1.00 131.26 412 LEU A C 1
ATOM 3046 O O . LEU A 1 413 ? -30.963 -19.818 -19.484 1.00 143.86 412 LEU A O 1
ATOM 3051 N N . ALA A 1 414 ? -28.777 -19.739 -20.003 1.00 132.62 413 ALA A N 1
ATOM 3052 C CA . ALA A 1 414 ? -28.363 -19.255 -18.693 1.00 127.18 413 ALA A CA 1
ATOM 3053 C C . ALA A 1 414 ? -28.108 -17.753 -18.652 1.00 136.70 413 ALA A C 1
ATOM 3054 O O . ALA A 1 414 ? -27.687 -17.240 -17.610 1.00 162.03 413 ALA A O 1
ATOM 3056 N N . LEU A 1 415 ? -28.357 -17.037 -19.742 1.00 138.98 414 LEU A N 1
ATOM 3057 C CA . LEU A 1 415 ? -28.043 -15.614 -19.818 1.00 135.98 414 LEU A CA 1
ATOM 3058 C C . LEU A 1 415 ? -29.033 -14.738 -19.047 1.00 138.66 414 LEU A C 1
ATOM 3059 O O . LEU A 1 415 ? -28.600 -13.900 -18.241 1.00 140.81 414 LEU A O 1
ATOM 3064 N N . PRO A 1 416 ? -30.354 -14.875 -19.254 1.00 138.25 415 PRO A N 1
ATOM 3065 C CA . PRO A 1 416 ? -31.278 -13.972 -18.543 1.00 133.35 415 PRO A CA 1
ATOM 3066 C C . PRO A 1 416 ? -31.194 -14.105 -17.037 1.00 138.55 415 PRO A C 1
ATOM 3067 O O . PRO A 1 416 ? -31.215 -13.096 -16.320 1.00 145.60 415 PRO A O 1
ATOM 3071 N N . PHE A 1 417 ? -31.080 -15.335 -16.540 1.00 148.48 416 PHE A N 1
ATOM 3072 C CA . PHE A 1 417 ? -30.973 -15.594 -15.111 1.00 138.52 416 PHE A CA 1
ATOM 3073 C C . PHE A 1 417 ? -29.644 -15.138 -14.530 1.00 122.12 416 PHE A C 1
ATOM 3074 O O . PHE A 1 417 ? -29.415 -15.324 -13.330 1.00 130.92 416 PHE A O 1
ATOM 3082 N N . SER A 1 418 ? -28.768 -14.556 -15.347 1.00 141.73 417 SER A N 1
ATOM 3083 C CA . SER A 1 418 ? -27.527 -13.961 -14.877 1.00 130.90 417 SER A CA 1
ATOM 3084 C C . SER A 1 418 ? -27.472 -12.454 -15.068 1.00 152.17 417 SER A C 1
ATOM 3085 O O . SER A 1 418 ? -26.846 -11.769 -14.257 1.00 161.79 417 SER A O 1
ATOM 3088 N N . ILE A 1 419 ? -28.110 -11.916 -16.108 1.00 157.54 418 ILE A N 1
ATOM 3089 C CA . ILE A 1 419 ? -28.078 -10.469 -16.316 1.00 161.26 418 ILE A CA 1
ATOM 3090 C C . ILE A 1 419 ? -29.239 -9.772 -15.614 1.00 166.05 418 ILE A C 1
ATOM 3091 O O . ILE A 1 419 ? -29.078 -8.662 -15.102 1.00 164.31 418 ILE A O 1
ATOM 3096 N N . VAL A 1 420 ? -30.417 -10.388 -15.573 1.00 153.82 419 VAL A N 1
ATOM 3097 C CA . VAL A 1 420 ? -31.573 -9.767 -14.927 1.00 155.09 419 VAL A CA 1
ATOM 3098 C C . VAL A 1 420 ? -31.343 -9.660 -13.420 1.00 150.70 419 VAL A C 1
ATOM 3099 O O . VAL A 1 420 ? -31.507 -8.563 -12.860 1.00 158.70 419 VAL A O 1
ATOM 3103 N N . PRO A 1 421 ? -30.967 -10.738 -12.715 1.00 148.48 420 PRO A N 1
ATOM 3104 C CA . PRO A 1 421 ? -30.715 -10.589 -11.273 1.00 142.35 420 PRO A CA 1
ATOM 3105 C C . PRO A 1 421 ? -29.572 -9.645 -10.962 1.00 138.45 420 PRO A C 1
ATOM 3106 O O . PRO A 1 421 ? -29.616 -8.953 -9.938 1.00 153.78 420 PRO A O 1
ATOM 3110 N N . LEU A 1 422 ? -28.544 -9.597 -11.813 1.00 130.19 421 LEU A N 1
ATOM 3111 C CA . LEU A 1 422 ? -27.471 -8.630 -11.613 1.00 141.13 421 LEU A CA 1
ATOM 3112 C C . LEU A 1 422 ? -28.018 -7.211 -11.639 1.00 135.59 421 LEU A C 1
ATOM 3113 O O . LEU A 1 422 ? -27.811 -6.434 -10.700 1.00 160.48 421 LEU A O 1
ATOM 3118 N N . LEU A 1 423 ? -28.751 -6.871 -12.701 1.00 151.71 422 LEU A N 1
ATOM 3119 C CA . LEU A 1 423 ? -29.274 -5.519 -12.858 1.00 163.26 422 LEU A CA 1
ATOM 3120 C C . LEU A 1 423 ? -30.226 -5.154 -11.725 1.00 162.22 422 LEU A C 1
ATOM 3121 O O . LEU A 1 423 ? -30.192 -4.028 -11.215 1.00 181.03 422 LEU A O 1
ATOM 3126 N N . MET A 1 424 ? -31.077 -6.096 -11.310 1.00 154.43 423 MET A N 1
ATOM 3127 C CA . MET A 1 424 ? -31.999 -5.816 -10.213 1.00 161.50 423 MET A CA 1
ATOM 3128 C C . MET A 1 424 ? -31.251 -5.588 -8.905 1.00 169.35 423 MET A C 1
ATOM 3129 O O . MET A 1 424 ? -31.450 -4.570 -8.228 1.00 163.02 423 MET A O 1
ATOM 3134 N N . LEU A 1 425 ? -30.381 -6.532 -8.535 1.00 174.14 424 LEU A N 1
ATOM 3135 C CA . LEU A 1 425 ? -29.686 -6.451 -7.254 1.00 167.23 424 LEU A CA 1
ATOM 3136 C C . LEU A 1 425 ? -28.777 -5.233 -7.172 1.00 172.38 424 LEU A C 1
ATOM 3137 O O . LEU A 1 425 ? -28.605 -4.663 -6.089 1.00 199.88 424 LEU A O 1
ATOM 3142 N N . THR A 1 426 ? -28.189 -4.816 -8.295 1.00 163.35 425 THR A N 1
ATOM 3143 C CA . THR A 1 426 ? -27.362 -3.617 -8.272 1.00 182.50 425 THR A CA 1
ATOM 3144 C C . THR A 1 426 ? -28.180 -2.338 -8.388 1.00 191.65 425 THR A C 1
ATOM 3145 O O . THR A 1 426 ? -27.692 -1.272 -7.995 1.00 206.71 425 THR A O 1
ATOM 3149 N N . ASP A 1 427 ? -29.403 -2.412 -8.920 1.00 172.40 426 ASP A N 1
ATOM 3150 C CA . ASP A 1 427 ? -30.256 -1.233 -8.988 1.00 185.39 426 ASP A CA 1
ATOM 3151 C C . ASP A 1 427 ? -31.022 -0.988 -7.695 1.00 205.60 426 ASP A C 1
ATOM 3152 O O . ASP A 1 427 ? -31.481 0.137 -7.467 1.00 216.68 426 ASP A O 1
ATOM 3157 N N . SER A 1 428 ? -31.164 -2.003 -6.847 1.00 239.78 427 SER A N 1
ATOM 3158 C CA . SER A 1 428 ? -31.854 -1.832 -5.576 1.00 244.97 427 SER A CA 1
ATOM 3159 C C . SER A 1 428 ? -30.928 -1.211 -4.539 1.00 225.69 427 SER A C 1
ATOM 3160 O O . SER A 1 428 ? -29.724 -1.485 -4.512 1.00 213.25 427 SER A O 1
ATOM 3163 N N . ALA A 1 429 ? -31.501 -0.366 -3.680 1.00 215.86 428 ALA A N 1
ATOM 3164 C CA . ALA A 1 429 ? -30.754 0.184 -2.558 1.00 218.46 428 ALA A CA 1
ATOM 3165 C C . ALA A 1 429 ? -30.619 -0.807 -1.411 1.00 202.38 428 ALA A C 1
ATOM 3166 O O . ALA A 1 429 ? -29.776 -0.608 -0.531 1.00 203.45 428 ALA A O 1
ATOM 3168 N N . ALA A 1 430 ? -31.424 -1.872 -1.407 1.00 212.99 429 ALA A N 1
ATOM 3169 C CA . ALA A 1 430 ? -31.338 -2.891 -0.369 1.00 212.63 429 ALA A CA 1
ATOM 3170 C C . ALA A 1 430 ? -30.111 -3.781 -0.514 1.00 209.97 429 ALA A C 1
ATOM 3171 O O . ALA A 1 430 ? -29.873 -4.625 0.356 1.00 225.10 429 ALA A O 1
ATOM 3173 N N . GLN A 1 431 ? -29.335 -3.616 -1.580 1.00 206.04 430 GLN A N 1
ATOM 3174 C CA . GLN A 1 431 ? -28.112 -4.377 -1.800 1.00 203.32 430 GLN A CA 1
ATOM 3175 C C . GLN A 1 431 ? -26.888 -3.492 -1.972 1.00 190.55 430 GLN A C 1
ATOM 3176 O O . GLN A 1 431 ? -25.802 -3.853 -1.512 1.00 171.09 430 GLN A O 1
ATOM 3182 N N . MET A 1 432 ? -27.037 -2.334 -2.615 1.00 196.09 431 MET A N 1
ATOM 3183 C CA . MET A 1 432 ? -25.934 -1.408 -2.834 1.00 202.74 431 MET A CA 1
ATOM 3184 C C . MET A 1 432 ? -25.985 -0.174 -1.950 1.00 206.23 431 MET A C 1
ATOM 3185 O O . MET A 1 432 ? -24.938 0.413 -1.673 1.00 189.36 431 MET A O 1
ATOM 3190 N N . GLY A 1 433 ? -27.169 0.232 -1.508 1.00 226.43 432 GLY A N 1
ATOM 3191 C CA . GLY A 1 433 ? -27.328 1.458 -0.757 1.00 233.77 432 GLY A CA 1
ATOM 3192 C C . GLY A 1 433 ? -27.615 2.650 -1.654 1.00 246.29 432 GLY A C 1
ATOM 3193 O O . GLY A 1 433 ? -27.314 2.662 -2.846 1.00 259.68 432 GLY A O 1
ATOM 3194 N N . ASN A 1 434 ? -28.213 3.679 -1.051 1.00 260.98 433 ASN A N 1
ATOM 3195 C CA . ASN A 1 434 ? -28.531 4.894 -1.793 1.00 262.46 433 ASN A CA 1
ATOM 3196 C C . ASN A 1 434 ? -27.289 5.642 -2.266 1.00 254.15 433 ASN A C 1
ATOM 3197 O O . ASN A 1 434 ? -27.421 6.582 -3.058 1.00 236.06 433 ASN A O 1
ATOM 3202 N N . GLN A 1 435 ? -26.097 5.247 -1.818 1.00 239.85 434 GLN A N 1
ATOM 3203 C CA . GLN A 1 435 ? -24.864 5.934 -2.185 1.00 246.05 434 GLN A CA 1
ATOM 3204 C C . GLN A 1 435 ? -24.165 5.283 -3.373 1.00 232.23 434 GLN A C 1
ATOM 3205 O O . GLN A 1 435 ? -23.568 5.985 -4.198 1.00 223.42 434 GLN A O 1
ATOM 3211 N N . PHE A 1 436 ? -24.224 3.952 -3.477 1.00 226.89 435 PHE A N 1
ATOM 3212 C CA . PHE A 1 436 ? -23.479 3.217 -4.493 1.00 226.53 435 PHE A CA 1
ATOM 3213 C C . PHE A 1 436 ? -24.361 2.459 -5.475 1.00 217.14 435 PHE A C 1
ATOM 3214 O O . PHE A 1 436 ? -23.842 1.655 -6.258 1.00 201.03 435 PHE A O 1
ATOM 3222 N N . LYS A 1 437 ? -25.671 2.679 -5.456 1.00 233.86 436 LYS A N 1
ATOM 3223 C CA . LYS A 1 437 ? -26.524 2.068 -6.459 1.00 211.25 436 LYS A CA 1
ATOM 3224 C C . LYS A 1 437 ? -26.254 2.717 -7.815 1.00 220.37 436 LYS A C 1
ATOM 3225 O O . LYS A 1 437 ? -25.461 3.654 -7.942 1.00 227.83 436 LYS A O 1
ATOM 3231 N N . ASN A 1 438 ? -26.929 2.217 -8.844 1.00 207.17 437 ASN A N 1
ATOM 3232 C CA . ASN A 1 438 ? -26.632 2.655 -10.199 1.00 198.26 437 ASN A CA 1
ATOM 3233 C C . ASN A 1 438 ? -27.215 4.031 -10.483 1.00 188.39 437 ASN A C 1
ATOM 3234 O O . ASN A 1 438 ? -28.305 4.376 -10.019 1.00 182.45 437 ASN A O 1
ATOM 3239 N N . THR A 1 439 ? -26.473 4.814 -11.263 1.00 190.83 438 THR A N 1
ATOM 3240 C CA . THR A 1 439 ? -26.958 6.096 -11.747 1.00 203.12 438 THR A CA 1
ATOM 3241 C C . THR A 1 439 ? -28.194 5.895 -12.621 1.00 200.84 438 THR A C 1
ATOM 3242 O O . THR A 1 439 ? -28.431 4.817 -13.172 1.00 187.21 438 THR A O 1
ATOM 3246 N N . ARG A 1 440 ? -28.992 6.958 -12.744 1.00 205.71 439 ARG A N 1
ATOM 3247 C CA . ARG A 1 440 ? -30.112 6.933 -13.677 1.00 195.07 439 ARG A CA 1
ATOM 3248 C C . ARG A 1 440 ? -29.647 6.737 -15.113 1.00 192.11 439 ARG A C 1
ATOM 3249 O O . ARG A 1 440 ? -30.449 6.342 -15.966 1.00 184.82 439 ARG A O 1
ATOM 3257 N N . TRP A 1 441 ? -28.370 7.005 -15.394 1.00 219.11 440 TRP A N 1
ATOM 3258 C CA . TRP A 1 441 ? -27.835 6.792 -16.735 1.00 225.57 440 TRP A CA 1
ATOM 3259 C C . TRP A 1 441 ? -27.676 5.306 -17.033 1.00 204.88 440 TRP A C 1
ATOM 3260 O O . TRP A 1 441 ? -28.101 4.824 -18.089 1.00 193.25 440 TRP A O 1
ATOM 3271 N N . VAL A 1 442 ? -27.066 4.559 -16.110 1.00 191.08 441 VAL A N 1
ATOM 3272 C CA . VAL A 1 442 ? -26.891 3.126 -16.319 1.00 179.18 441 VAL A CA 1
ATOM 3273 C C . VAL A 1 442 ? -28.180 2.347 -16.093 1.00 167.77 441 VAL A C 1
ATOM 3274 O O . VAL A 1 442 ? -28.289 1.206 -16.557 1.00 179.08 441 VAL A O 1
ATOM 3278 N N . LYS A 1 443 ? -29.156 2.922 -15.385 1.00 175.76 442 LYS A N 1
ATOM 3279 C CA . LYS A 1 443 ? -30.455 2.267 -15.263 1.00 175.47 442 LYS A CA 1
ATOM 3280 C C . LYS A 1 443 ? -31.117 2.110 -16.626 1.00 188.91 442 LYS A C 1
ATOM 3281 O O . LYS A 1 443 ? -31.683 1.055 -16.934 1.00 190.41 442 LYS A O 1
ATOM 3287 N N . VAL A 1 444 ? -31.051 3.151 -17.457 1.00 187.02 443 VAL A N 1
ATOM 3288 C CA . VAL A 1 444 ? -31.669 3.092 -18.778 1.00 179.56 443 VAL A CA 1
ATOM 3289 C C . VAL A 1 444 ? -30.864 2.186 -19.702 1.00 179.98 443 VAL A C 1
ATOM 3290 O O . VAL A 1 444 ? -31.409 1.269 -20.328 1.00 192.33 443 VAL A O 1
ATOM 3294 N N . MET A 1 445 ? -29.555 2.433 -19.803 1.00 165.75 444 MET A N 1
ATOM 3295 C CA . MET A 1 445 ? -28.708 1.612 -20.663 1.00 173.46 444 MET A CA 1
ATOM 3296 C C . MET A 1 445 ? -28.703 0.158 -20.210 1.00 165.28 444 MET A C 1
ATOM 3297 O O . MET A 1 445 ? -28.734 -0.760 -21.039 1.00 168.53 444 MET A O 1
ATOM 3302 N N . GLY A 1 446 ? -28.669 -0.071 -18.897 1.00 155.25 445 GLY A N 1
ATOM 3303 C CA . GLY A 1 446 ? -28.650 -1.436 -18.397 1.00 150.65 445 GLY A CA 1
ATOM 3304 C C . GLY A 1 446 ? -29.919 -2.195 -18.731 1.00 151.51 445 GLY A C 1
ATOM 3305 O O . GLY A 1 446 ? -29.871 -3.327 -19.218 1.00 158.72 445 GLY A O 1
ATOM 3306 N N . TRP A 1 447 ? -31.076 -1.577 -18.480 1.00 163.58 446 TRP A N 1
ATOM 3307 C CA . TRP A 1 447 ? -32.338 -2.252 -18.763 1.00 159.85 446 TRP A CA 1
ATOM 3308 C C . TRP A 1 447 ? -32.550 -2.430 -20.259 1.00 166.01 446 TRP A C 1
ATOM 3309 O O . TRP A 1 447 ? -33.070 -3.463 -20.698 1.00 161.23 446 TRP A O 1
ATOM 3320 N N . LEU A 1 448 ? -32.150 -1.441 -21.059 1.00 166.27 447 LEU A N 1
ATOM 3321 C CA . LEU A 1 448 ? -32.223 -1.588 -22.509 1.00 158.39 447 LEU A CA 1
ATOM 3322 C C . LEU A 1 448 ? -31.384 -2.772 -22.975 1.00 150.70 447 LEU A C 1
ATOM 3323 O O . LEU A 1 448 ? -31.850 -3.613 -23.756 1.00 148.25 447 LEU A O 1
ATOM 3328 N N . THR A 1 449 ? -30.145 -2.865 -22.483 1.00 146.74 448 THR A N 1
ATOM 3329 C CA . THR A 1 449 ? -29.267 -3.959 -22.883 1.00 141.90 448 THR A CA 1
ATOM 3330 C C . THR A 1 449 ? -29.821 -5.306 -22.435 1.00 125.00 448 THR A C 1
ATOM 3331 O O . THR A 1 449 ? -29.805 -6.276 -23.200 1.00 134.90 448 THR A O 1
ATOM 3335 N N . VAL A 1 450 ? -30.327 -5.383 -21.203 1.00 128.48 449 VAL A N 1
ATOM 3336 C CA . VAL A 1 450 ? -30.845 -6.650 -20.693 1.00 136.75 449 VAL A CA 1
ATOM 3337 C C . VAL A 1 450 ? -32.073 -7.088 -21.483 1.00 125.74 449 VAL A C 1
ATOM 3338 O O . VAL A 1 450 ? -32.221 -8.270 -21.818 1.00 111.79 449 VAL A O 1
ATOM 3342 N N . ILE A 1 451 ? -32.965 -6.148 -21.799 1.00 125.87 450 ILE A N 1
ATOM 3343 C CA . ILE A 1 451 ? -34.150 -6.481 -22.586 1.00 142.92 450 ILE A CA 1
ATOM 3344 C C . ILE A 1 451 ? -33.747 -6.968 -23.974 1.00 146.66 450 ILE A C 1
ATOM 3345 O O . ILE A 1 451 ? -34.240 -7.994 -24.463 1.00 130.03 450 ILE A O 1
ATOM 3350 N N . ILE A 1 452 ? -32.831 -6.243 -24.625 1.00 144.39 451 ILE A N 1
ATOM 3351 C CA . ILE A 1 452 ? -32.404 -6.611 -25.974 1.00 112.03 451 ILE A CA 1
ATOM 3352 C C . ILE A 1 452 ? -31.767 -7.996 -25.976 1.00 126.08 451 ILE A C 1
ATOM 3353 O O . ILE A 1 452 ? -32.073 -8.840 -26.828 1.00 122.26 451 ILE A O 1
ATOM 3358 N N . LEU A 1 453 ? -30.873 -8.254 -25.017 1.00 147.43 452 LEU A N 1
ATOM 3359 C CA . LEU A 1 453 ? -30.178 -9.537 -24.980 1.00 125.93 452 LEU A CA 1
ATOM 3360 C C . LEU A 1 453 ? -31.133 -10.678 -24.657 1.00 114.88 452 LEU A C 1
ATOM 3361 O O . LEU A 1 453 ? -31.040 -11.758 -25.254 1.00 122.10 452 LEU A O 1
ATOM 3366 N N . THR A 1 454 ? -32.054 -10.463 -23.717 1.00 131.58 453 THR A N 1
ATOM 3367 C CA . THR A 1 454 ? -33.014 -11.508 -23.377 1.00 136.40 453 THR A CA 1
ATOM 3368 C C . THR A 1 454 ? -33.898 -11.843 -24.572 1.00 137.55 453 THR A C 1
ATOM 3369 O O . THR A 1 454 ? -34.099 -13.019 -24.901 1.00 145.86 453 THR A O 1
ATOM 3373 N N . LEU A 1 455 ? -34.430 -10.816 -25.239 1.00 129.86 454 LEU A N 1
ATOM 3374 C CA . LEU A 1 455 ? -35.245 -11.051 -26.427 1.00 128.65 454 LEU A CA 1
ATOM 3375 C C . LEU A 1 455 ? -34.451 -11.793 -27.495 1.00 125.63 454 LEU A C 1
ATOM 3376 O O . LEU A 1 455 ? -34.916 -12.798 -28.046 1.00 132.35 454 LEU A O 1
ATOM 3381 N N . LEU A 1 456 ? -33.236 -11.321 -27.782 1.00 124.29 455 LEU A N 1
ATOM 3382 C CA . LEU A 1 456 ? -32.440 -11.912 -28.854 1.00 137.04 455 LEU A CA 1
ATOM 3383 C C . LEU A 1 456 ? -32.087 -13.364 -28.557 1.00 141.71 455 LEU A C 1
ATOM 3384 O O . LEU A 1 456 ? -32.085 -14.206 -29.462 1.00 152.76 455 LEU A O 1
ATOM 3389 N N . ASN A 1 457 ? -31.778 -13.679 -27.298 1.00 133.53 456 ASN A N 1
ATOM 3390 C CA . ASN A 1 457 ? -31.420 -15.052 -26.961 1.00 146.94 456 ASN A CA 1
ATOM 3391 C C . ASN A 1 457 ? -32.643 -15.961 -26.966 1.00 147.71 456 ASN A C 1
ATOM 3392 O O . ASN A 1 457 ? -32.564 -17.113 -27.414 1.00 150.98 456 ASN A O 1
ATOM 3397 N N . LEU A 1 458 ? -33.783 -15.462 -26.478 1.00 145.46 457 LEU A N 1
ATOM 3398 C CA . LEU A 1 458 ? -35.023 -16.219 -26.611 1.00 148.38 457 LEU A CA 1
ATOM 3399 C C . LEU A 1 458 ? -35.353 -16.486 -28.074 1.00 149.51 457 LEU A C 1
ATOM 3400 O O . LEU A 1 458 ? -35.948 -17.520 -28.399 1.00 146.95 457 LEU A O 1
ATOM 3405 N N . ILE A 1 459 ? -34.970 -15.572 -28.969 1.00 124.32 458 ILE A N 1
ATOM 3406 C CA . ILE A 1 459 ? -35.091 -15.841 -30.398 1.00 125.60 458 ILE A CA 1
ATOM 3407 C C . ILE A 1 459 ? -34.083 -16.902 -30.827 1.00 138.36 458 ILE A C 1
ATOM 3408 O O . ILE A 1 459 ? -34.381 -17.761 -31.666 1.00 130.05 458 ILE A O 1
ATOM 3413 N N . SER A 1 460 ? -32.879 -16.870 -30.249 1.00 145.28 459 SER A N 1
ATOM 3414 C CA . SER A 1 460 ? -31.832 -17.805 -30.646 1.00 139.87 459 SER A CA 1
ATOM 3415 C C . SER A 1 460 ? -32.162 -19.235 -30.241 1.00 141.59 459 SER A C 1
ATOM 3416 O O . SER A 1 460 ? -31.675 -20.182 -30.872 1.00 127.42 459 SER A O 1
ATOM 3419 N N . ILE A 1 461 ? -32.975 -19.409 -29.195 1.00 172.58 460 ILE A N 1
ATOM 3420 C CA . ILE A 1 461 ? -33.291 -20.750 -28.707 1.00 161.85 460 ILE A CA 1
ATOM 3421 C C . ILE A 1 461 ? -33.896 -21.597 -29.820 1.00 159.85 460 ILE A C 1
ATOM 3422 O O . ILE A 1 461 ? -33.456 -22.725 -30.075 1.00 183.14 460 ILE A O 1
ATOM 3427 N N . SER A 1 462 ? -34.910 -21.063 -30.506 1.00 139.97 461 SER A N 1
ATOM 3428 C CA . SER A 1 462 ? -35.563 -21.827 -31.566 1.00 155.94 461 SER A CA 1
ATOM 3429 C C . SER A 1 462 ? -34.598 -22.128 -32.705 1.00 151.95 461 SER A C 1
ATOM 3430 O O . SER A 1 462 ? -34.590 -23.241 -33.246 1.00 150.99 461 SER A O 1
ATOM 3433 N N . SER A 1 463 ? -33.772 -21.148 -33.077 1.00 136.70 462 SER A N 1
ATOM 3434 C CA . SER A 1 463 ? -32.853 -21.338 -34.194 1.00 128.02 462 SER A CA 1
ATOM 3435 C C . SER A 1 463 ? -31.832 -22.428 -33.892 1.00 145.73 462 SER A C 1
ATOM 3436 O O . SER A 1 463 ? -31.516 -23.250 -34.760 1.00 151.78 462 SER A O 1
ATOM 3439 N N . GLN A 1 464 ? -31.308 -22.457 -32.665 1.00 166.29 463 GLN A N 1
ATOM 3440 C CA . GLN A 1 464 ? -30.305 -23.460 -32.323 1.00 156.81 463 GLN A CA 1
ATOM 3441 C C . GLN A 1 464 ? -30.931 -24.834 -32.113 1.00 157.81 463 GLN A C 1
ATOM 3442 O O . GLN A 1 464 ? -30.343 -25.850 -32.505 1.00 159.03 463 GLN A O 1
ATOM 3448 N N . ILE A 1 465 ? -32.115 -24.888 -31.495 1.00 161.94 464 ILE A N 1
ATOM 3449 C CA . ILE A 1 465 ? -32.796 -26.169 -31.311 1.00 166.81 464 ILE A CA 1
ATOM 3450 C C . ILE A 1 465 ? -33.135 -26.784 -32.662 1.00 168.63 464 ILE A C 1
ATOM 3451 O O . ILE A 1 465 ? -32.968 -27.993 -32.872 1.00 162.95 464 ILE A O 1
ATOM 3456 N N . ALA A 1 466 ? -33.602 -25.963 -33.606 1.00 148.98 465 ALA A N 1
ATOM 3457 C CA . ALA A 1 466 ? -33.797 -26.455 -34.964 1.00 163.24 465 ALA A CA 1
ATOM 3458 C C . ALA A 1 466 ? -32.467 -26.807 -35.621 1.00 169.78 465 ALA A C 1
ATOM 3459 O O . ALA A 1 466 ? -32.409 -27.723 -36.449 1.00 147.56 465 ALA A O 1
ATOM 3461 N N . GLY A 1 467 ? -31.393 -26.101 -35.259 1.00 184.92 466 GLY A N 1
ATOM 3462 C CA . GLY A 1 467 ? -30.076 -26.417 -35.785 1.00 180.93 466 GLY A CA 1
ATOM 3463 C C . GLY A 1 467 ? -29.490 -27.704 -35.247 1.00 166.75 466 GLY A C 1
ATOM 3464 O O . GLY A 1 467 ? -28.519 -28.216 -35.815 1.00 148.88 466 GLY A O 1
ATOM 3465 N N . PHE A 1 468 ? -30.052 -28.236 -34.157 1.00 178.15 467 PHE A N 1
ATOM 3466 C CA . PHE A 1 468 ? -29.603 -29.531 -33.659 1.00 183.33 467 PHE A CA 1
ATOM 3467 C C . PHE A 1 468 ? -29.868 -30.639 -34.667 1.00 195.92 467 PHE A C 1
ATOM 3468 O O . PHE A 1 468 ? -29.118 -31.619 -34.725 1.00 214.09 467 PHE A O 1
ATOM 3476 N N . PHE A 1 469 ? -30.922 -30.501 -35.468 1.00 194.47 468 PHE A N 1
ATOM 3477 C CA . PHE A 1 469 ? -31.305 -31.509 -36.445 1.00 203.89 468 PHE A CA 1
ATOM 3478 C C . PHE A 1 469 ? -30.568 -31.353 -37.770 1.00 211.10 468 PHE A C 1
ATOM 3479 O O . PHE A 1 469 ? -30.933 -32.011 -38.750 1.00 216.59 468 PHE A O 1
ATOM 3487 N N . GLY A 1 470 ? -29.547 -30.500 -37.821 1.00 227.18 469 GLY A N 1
ATOM 3488 C CA . GLY A 1 470 ? -28.729 -30.358 -39.007 1.00 225.61 469 GLY A CA 1
ATOM 3489 C C . GLY A 1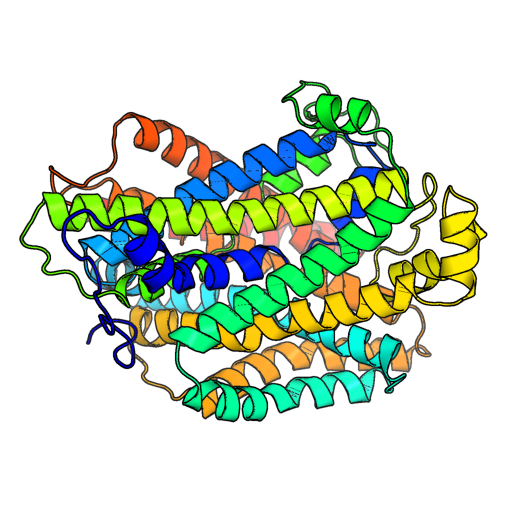 470 ? -29.416 -29.587 -40.117 1.00 229.08 469 GLY A C 1
ATOM 3490 O O . GLY A 1 470 ? -30.560 -29.143 -40.012 1.00 215.90 469 GLY A O 1
ATOM 3491 N N . ASP A 1 471 ? -28.679 -29.429 -41.219 1.00 256.81 470 ASP A N 1
ATOM 3492 C CA . ASP A 1 471 ? -29.188 -28.743 -42.401 1.00 264.39 470 ASP A CA 1
ATOM 3493 C C . ASP A 1 471 ? -30.197 -29.573 -43.184 1.00 250.32 470 ASP A C 1
ATOM 3494 O O . ASP A 1 471 ? -30.693 -29.098 -44.211 1.00 225.83 470 ASP A O 1
ATOM 3499 N N . ASN A 1 472 ? -30.502 -30.790 -42.736 1.00 261.69 471 ASN A N 1
ATOM 3500 C CA . ASN A 1 472 ? -31.500 -31.638 -43.374 1.00 270.54 471 ASN A CA 1
ATOM 3501 C C . ASN A 1 472 ? -32.837 -31.459 -42.666 1.00 260.53 471 ASN A C 1
ATOM 3502 O O . ASN A 1 472 ? -33.062 -32.054 -41.603 1.00 236.27 471 ASN A O 1
ATOM 3507 N N . PRO A 1 473 ? -33.749 -30.654 -43.217 1.00 244.16 472 PRO A N 1
ATOM 3508 C CA . PRO A 1 473 ? -34.994 -30.356 -42.499 1.00 234.14 472 PRO A CA 1
ATOM 3509 C C . PRO A 1 473 ? -36.043 -31.448 -42.636 1.00 224.02 472 PRO A C 1
ATOM 3510 O O . PRO A 1 473 ? -36.863 -31.422 -43.560 1.00 221.47 472 PRO A O 1
ATOM 3514 N N . SER A 1 474 ? -36.025 -32.414 -41.722 1.00 211.03 473 SER A N 1
ATOM 3515 C CA . SER A 1 474 ? -37.083 -33.413 -41.678 1.00 221.04 473 SER A CA 1
ATOM 3516 C C . SER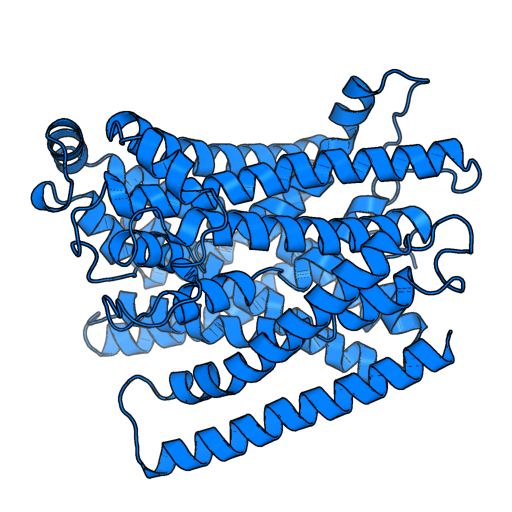 A 1 474 ? -38.403 -32.739 -41.331 1.00 230.20 473 SER A C 1
ATOM 3517 O O . SER A 1 474 ? -38.506 -32.043 -40.317 1.00 234.29 473 SER A O 1
ATOM 3520 N N . SER A 1 475 ? -39.411 -32.941 -42.184 1.00 223.49 474 SER A N 1
ATOM 3521 C CA . SER A 1 475 ? -40.680 -32.243 -42.010 1.00 233.84 474 SER A CA 1
ATOM 3522 C C . SER A 1 475 ? -41.346 -32.597 -40.686 1.00 233.55 474 SER A C 1
ATOM 3523 O O . SER A 1 475 ? -41.981 -31.738 -40.063 1.00 226.49 474 SER A O 1
ATOM 3526 N N . GLN A 1 476 ? -41.210 -33.845 -40.236 1.00 221.44 475 GLN A N 1
ATOM 3527 C CA . GLN A 1 476 ? -41.801 -34.235 -38.963 1.00 223.34 475 GLN A CA 1
ATOM 3528 C C . GLN A 1 476 ? -40.967 -33.766 -37.778 1.00 230.66 475 GLN A C 1
ATOM 3529 O O . GLN A 1 476 ? -41.523 -33.468 -36.715 1.00 240.01 475 GLN A O 1
ATOM 3535 N N . ASP A 1 477 ? -39.645 -33.691 -37.938 1.00 244.07 476 ASP A N 1
ATOM 3536 C CA . ASP A 1 477 ? -38.787 -33.201 -36.866 1.00 243.96 476 ASP A CA 1
ATOM 3537 C C . ASP A 1 477 ? -38.823 -31.684 -36.737 1.00 239.08 476 ASP A C 1
ATOM 3538 O O . ASP A 1 477 ? -38.459 -31.156 -35.680 1.00 228.25 476 ASP A O 1
ATOM 3543 N N . LEU A 1 478 ? -39.254 -30.977 -37.784 1.00 243.14 477 LEU A N 1
ATOM 3544 C CA . LEU A 1 478 ? -39.352 -29.522 -37.715 1.00 234.46 477 LEU A CA 1
ATOM 3545 C C . LEU A 1 478 ? -40.438 -29.093 -36.735 1.00 224.24 477 LEU A C 1
ATOM 3546 O O . LEU A 1 478 ? -40.212 -28.226 -35.881 1.00 224.99 477 LEU A O 1
ATOM 3551 N N . LEU A 1 479 ? -41.626 -29.692 -36.845 1.00 219.91 478 LEU A N 1
ATOM 3552 C CA . LEU A 1 479 ? -42.706 -29.383 -35.912 1.00 231.16 478 LEU A CA 1
ATOM 3553 C C . LEU A 1 479 ? -42.310 -29.731 -34.481 1.00 221.66 478 LEU A C 1
ATOM 3554 O O . LEU A 1 479 ? -42.651 -29.006 -33.538 1.00 204.60 478 LEU A O 1
ATOM 3559 N N . LEU A 1 480 ? -41.582 -30.837 -34.303 1.00 183.46 479 LEU A N 1
ATOM 3560 C CA . LEU A 1 480 ? -41.089 -31.194 -32.977 1.00 180.70 479 LEU A CA 1
ATOM 3561 C C . LEU A 1 480 ? -40.110 -30.148 -32.457 1.00 179.52 479 LEU A C 1
ATOM 3562 O O . LEU A 1 480 ? -40.131 -29.805 -31.269 1.00 169.77 479 LEU A O 1
ATOM 3567 N N . SER A 1 481 ? -39.242 -29.631 -33.332 1.00 208.23 480 SER A N 1
ATOM 3568 C CA . SER A 1 481 ? -38.353 -28.545 -32.931 1.00 200.96 480 SER A CA 1
ATOM 3569 C C . SER A 1 481 ? -39.138 -27.303 -32.538 1.00 193.66 480 SER A C 1
ATOM 3570 O O . SER A 1 481 ? -38.727 -26.568 -31.633 1.00 203.96 480 SER A O 1
ATOM 3573 N N . GLN A 1 482 ? -40.266 -27.050 -33.207 1.00 189.60 481 GLN A N 1
ATOM 3574 C CA . GLN A 1 482 ? -41.113 -25.926 -32.824 1.00 198.37 481 GLN A CA 1
ATOM 3575 C C . GLN A 1 482 ? -41.717 -26.137 -31.440 1.00 193.01 481 GLN A C 1
ATOM 3576 O O . GLN A 1 482 ? -41.726 -25.216 -30.614 1.00 190.28 481 GLN A O 1
ATOM 3582 N N . VAL A 1 483 ? -42.216 -27.345 -31.167 1.00 168.04 482 VAL A N 1
ATOM 3583 C CA . VAL A 1 483 ? -42.812 -27.628 -29.862 1.00 158.12 482 VAL A CA 1
ATOM 3584 C C . VAL A 1 483 ? -41.767 -27.499 -28.759 1.00 164.35 482 VAL A C 1
ATOM 3585 O O . VAL A 1 483 ? -42.002 -26.858 -27.726 1.00 169.33 482 VAL A O 1
ATOM 3589 N N . ILE A 1 484 ? -40.595 -28.104 -28.966 1.00 173.92 483 ILE A N 1
ATOM 3590 C CA . ILE A 1 484 ? -39.543 -28.053 -27.953 1.00 174.61 483 ILE A CA 1
ATOM 3591 C C . ILE A 1 484 ? -39.072 -26.620 -27.741 1.00 172.69 483 ILE A C 1
ATOM 3592 O O . ILE A 1 484 ? -38.839 -26.189 -26.605 1.00 164.61 483 ILE A O 1
ATOM 3597 N N . SER A 1 485 ? -38.938 -25.855 -28.827 1.00 160.71 484 SER A N 1
ATOM 3598 C CA . SER A 1 485 ? -38.510 -24.464 -28.708 1.00 159.17 484 SER A CA 1
ATOM 3599 C C . SER A 1 485 ? -39.515 -23.646 -27.907 1.00 168.31 484 SER A C 1
ATOM 3600 O O . SER A 1 485 ? -39.141 -22.914 -26.981 1.00 169.49 484 SER A O 1
ATOM 3603 N N . ILE A 1 486 ? -40.801 -23.758 -28.254 1.00 174.71 485 ILE A N 1
ATOM 3604 C CA . ILE A 1 486 ? -41.839 -23.038 -27.520 1.00 173.31 485 ILE A CA 1
ATOM 3605 C C . ILE A 1 486 ? -41.813 -23.422 -26.045 1.00 170.25 485 ILE A C 1
ATOM 3606 O O . ILE A 1 486 ? -41.901 -22.559 -25.160 1.00 173.75 485 ILE A O 1
ATOM 3611 N N . GLY A 1 487 ? -41.674 -24.717 -25.757 1.00 145.34 486 GLY A N 1
ATOM 3612 C CA . GLY A 1 487 ? -41.616 -25.150 -24.371 1.00 166.28 486 GLY A CA 1
ATOM 3613 C C . GLY A 1 487 ? -40.429 -24.572 -23.623 1.00 164.76 486 GLY A C 1
ATOM 3614 O O . GLY A 1 487 ? -40.547 -24.180 -22.458 1.00 161.38 486 GLY A O 1
ATOM 3615 N N . ILE A 1 488 ? -39.272 -24.501 -24.282 1.00 143.17 487 ILE A N 1
ATOM 3616 C CA . ILE A 1 488 ? -38.071 -24.009 -23.614 1.00 144.49 487 ILE A CA 1
ATOM 3617 C C . ILE A 1 488 ? -38.182 -22.512 -23.348 1.00 146.58 487 ILE A C 1
ATOM 3618 O O . ILE A 1 488 ? -37.894 -22.042 -22.241 1.00 157.22 487 ILE A O 1
ATOM 3623 N N . ILE A 1 489 ? -38.603 -21.740 -24.354 1.00 151.79 488 ILE A N 1
ATOM 3624 C CA . ILE A 1 489 ? -38.683 -20.293 -24.169 1.00 158.75 488 ILE A CA 1
ATOM 3625 C C . ILE A 1 489 ? -39.767 -19.940 -23.155 1.00 160.06 488 ILE A C 1
ATOM 3626 O O . ILE A 1 489 ? -39.608 -19.005 -22.360 1.00 148.02 488 ILE A O 1
ATOM 3631 N N . LEU A 1 490 ? -40.875 -20.689 -23.148 1.00 158.17 489 LEU A N 1
ATOM 3632 C CA . LEU A 1 490 ? -41.914 -20.438 -22.152 1.00 148.74 489 LEU A CA 1
ATOM 3633 C C . LEU A 1 490 ? -41.436 -20.805 -20.752 1.00 152.67 489 LEU A C 1
ATOM 3634 O O . LEU A 1 490 ? -41.724 -20.087 -19.786 1.00 148.01 489 LEU A O 1
ATOM 3639 N N . ALA A 1 491 ? -40.706 -21.916 -20.624 1.00 147.44 490 ALA A N 1
ATOM 3640 C CA . ALA A 1 491 ? -40.134 -22.274 -19.330 1.00 150.08 490 ALA A CA 1
ATOM 3641 C C . ALA A 1 491 ? -39.178 -21.195 -18.836 1.00 152.41 490 ALA A C 1
ATOM 3642 O O . ALA A 1 491 ? -39.160 -20.864 -17.643 1.00 159.70 490 ALA A O 1
ATOM 3644 N N . MET A 1 492 ? -38.379 -20.629 -19.744 1.00 144.86 491 MET A N 1
ATOM 3645 C CA . MET A 1 492 ? -37.496 -19.532 -19.366 1.00 152.36 491 MET A CA 1
ATOM 3646 C C . MET A 1 492 ? -38.283 -18.280 -19.000 1.00 155.52 491 MET A C 1
ATOM 3647 O O . MET A 1 492 ? -37.818 -17.476 -18.183 1.00 155.61 491 MET A O 1
ATOM 3652 N N . ILE A 1 493 ? -39.466 -18.091 -19.590 1.00 157.45 492 ILE A N 1
ATOM 3653 C CA . ILE A 1 493 ? -40.305 -16.961 -19.202 1.00 160.43 492 ILE A CA 1
ATOM 3654 C C . ILE A 1 493 ? -40.842 -17.158 -17.789 1.00 161.06 492 ILE A C 1
ATOM 3655 O O . ILE A 1 493 ? -40.862 -16.220 -16.981 1.00 158.03 492 ILE A O 1
ATOM 3660 N N . GLY A 1 494 ? -41.272 -18.379 -17.463 1.00 174.15 493 GLY A N 1
ATOM 3661 C CA . GLY A 1 494 ? -41.749 -18.647 -16.115 1.00 177.91 493 GLY A CA 1
ATOM 3662 C C . GLY A 1 494 ? -40.656 -18.504 -15.073 1.00 178.41 493 GLY A C 1
ATOM 3663 O O . GLY A 1 494 ? -40.851 -17.872 -14.029 1.00 193.47 493 GLY A O 1
ATOM 3664 N N . LEU A 1 495 ? -39.488 -19.096 -15.341 1.00 151.02 494 LEU A N 1
ATOM 3665 C CA . LEU A 1 495 ? -38.351 -18.922 -14.442 1.00 162.22 494 LEU A CA 1
ATOM 3666 C C . LEU A 1 495 ? -37.985 -17.451 -14.297 1.00 157.54 494 LEU A C 1
ATOM 3667 O O . LEU A 1 495 ? -37.665 -16.985 -13.195 1.00 149.42 494 LEU A O 1
ATOM 3672 N N . LEU A 1 496 ? -38.040 -16.701 -15.400 1.00 172.93 495 LEU A N 1
ATOM 3673 C CA . LEU A 1 496 ? -37.661 -15.294 -15.360 1.00 177.53 495 LEU A CA 1
ATOM 3674 C C . LEU A 1 496 ? -38.623 -14.487 -14.498 1.00 184.84 495 LEU A C 1
ATOM 3675 O O . LEU A 1 496 ? -38.193 -13.703 -13.647 1.00 172.73 495 LEU A O 1
ATOM 3680 N N . ILE A 1 497 ? -39.932 -14.666 -14.699 1.00 187.53 496 ILE A N 1
ATOM 3681 C CA . ILE A 1 497 ? -40.892 -13.896 -13.912 1.00 184.49 496 ILE A CA 1
ATOM 3682 C C . ILE A 1 497 ? -40.865 -14.330 -12.450 1.00 178.29 496 ILE A C 1
ATOM 3683 O O . ILE A 1 497 ? -41.115 -13.516 -11.552 1.00 173.15 496 ILE A O 1
ATOM 3688 N N . TRP A 1 498 ? -40.554 -15.601 -12.181 1.00 169.13 497 TRP A N 1
ATOM 3689 C CA . TRP A 1 498 ? -40.396 -16.044 -10.798 1.00 173.13 497 TRP A CA 1
ATOM 3690 C C . TRP A 1 498 ? -39.221 -15.335 -10.131 1.00 166.04 497 TRP A C 1
ATOM 3691 O O . TRP A 1 498 ? -39.355 -14.773 -9.034 1.00 161.73 497 TRP A O 1
ATOM 3702 N N . THR A 1 499 ? -38.057 -15.351 -10.787 1.00 157.68 498 THR A N 1
ATOM 3703 C CA . THR A 1 499 ? -36.886 -14.666 -10.247 1.00 159.34 498 THR A CA 1
ATOM 3704 C C . THR A 1 499 ? -37.166 -13.181 -10.050 1.00 157.95 498 THR A C 1
ATOM 3705 O O . THR A 1 499 ? -36.828 -12.604 -9.009 1.00 164.85 498 THR A O 1
ATOM 3709 N N . ILE A 1 500 ? -37.790 -12.549 -11.048 1.00 181.96 499 ILE A N 1
ATOM 3710 C CA . ILE A 1 500 ? -38.190 -11.147 -10.940 1.00 184.72 499 ILE A CA 1
ATOM 3711 C C . ILE A 1 500 ? -39.046 -10.931 -9.701 1.00 191.21 499 ILE A C 1
ATOM 3712 O O . ILE A 1 500 ? -38.864 -9.956 -8.960 1.00 190.66 499 ILE A O 1
ATOM 3717 N N . ILE A 1 501 ? -39.983 -11.847 -9.448 1.00 182.22 500 ILE A N 1
ATOM 3718 C CA . ILE A 1 501 ? -40.882 -11.701 -8.307 1.00 186.70 500 ILE A CA 1
ATOM 3719 C C . ILE A 1 501 ? -40.113 -11.791 -6.994 1.00 189.46 500 ILE A C 1
ATOM 3720 O O . ILE A 1 501 ? -40.333 -10.989 -6.080 1.00 197.44 500 ILE A O 1
ATOM 3725 N N . ASP A 1 502 ? -39.197 -12.757 -6.876 1.00 178.73 501 ASP A N 1
ATOM 3726 C CA . ASP A 1 502 ? -38.454 -12.903 -5.626 1.00 164.38 501 ASP A CA 1
ATOM 3727 C C . ASP A 1 502 ? -37.537 -11.708 -5.380 1.00 172.35 501 ASP A C 1
ATOM 3728 O O . ASP A 1 502 ? -37.515 -11.145 -4.276 1.00 205.30 501 ASP A O 1
ATOM 3733 N N . ILE A 1 503 ? -36.777 -11.300 -6.401 1.00 187.13 502 ILE A N 1
ATOM 3734 C CA . ILE A 1 503 ? -35.850 -10.183 -6.230 1.00 203.73 502 ILE A CA 1
ATOM 3735 C C . ILE A 1 503 ? -36.609 -8.900 -5.911 1.00 215.64 502 ILE A C 1
ATOM 3736 O O . ILE A 1 503 ? -36.213 -8.133 -5.023 1.00 218.51 502 ILE A O 1
ATOM 3741 N N . ARG A 1 504 ? -37.713 -8.646 -6.620 1.00 229.38 503 ARG A N 1
ATOM 3742 C CA . ARG A 1 504 ? -38.518 -7.468 -6.315 1.00 224.71 503 ARG A CA 1
ATOM 3743 C C . ARG A 1 504 ? -39.211 -7.575 -4.964 1.00 237.24 503 ARG A C 1
ATOM 3744 O O . ARG A 1 504 ? -39.568 -6.545 -4.382 1.00 238.17 503 ARG A O 1
ATOM 3752 N N . ARG A 1 505 ? -39.414 -8.792 -4.453 1.00 249.70 504 ARG A N 1
ATOM 3753 C CA . ARG A 1 505 ? -39.852 -8.932 -3.069 1.00 248.02 504 ARG A CA 1
ATOM 3754 C C . ARG A 1 505 ? -38.744 -8.542 -2.103 1.00 247.88 504 ARG A C 1
ATOM 3755 O O . ARG A 1 505 ? -39.025 -8.004 -1.026 1.00 257.67 504 ARG A O 1
ATOM 3763 N N . PHE A 1 506 ? -37.485 -8.801 -2.465 1.00 230.99 505 PHE A N 1
ATOM 3764 C CA . PHE A 1 506 ? -36.385 -8.302 -1.644 1.00 214.56 505 PHE A CA 1
ATOM 3765 C C . PHE A 1 506 ? -36.301 -6.780 -1.705 1.00 207.78 505 PHE A C 1
ATOM 3766 O O . PHE A 1 506 ? -36.007 -6.130 -0.695 1.00 205.46 505 PHE A O 1
ATOM 3774 N N . THR A 1 507 ? -36.554 -6.196 -2.873 1.00 219.54 506 THR A N 1
ATOM 3775 C CA . THR A 1 507 ? -36.584 -4.742 -3.004 1.00 221.69 506 THR A CA 1
ATOM 3776 C C . THR A 1 507 ? -38.009 -4.249 -3.239 1.00 217.05 506 THR A C 1
ATOM 3777 O O . THR A 1 507 ? -38.239 -3.307 -3.998 1.00 197.64 506 THR A O 1
#

Foldseek 3Di:
DAAPVPQFAPAADDDPPPQVVNLLQQLLLQLLLQLLLQFCLCLLLLLVCCLLPPLQCLQLLVVLLVLQLLLLLLQLLLLLQQVHGLLQVLQVLDPQVLLVVLLVLLLLLLLLSLLSLLLLLLVLCCQQVVPDSLVSSVVLLPCLVVVVVVVPPDSSVNSVVSVVLLVLLLCLLVVLVVLLPDDVVSNVVNNDPDCCLCDAPSCGPNDGSNRSSLVSLLPRYFLLSSSSSSRSSSSHRDPSPDPVRSVSSSVSVSVSNCVNSVSSSSSSSSSSNCSNRFFDNPLQPQSFLVSVLVLQLDLVGGDDPSSSVVSVVRDSNNSSSVSSNSSSSSSLPSVLSSSQSSCCNSNNDDDDSNVRSNVSSVVSCPVVSVLQVVCVVVVVPCSRVSSSLSSNLSNLSSLLNPLVRLVSSLLQQQDCLSNHPSRRDDPVCNVVSVVSSVSNNVSSLVVQLVSLCCVVPPDDDPVVNVVSVVVSVVSSVVSVVSNVVSVVSSVVSD

Secondary structure (DSSP, 8-state):
--TTTTTTT------TT-HHHHHHHT-HHHHHHHGGGGSGGGHHHHHHHHHHSTTTTHHHHHHHHHHHHHHHHHHHHHHHHHSS-HHHHHHHHS-HHHHHHHHHHHHHHHHHHHHHHHHHHHHHHHHHT---HHHHHHHHTTHHHHHHHHHTT-HHHHHHHHHHHHHHHHHHHHHHHHTT---HHHHHHHTS--SSTT-----TTS--HHHHHHHHHHT---HHHHHHHHHHGGGS---SS-HHHHHHHHHHHHHHHHHHHHHHHHHHHHHHHIIIIIB-TT-----SHHHHHHHHT-GGGBSSHHHHHHHHHT-HHHHHHHHHHHHHTHHHHHHHHHHHHHIIIII-----HHHHHHHHHHHHHHHHHHHHHHHHHTTSTTHHHHHHHHHHHHTHHHHHHSHHHHHHHHHHHHSHHHHHHHHS--HHHHHHHHHHHHHHHHHHHHHHHHHHHHTTTTS--HHHHHHHHHHHHHHHHHHHHHHHHHHHHHHHH-

Nearest PDB structures (foldseek):
  5m8j-assembly1_A  TM=1.002E+00  e=1.368E-64  Eremococcus coleocola ACS-139-V-Col8
  5m8k-assembly1_A  TM=1.002E+00  e=2.355E-64  Eremococcus coleocola ACS-139-V-Col8
  5m8a-assembly1_A  TM=1.002E+00  e=2.669E-64  Eremococcus coleocola ACS-139-V-Col8
  6tl2-assembly1_A  TM=1.002E+00  e=2.536E-62  Eremococcus coleocola ACS-139-V-Col8
  8e6n-assembly1_A  TM=9.103E-01  e=1.270E-21  Deinococcus radiodurans

Solvent-accessible surface area: 21177 Å² total; per-residue (Å²): 186,92,1,11,71,125,47,27,36,75,64,73,51,70,99,72,152,56,33,203,147,5,33,124,40,16,32,5,4,0,0,0,0,0,2,2,26,2,13,1,12,53,1,7,76,11,1,40,2,0,14,13,8,90,12,31,1,0,0,15,8,32,60,11,13,92,32,5,26,26,0,0,21,5,0,1,38,0,0,6,11,10,47,49,0,0,0,30,0,0,46,63,79,16,50,140,153,10,0,78,55,3,39,58,26,4,26,60,0,6,22,0,6,2,5,0,0,0,1,0,3,4,5,0,15,59,1,44,131,132,33,74,22,97,92,0,2,61,68,12,27,105,14,15,130,81,5,70,96,18,96,179,74,35,33,177,124,2,6,50,62,0,42,70,22,0,74,50,0,13,112,13,1,51,98,0,0,111,43,9,136,11,52,122,152,89,11,48,137,7,69,104,92,54,200,54,3,67,90,78,92,66,140,84,72,72,43,28,0,51,56,7,6,74,40,45,21,8,80,3,4,18,0,3,3,0,2,0,0,0,1,0,4,0,4,36,108,27,73,149,120,50,70,64,96,7,42,39,8,23,128,13,10,44,139,0,0,45,68,11,5,40,39,3,47,62,0,23,20,8,0,1,3,3,1,26,20,0,2,91,102,37,14,18,153,45,54,1,3,59,3,0,28,86,6,2,41,51,34,101,60,5,63,46,110,86,1,22,110,18,0,152,88,28,51,0,2,44,44,3,0,53,0,0,39,6,1,3,48,2,0,3,8,5,3,2,17,1,0,35,0,0,20,38,0,0,24,117,70,215,49,78,49,140,63,10,2,56,62,17,4,74,92,0,13,94,48,1,28,75,17,1,50,114,12,52,165,119,54,64,102,81,13,20,99,29,4,13,69,34,1,60,44,5,40,4,49,24,4,26,2,3,2,5,1,0,5,0,0,0,15,0,0,25,8,42,61,22,13,26,120,157,44,75,4,92,206,169,20,55,104,83,0,88,94,4,3,92,62,0,10,94,25,11,30,112,36,0,47,78,39,11,38,33,93,88,45,150,108,112,41,95,157,58,85,116,93,2,83,89,80,5,96,40,47,43,102,60,11,71,29,44,26,94,118,0,48,102,13,0,154,176,68,80

B-factor: mean 181.59, std 39.45, range [95.59, 354.55]

Organism: NCBI:txid908337